Protein AF-A0A7S2JPQ9-F1 (afdb_monomer_lite)

Foldseek 3Di:
DDDDPDPPVVVVVVVVVVVVVVVVVVVVVVVVVVCVVVVNPPDDPPDPVRVVVVVVVVVVVVVVVVVVVVVVVLVVLEDEDECAEDPAQEAEDEDECVNNVLNQEYEYECYESYEYEDAAYPDPSSFRAEYEYYLYESYEYEYHYEHNVLEYEYENYECYEYEDEDYANQEYEHELYEQYEYEYHDQRHAQDDDPDPQRGRKYKYWNYAQYKYWHWHADPVVRDIDIAIDGDGRVVQPQDDDPPDDRPTFMKMWGWDPPDPDTHIDIFTWDDQPPDIDTPVRLVVCVVVVVCPSVVSSVVVLVVLLVQLVVLQVVLVVCVVVVVLVSSLVSLVSSLSSQSSHDPVRGNPCNLVSLLSNLVSCLVVVNLVSSLSSLVVSCVSPVLPLSSLVSNLSSCVSVVVLVVSQVSLVVSCVNVVPDPVSVVSNVVSVVSVVVVVVCVVVVD

Secondary structure (DSSP, 8-state):
---SSSTTHHHHHHHHHHHHHHHHHHHHHHHHHHHHHTT-TT---SSHHHHHHHHHHHHHHHHHHHHHHHHHHHHTTEEEEES-B-SSTTEEEEE-HHHHTT--EEEEES-EEEEEEEEPPSSGGG-B-EEEEES-EEEEEEEES-BTT-EEEEES-EEEEEEE-SS---EEEEES-EEEEEEE-STTSS----S-GGGS-EEEEES-EEEEEEEEEEETTTTEEEEEEEEE-TTTTTPPPPTTS------EEEEEE-SSSS-EEEEEEEEEETTEEEEHHHHHHHHHTT-HHHHHHHHHHHHHHHHHHHHHHHHHHHHHHTT-HHHHHHHHHHHHHHHHTS-TTS--TTHHHHHHHHHHHHHHHT-HHHHHHHHHHHHHH-TT-HHHHHHHHHHHHHTT-HHHHHHHHHHHHHH-TT-HHHHHHHHHHHHHHHHHHHHHHS--

Sequence (444 aa):
MSTGFSNKYDKWNSVANELVSQTEEEDKADEEQAADFLGLKGKVPRSQAEADEKAKLEASRKLKEALDRQKEMEEKKKLVIEDVVGSNEGETMLLNDAKLQGRRVIVLRKCSKLEVHLTAPSKQSDSIIKVFLEECENLNLKVEAPIVTSMVEITHCKKVEIKVCKYRLSTLQIDMSKDLLVEYTDLNCFGLPSSDVHNGDRIYHAGVSDMVLKVPVFCARTKKASVLERKIDYIADGAIRVAEQSAQEYQFVTYVDRSSETIALVTERLHRVGTREFTDSELEKKRLEGNERDVELYMQDDERKIKECETHKAEGNEEFKNGNYTQAVLMYSMAIEKSSCLDKSRPFQSRHICFANRSACFLKIGHHEKALADAESCIQLDQTYIKGFFRKGLALHAMEKYQEALPVLVQSLKFEPKNKQIKQAIKFCEIKLEMEMRKRMNGN

pLDDT: mean 83.58, std 14.21, range [36.75, 98.38]

Radius of gyration: 32.98 Å; chains: 1; bounding box: 87×73×79 Å

InterPro domains:
  IPR011990 Tetratricopeptide-like helical domain superfamily [G3DSA:1.25.40.10] (306-432)
  IPR011990 Tetratricopeptide-like helical domain superfamily [SSF48452] (309-429)
  IPR016098 Cyclase-associated protein CAP/septum formation inhibitor MinC, C-terminal [G3DSA:2.160.20.70] (69-274)
  IPR019734 Tetratricopeptide repeat [PS50005] (386-419)
  IPR019734 Tetratricopeptide repeat [SM00028] (309-342)
  IPR019734 Tetratricopeptide repeat [SM00028] (352-385)
  IPR019734 Tetratricopeptide repeat [SM00028] (386-419)
  IPR047150 SGT [PTHR45831] (77-439)

Organism: NCBI:txid163516

Structure (mmCIF, N/CA/C/O backbone):
data_AF-A0A7S2JPQ9-F1
#
_entry.id   AF-A0A7S2JPQ9-F1
#
loop_
_atom_site.group_PDB
_atom_site.id
_atom_site.type_symbol
_atom_site.label_atom_id
_atom_site.label_alt_id
_atom_site.label_comp_id
_atom_site.label_asym_id
_atom_site.label_entity_id
_atom_site.label_seq_id
_atom_site.pdbx_PDB_ins_code
_atom_site.Cartn_x
_atom_site.Cartn_y
_atom_site.Cartn_z
_atom_site.occupancy
_atom_site.B_iso_or_equiv
_atom_site.auth_seq_id
_atom_site.auth_comp_id
_atom_site.auth_asym_id
_atom_site.auth_atom_id
_atom_site.pdbx_PDB_model_num
ATOM 1 N N . MET A 1 1 ? -56.450 18.020 -38.122 1.00 36.75 1 MET A N 1
ATOM 2 C CA . MET A 1 1 ? -55.412 17.426 -37.253 1.00 36.75 1 MET A CA 1
ATOM 3 C C . MET A 1 1 ? -56.046 16.313 -36.439 1.00 36.75 1 MET A C 1
ATOM 5 O O . MET A 1 1 ? -57.102 16.581 -35.893 1.00 36.75 1 MET A O 1
ATOM 9 N N . SER A 1 2 ? -55.379 15.147 -36.390 1.00 40.12 2 SER A N 1
ATOM 10 C CA . SER A 1 2 ? -55.421 14.091 -35.351 1.00 40.12 2 SER A CA 1
ATOM 11 C C . SER A 1 2 ? -56.805 13.529 -34.960 1.00 40.12 2 SER A C 1
ATOM 13 O O . SER A 1 2 ? -57.634 14.267 -34.461 1.00 40.12 2 SER A O 1
ATOM 15 N N . THR A 1 3 ? -57.173 12.257 -35.119 1.00 39.97 3 THR A N 1
ATOM 16 C CA . THR A 1 3 ? -56.447 11.000 -34.886 1.00 39.97 3 THR A CA 1
ATOM 17 C C . THR A 1 3 ? -57.164 9.865 -35.644 1.00 39.97 3 THR A C 1
ATOM 19 O O . THR A 1 3 ? -58.292 9.506 -35.330 1.00 39.97 3 THR A O 1
ATOM 22 N N . GLY A 1 4 ? -56.528 9.282 -36.664 1.00 47.53 4 GLY A N 1
ATOM 23 C CA . GLY A 1 4 ? -57.116 8.209 -37.489 1.00 47.53 4 GLY A CA 1
ATOM 24 C C . GLY A 1 4 ? -56.324 6.900 -37.497 1.00 47.53 4 GLY A C 1
ATOM 25 O O . GLY A 1 4 ? -56.525 6.085 -38.389 1.00 47.53 4 GLY A O 1
ATOM 26 N N . PHE A 1 5 ? -55.398 6.703 -36.553 1.00 43.12 5 PHE A N 1
ATOM 27 C CA . PHE A 1 5 ? -54.407 5.617 -36.629 1.00 43.12 5 PHE A CA 1
ATOM 28 C C . PHE A 1 5 ? -54.309 4.708 -35.391 1.00 43.12 5 PHE A C 1
ATOM 30 O O . PHE A 1 5 ? -53.423 3.864 -35.345 1.00 43.12 5 PHE A O 1
ATOM 37 N N . SER A 1 6 ? -55.222 4.810 -34.415 1.00 51.44 6 SER A N 1
ATOM 38 C CA . SER A 1 6 ? -55.116 4.025 -33.167 1.00 51.44 6 SER A CA 1
ATOM 39 C C . SER A 1 6 ? -55.919 2.718 -33.134 1.00 51.44 6 SER A C 1
ATOM 41 O O . SER A 1 6 ? -55.673 1.898 -32.269 1.00 51.44 6 SER A O 1
ATOM 43 N N . ASN A 1 7 ? -56.857 2.463 -34.054 1.00 54.41 7 ASN A N 1
ATOM 44 C CA . ASN A 1 7 ? -57.858 1.396 -33.847 1.00 54.41 7 ASN A CA 1
ATOM 45 C C . ASN A 1 7 ? -57.592 0.072 -34.603 1.00 54.41 7 ASN A C 1
ATOM 47 O O . ASN A 1 7 ? -58.478 -0.771 -34.725 1.00 54.41 7 ASN A O 1
ATOM 51 N N . LYS A 1 8 ? -56.390 -0.114 -35.171 1.00 47.72 8 LYS A N 1
ATOM 52 C CA . LYS A 1 8 ? -55.986 -1.385 -35.813 1.00 47.72 8 LYS A CA 1
ATOM 53 C C . LYS A 1 8 ? -54.937 -2.163 -35.016 1.00 47.72 8 LYS A C 1
ATOM 55 O O . LYS A 1 8 ? -54.969 -3.383 -35.076 1.00 47.72 8 LYS A O 1
ATOM 60 N N . TYR A 1 9 ? -54.071 -1.504 -34.247 1.00 44.81 9 TYR A N 1
ATOM 61 C CA . TYR A 1 9 ? -53.034 -2.180 -33.454 1.00 44.81 9 TYR A CA 1
ATOM 62 C C . TYR A 1 9 ? -53.589 -2.866 -32.197 1.00 44.81 9 TYR A C 1
ATOM 64 O O . TYR A 1 9 ? -53.194 -3.990 -31.900 1.00 44.81 9 TYR A O 1
ATOM 72 N N . ASP A 1 10 ? -54.581 -2.269 -31.532 1.00 53.56 10 ASP A N 1
ATOM 73 C CA . ASP A 1 10 ? -55.188 -2.848 -30.321 1.00 53.56 10 ASP A CA 1
ATOM 74 C C . ASP A 1 10 ? -55.910 -4.174 -30.598 1.00 53.56 10 ASP A C 1
ATOM 76 O O . ASP A 1 10 ? -55.875 -5.103 -29.792 1.00 53.56 10 ASP A O 1
ATOM 80 N N . LYS A 1 11 ? -56.501 -4.309 -31.791 1.00 52.53 11 LYS A N 1
ATOM 81 C CA . LYS A 1 11 ? -57.186 -5.536 -32.213 1.00 52.53 11 LYS A CA 1
ATOM 82 C C . LYS A 1 11 ? -56.206 -6.677 -32.506 1.00 52.53 11 LYS A C 1
ATOM 84 O O . LYS A 1 11 ? -56.506 -7.823 -32.196 1.00 52.53 11 LYS A O 1
ATOM 89 N N . TRP A 1 12 ? -55.037 -6.363 -33.068 1.00 47.72 12 TRP A N 1
ATOM 90 C CA . TRP A 1 12 ? -53.977 -7.345 -33.319 1.00 47.72 12 TRP A CA 1
ATOM 91 C C . TRP A 1 12 ? -53.277 -7.780 -32.031 1.00 47.72 12 TRP A C 1
ATOM 93 O O . TRP A 1 12 ? -53.010 -8.965 -31.884 1.00 47.72 12 TRP A O 1
ATOM 103 N N . ASN A 1 13 ? -53.057 -6.872 -31.075 1.00 50.94 13 ASN A N 1
ATOM 104 C CA . ASN A 1 13 ? -52.506 -7.233 -29.764 1.00 50.94 13 ASN A CA 1
ATOM 105 C C . ASN A 1 13 ? -53.464 -8.112 -28.951 1.00 50.94 13 ASN A C 1
ATOM 107 O O . ASN A 1 13 ? -53.014 -9.046 -28.299 1.00 50.94 13 ASN A O 1
ATOM 111 N N . SER A 1 14 ? -54.776 -7.860 -29.017 1.00 62.53 14 SER A N 1
ATOM 112 C CA . SER A 1 14 ? -55.767 -8.724 -28.363 1.00 62.53 14 SER A CA 1
ATOM 113 C C . SER A 1 14 ? -55.745 -10.138 -28.941 1.00 62.53 14 SER A C 1
ATOM 115 O O . SER A 1 14 ? -55.663 -11.094 -28.184 1.00 62.53 14 SER A O 1
ATOM 117 N N . VAL A 1 15 ? -55.758 -10.267 -30.271 1.00 62.81 15 VAL A N 1
ATOM 118 C CA . VAL A 1 15 ? -55.732 -11.575 -30.947 1.00 62.81 15 VAL A CA 1
ATOM 119 C C . VAL A 1 15 ? -54.394 -12.286 -30.734 1.00 62.81 15 VAL A C 1
ATOM 121 O O . VAL A 1 15 ? -54.376 -13.492 -30.528 1.00 62.81 15 VAL A O 1
ATOM 124 N N . ALA A 1 16 ? -53.275 -11.556 -30.736 1.00 53.47 16 ALA A N 1
ATOM 125 C CA . ALA A 1 16 ? -51.960 -12.122 -30.451 1.00 53.47 16 ALA A CA 1
ATOM 126 C C . ALA A 1 16 ? -51.859 -12.629 -29.005 1.00 53.47 16 ALA A C 1
ATOM 128 O O . ALA A 1 16 ? -51.368 -13.730 -28.792 1.00 53.47 16 ALA A O 1
ATOM 129 N N . ASN A 1 17 ? -52.368 -11.878 -28.024 1.00 58.38 17 ASN A N 1
ATOM 130 C CA . ASN A 1 17 ? -52.385 -12.315 -26.626 1.00 58.38 17 ASN A CA 1
ATOM 131 C C . ASN A 1 17 ? -53.323 -13.508 -26.405 1.00 58.38 17 ASN A C 1
ATOM 133 O O . ASN A 1 17 ? -53.005 -14.391 -25.619 1.00 58.38 17 ASN A O 1
ATOM 137 N N . GLU A 1 18 ? -54.456 -13.553 -27.105 1.00 69.62 18 GLU A N 1
ATOM 138 C CA . GLU A 1 18 ? -55.409 -14.663 -27.026 1.00 69.62 18 GLU A CA 1
ATOM 139 C C . GLU A 1 18 ? -54.836 -15.938 -27.667 1.00 69.62 18 GLU A C 1
ATOM 141 O O . GLU A 1 18 ? -54.944 -17.012 -27.086 1.00 69.62 18 GLU A O 1
ATOM 146 N N . LEU A 1 19 ? -54.121 -15.813 -28.793 1.00 63.31 19 LEU A N 1
ATOM 147 C CA . LEU A 1 19 ? -53.383 -16.917 -29.419 1.00 63.31 19 LEU A CA 1
ATOM 148 C C . LEU A 1 19 ? -52.210 -17.401 -28.559 1.00 63.31 19 LEU A C 1
ATOM 150 O O . LEU A 1 19 ? -52.000 -18.605 -28.452 1.00 63.31 19 LEU A O 1
ATOM 154 N N . VAL A 1 20 ? -51.461 -16.493 -27.924 1.00 59.44 20 VAL A N 1
ATOM 155 C CA . VAL A 1 20 ? -50.390 -16.862 -26.981 1.00 59.44 20 VAL A CA 1
ATOM 156 C C . VAL A 1 20 ? -50.976 -17.578 -25.767 1.00 59.44 20 VAL A C 1
ATOM 158 O O . VAL A 1 20 ? -50.475 -18.631 -25.401 1.00 59.44 20 VAL A O 1
ATOM 161 N N . SER A 1 21 ? -52.078 -17.078 -25.203 1.00 64.00 21 SER A N 1
ATOM 162 C CA . SER A 1 21 ? -52.760 -17.727 -24.077 1.00 64.00 21 SER A CA 1
ATOM 163 C C . SER A 1 21 ? -53.287 -19.116 -24.443 1.00 64.00 21 SER A C 1
ATOM 165 O O . SER A 1 21 ? -53.166 -20.032 -23.641 1.00 64.00 21 SER A O 1
ATOM 167 N N . GLN A 1 22 ? -53.841 -19.289 -25.648 1.00 69.75 22 GLN A N 1
ATOM 168 C CA . GLN A 1 22 ? -54.290 -20.597 -26.138 1.00 69.75 22 GLN A CA 1
ATOM 169 C C . GLN A 1 22 ? -53.116 -21.554 -26.350 1.00 69.75 22 GLN A C 1
ATOM 171 O O . GLN A 1 22 ? -53.199 -22.706 -25.944 1.00 69.75 22 GLN A O 1
ATOM 176 N N . THR A 1 23 ? -52.004 -21.067 -26.905 1.00 61.31 23 THR A N 1
ATOM 177 C CA . THR A 1 23 ? -50.795 -21.883 -27.105 1.00 61.31 23 THR A CA 1
ATOM 178 C C . THR A 1 23 ? -50.183 -22.294 -25.762 1.00 61.31 23 THR A C 1
ATOM 180 O O . THR A 1 23 ? -49.808 -23.442 -25.589 1.00 61.31 23 THR A O 1
ATOM 183 N N . GLU A 1 24 ? -50.148 -21.399 -24.770 1.00 59.84 24 GLU A N 1
ATOM 184 C CA . GLU A 1 24 ? -49.661 -21.713 -23.418 1.00 59.84 24 GLU A CA 1
ATOM 185 C C . GLU A 1 24 ? -50.579 -22.688 -22.658 1.00 59.84 24 GLU A C 1
ATOM 187 O O . GLU A 1 24 ? -50.102 -23.461 -21.824 1.00 59.84 24 GLU A O 1
ATOM 192 N N . GLU A 1 25 ? -51.892 -22.651 -22.907 1.00 69.69 25 GLU A N 1
ATOM 193 C CA . GLU A 1 25 ? -52.851 -23.614 -22.353 1.00 69.69 25 GLU A CA 1
ATOM 194 C C . GLU A 1 25 ? -52.738 -24.989 -23.026 1.00 69.69 25 GLU A C 1
ATOM 196 O O . GLU A 1 25 ? -52.777 -26.002 -22.326 1.00 69.69 25 GLU A O 1
ATOM 201 N N . GLU A 1 26 ? -52.548 -25.030 -24.347 1.00 65.75 26 GLU A N 1
ATOM 202 C CA . GLU A 1 26 ? -52.303 -26.259 -25.111 1.00 65.75 26 GLU A CA 1
ATOM 203 C C . GLU A 1 26 ? -50.954 -26.890 -24.735 1.00 65.75 26 GLU A C 1
ATOM 205 O O . GLU A 1 26 ? -50.920 -28.070 -24.392 1.00 65.75 26 GLU A O 1
ATOM 210 N N . ASP A 1 27 ? -49.877 -26.104 -24.654 1.00 58.91 27 ASP A N 1
ATOM 211 C CA . ASP A 1 27 ? -48.556 -26.571 -24.214 1.00 58.91 27 ASP A CA 1
ATOM 212 C C . ASP A 1 27 ? -48.606 -27.107 -22.772 1.00 58.91 27 ASP A C 1
ATOM 214 O O . ASP A 1 27 ? -48.023 -28.148 -22.472 1.00 58.91 27 ASP A O 1
ATOM 218 N N . LYS A 1 28 ? -49.354 -26.456 -21.867 1.00 62.62 28 LYS A N 1
ATOM 219 C CA . LYS A 1 28 ? -49.574 -26.975 -20.504 1.00 62.62 28 LYS A CA 1
ATOM 220 C C . LYS A 1 28 ? -50.370 -28.273 -20.485 1.00 62.62 28 LYS A C 1
ATOM 222 O O . LYS A 1 28 ? -50.079 -29.141 -19.663 1.00 62.62 28 LYS A O 1
ATOM 227 N N . ALA A 1 29 ? -51.387 -28.398 -21.332 1.00 69.38 29 ALA A N 1
ATOM 228 C CA . ALA A 1 29 ? -52.192 -29.609 -21.421 1.00 69.38 29 ALA A CA 1
ATOM 229 C C . ALA A 1 29 ? -51.374 -30.779 -21.991 1.00 69.38 29 ALA A C 1
ATOM 231 O O . ALA A 1 29 ? -51.469 -31.896 -21.477 1.00 69.38 29 ALA A O 1
ATOM 232 N N . ASP A 1 30 ? -50.524 -30.511 -22.982 1.00 63.06 30 ASP A N 1
ATOM 233 C CA . ASP A 1 30 ? -49.598 -31.478 -23.570 1.00 63.06 30 ASP A CA 1
ATOM 234 C C . ASP A 1 30 ? -48.484 -31.862 -22.585 1.00 63.06 30 ASP A C 1
ATOM 236 O O . ASP A 1 30 ? -48.146 -33.042 -22.464 1.00 63.06 30 ASP A O 1
ATOM 240 N N . GLU A 1 31 ? -47.966 -30.912 -21.798 1.00 54.78 31 GLU A N 1
ATOM 241 C CA . GLU A 1 31 ? -47.040 -31.187 -20.694 1.00 54.78 31 GLU A CA 1
ATOM 242 C C . GLU A 1 31 ? -47.694 -32.027 -19.586 1.00 54.78 31 GLU A C 1
ATOM 244 O O . GLU A 1 31 ? -47.069 -32.966 -19.083 1.00 54.78 31 GLU A O 1
ATOM 249 N N . GLU A 1 32 ? -48.950 -31.753 -19.215 1.00 59.66 32 GLU A N 1
ATOM 250 C CA . GLU A 1 32 ? -49.691 -32.560 -18.239 1.00 59.66 32 GLU A CA 1
ATOM 251 C C . GLU A 1 32 ? -50.003 -33.965 -18.767 1.00 59.66 32 GLU A C 1
ATOM 253 O O . GLU A 1 32 ? -49.846 -34.940 -18.023 1.00 59.66 32 GLU A O 1
ATOM 258 N N . GLN A 1 33 ? -50.380 -34.105 -20.041 1.00 60.22 33 GLN A N 1
ATOM 259 C CA . GLN A 1 33 ? -50.577 -35.410 -20.676 1.00 60.22 33 GLN A CA 1
ATOM 260 C C . GLN A 1 33 ? -49.268 -36.190 -20.798 1.00 60.22 33 GLN A C 1
ATOM 262 O O . GLN A 1 33 ? -49.250 -37.391 -20.519 1.00 60.22 33 GLN A O 1
ATOM 267 N N . ALA A 1 34 ? -48.162 -35.534 -21.153 1.00 52.97 34 ALA A N 1
ATOM 268 C CA . ALA A 1 34 ? -46.841 -36.151 -21.188 1.00 52.97 34 ALA A CA 1
ATOM 269 C C . ALA A 1 34 ? -46.380 -36.565 -19.780 1.00 52.97 34 ALA A C 1
ATOM 271 O O . ALA A 1 34 ? -45.822 -37.651 -19.599 1.00 52.97 34 ALA A O 1
ATOM 272 N N . ALA A 1 35 ? -46.660 -35.749 -18.761 1.00 51.53 35 ALA A N 1
ATOM 273 C CA . ALA A 1 35 ? -46.372 -36.066 -17.367 1.00 51.53 35 ALA A CA 1
ATOM 274 C C . ALA A 1 35 ? -47.217 -37.241 -16.842 1.00 51.53 35 ALA A C 1
ATOM 276 O O . ALA A 1 35 ? -46.687 -38.066 -16.091 1.00 51.53 35 ALA A O 1
ATOM 277 N N . ASP A 1 36 ? -48.484 -37.368 -17.251 1.00 55.91 36 ASP A N 1
ATOM 278 C CA . ASP A 1 36 ? -49.335 -38.518 -16.916 1.00 55.91 36 ASP A CA 1
ATOM 279 C C . ASP A 1 36 ? -48.921 -39.784 -17.688 1.00 55.91 36 ASP A C 1
ATOM 281 O O . ASP A 1 36 ? -48.806 -40.852 -17.082 1.00 55.91 36 ASP A O 1
ATOM 285 N N . PHE A 1 37 ? -48.575 -39.677 -18.977 1.00 52.44 37 PHE A N 1
ATOM 286 C CA . PHE A 1 37 ? -48.057 -40.791 -19.788 1.00 52.44 37 PHE A CA 1
ATOM 287 C C . PHE A 1 37 ? -46.728 -41.346 -19.244 1.00 52.44 37 PHE A C 1
ATOM 289 O O . PHE A 1 37 ? -46.488 -42.553 -19.268 1.00 52.44 37 PHE A O 1
ATOM 296 N N . LEU A 1 38 ? -45.879 -40.476 -18.687 1.00 53.06 38 LEU A N 1
ATOM 297 C CA . LEU A 1 38 ? -44.607 -40.838 -18.047 1.00 53.06 38 LEU A CA 1
ATOM 298 C C . LEU A 1 38 ? -44.748 -41.170 -16.545 1.00 53.06 38 LEU A C 1
ATOM 300 O O . LEU A 1 38 ? -43.755 -41.496 -15.882 1.00 53.06 38 LEU A O 1
ATOM 304 N N . GLY A 1 39 ? -45.962 -41.096 -15.986 1.00 49.94 39 GLY A N 1
ATOM 305 C CA . GLY A 1 39 ? -46.269 -41.425 -14.592 1.00 49.94 39 GLY A CA 1
ATOM 306 C C . GLY A 1 39 ? -45.550 -40.538 -13.567 1.00 49.94 39 GLY A C 1
ATOM 307 O O . GLY A 1 39 ? -44.973 -41.054 -12.602 1.00 49.94 39 GLY A O 1
ATOM 308 N N . LEU A 1 40 ? -45.515 -39.220 -13.790 1.00 53.16 40 LEU A N 1
ATOM 309 C CA . LEU A 1 40 ? -44.734 -38.239 -13.022 1.00 53.16 40 LEU A CA 1
ATOM 310 C C . LEU A 1 40 ? -45.535 -37.405 -12.013 1.00 53.16 40 LEU A C 1
ATOM 312 O O . LEU A 1 40 ? -44.922 -36.678 -11.228 1.00 53.16 40 LEU A O 1
ATOM 316 N N . LYS A 1 41 ? -46.864 -37.548 -11.936 1.00 42.81 41 LYS A N 1
ATOM 317 C CA . LYS A 1 41 ? -47.646 -36.918 -10.860 1.00 42.81 41 LYS A CA 1
ATOM 318 C C . LYS A 1 41 ? -47.286 -37.513 -9.488 1.00 42.81 41 LYS A C 1
ATOM 320 O O . LYS A 1 41 ? -47.475 -38.700 -9.239 1.00 42.81 41 LYS A O 1
ATOM 325 N N . GLY A 1 42 ? -46.785 -36.664 -8.583 1.00 53.59 42 GLY A N 1
ATOM 326 C CA . GLY A 1 42 ? -46.660 -36.955 -7.145 1.00 53.59 42 GLY A CA 1
ATOM 327 C C . GLY A 1 42 ? -45.376 -37.647 -6.661 1.00 53.59 42 GLY A C 1
ATOM 328 O O . GLY A 1 42 ? -45.386 -38.217 -5.571 1.00 53.59 42 GLY A O 1
ATOM 329 N N . LYS A 1 43 ? -44.265 -37.623 -7.410 1.00 40.22 43 LYS A N 1
ATOM 330 C CA . LYS A 1 43 ? -43.036 -38.335 -7.005 1.00 40.22 43 LYS A CA 1
ATOM 331 C C . LYS A 1 43 ? -42.078 -37.490 -6.147 1.00 40.22 43 LYS A C 1
ATOM 333 O O . LYS A 1 43 ? -41.545 -36.472 -6.578 1.00 40.22 43 LYS A O 1
ATOM 338 N N . VAL A 1 44 ? -41.861 -37.989 -4.926 1.00 50.16 44 VAL A N 1
ATOM 339 C CA . VAL A 1 44 ? -40.697 -37.808 -4.029 1.00 50.16 44 VAL A CA 1
ATOM 340 C C . VAL A 1 44 ? -39.383 -37.792 -4.851 1.00 50.16 44 VAL A C 1
ATOM 342 O O . VAL A 1 44 ? -39.344 -38.491 -5.865 1.00 50.16 44 VAL A O 1
ATOM 345 N N . PRO A 1 45 ? -38.341 -37.008 -4.474 1.00 46.97 45 PRO A N 1
ATOM 346 C CA . PRO A 1 45 ? -37.114 -36.787 -5.265 1.00 46.97 45 PRO A CA 1
ATOM 347 C C . PRO A 1 45 ? -36.593 -38.044 -5.982 1.00 46.97 45 PRO A C 1
ATOM 349 O O . PRO A 1 45 ? -36.480 -39.101 -5.360 1.00 46.97 45 PRO A O 1
ATOM 352 N N . ARG A 1 46 ? -36.281 -37.935 -7.290 1.00 56.81 46 ARG A N 1
ATOM 353 C CA . ARG A 1 46 ? -35.997 -39.083 -8.186 1.00 56.81 46 ARG A CA 1
ATOM 354 C C . ARG A 1 46 ? -34.717 -39.841 -7.820 1.00 56.81 46 ARG A C 1
ATOM 356 O O . ARG A 1 46 ? -34.488 -40.927 -8.346 1.00 56.81 46 ARG A O 1
ATOM 363 N N . SER A 1 47 ? -33.894 -39.317 -6.914 1.00 64.44 47 SER A N 1
ATOM 364 C CA . SER A 1 47 ? -32.773 -40.024 -6.291 1.00 64.44 47 SER A CA 1
ATOM 365 C C . SER A 1 47 ? -32.324 -39.311 -5.010 1.00 64.44 47 SER A C 1
ATOM 367 O O . SER A 1 47 ? -32.656 -38.143 -4.796 1.00 64.44 47 SER A O 1
ATOM 369 N N . GLN A 1 48 ? -31.515 -39.984 -4.183 1.00 62.28 48 GLN A N 1
ATOM 370 C CA . GLN A 1 48 ? -30.862 -39.370 -3.018 1.00 62.28 48 GLN A CA 1
ATOM 371 C C . GLN A 1 48 ? -30.096 -38.087 -3.404 1.00 62.28 48 GLN A C 1
ATOM 373 O O . GLN A 1 48 ? -30.122 -37.113 -2.662 1.00 62.28 48 GLN A O 1
ATOM 378 N N . ALA A 1 49 ? -29.506 -38.043 -4.605 1.00 59.38 49 ALA A N 1
ATOM 379 C CA . ALA A 1 49 ? -28.736 -36.899 -5.087 1.00 59.38 49 ALA A CA 1
ATOM 380 C C . ALA A 1 49 ? -29.589 -35.636 -5.317 1.00 59.38 49 ALA A C 1
ATOM 382 O O . ALA A 1 49 ? -29.160 -34.548 -4.944 1.00 59.38 49 ALA A O 1
ATOM 383 N N . GLU A 1 50 ? -30.806 -35.764 -5.858 1.00 55.16 50 GLU A N 1
ATOM 384 C CA . GLU A 1 50 ? -31.715 -34.616 -6.042 1.00 55.16 50 GLU A CA 1
ATOM 385 C C . GLU A 1 50 ? -32.285 -34.113 -4.705 1.00 55.16 50 GLU A C 1
ATOM 387 O O . GLU A 1 50 ? -32.464 -32.908 -4.510 1.00 55.16 50 GLU A O 1
ATOM 392 N N . ALA A 1 51 ? -32.557 -35.024 -3.761 1.00 64.94 51 ALA A N 1
ATOM 393 C CA . ALA A 1 51 ? -32.967 -34.657 -2.405 1.00 64.94 51 ALA A CA 1
ATOM 394 C C . ALA A 1 51 ? -31.852 -33.884 -1.682 1.00 64.94 51 ALA A C 1
ATOM 396 O O . ALA A 1 51 ? -32.109 -32.840 -1.078 1.00 64.94 51 ALA A O 1
ATOM 397 N N . ASP A 1 52 ? -30.613 -34.367 -1.803 1.00 69.56 52 ASP A N 1
ATOM 398 C CA . ASP A 1 52 ? -29.426 -33.741 -1.226 1.00 69.56 52 ASP A CA 1
ATOM 399 C C . ASP A 1 52 ? -29.135 -32.376 -1.874 1.00 69.56 52 ASP A C 1
ATOM 401 O O . ASP A 1 52 ? -28.768 -31.429 -1.180 1.00 69.56 52 ASP A O 1
ATOM 405 N N . GLU A 1 53 ? -29.321 -32.231 -3.189 1.00 69.31 53 GLU A N 1
ATOM 406 C CA . GLU A 1 53 ? -29.140 -30.962 -3.906 1.00 69.31 53 GLU A CA 1
ATOM 407 C C . GLU A 1 53 ? -30.185 -29.916 -3.497 1.00 69.31 53 GLU A C 1
ATOM 409 O O . GLU A 1 53 ? -29.835 -28.776 -3.173 1.00 69.31 53 GLU A O 1
ATOM 414 N N . LYS A 1 54 ? -31.460 -30.311 -3.403 1.00 71.62 54 LYS A N 1
ATOM 415 C CA . LYS A 1 54 ? -32.531 -29.433 -2.915 1.00 71.62 54 LYS A CA 1
ATOM 416 C C . LYS A 1 54 ? -32.300 -29.016 -1.459 1.00 71.62 54 LYS A C 1
ATOM 418 O O . LYS A 1 54 ? -32.476 -27.843 -1.125 1.00 71.62 54 LYS A O 1
ATOM 423 N N . ALA A 1 55 ? -31.843 -29.938 -0.610 1.00 74.19 55 ALA A N 1
ATOM 424 C CA . ALA A 1 55 ? -31.477 -29.644 0.774 1.00 74.19 55 ALA A CA 1
ATOM 425 C C . ALA A 1 55 ? -30.274 -28.686 0.868 1.00 74.19 55 ALA A C 1
ATOM 427 O O . ALA A 1 55 ? -30.296 -27.754 1.674 1.00 74.19 55 ALA A O 1
ATOM 428 N N . LYS A 1 56 ? -29.251 -28.853 0.016 1.00 74.75 56 LYS A N 1
ATOM 429 C CA . LYS A 1 56 ? -28.102 -27.933 -0.081 1.00 74.75 56 LYS A CA 1
ATOM 430 C C . LYS A 1 56 ? -28.524 -26.533 -0.520 1.00 74.75 56 LYS A C 1
ATOM 432 O O . LYS A 1 56 ? -28.067 -25.556 0.072 1.00 74.75 56 LYS A O 1
ATOM 437 N N . LEU A 1 57 ? -29.405 -26.421 -1.514 1.00 77.81 57 LEU A N 1
ATOM 438 C CA . LEU A 1 57 ? -29.917 -25.132 -1.982 1.00 77.81 57 LEU A CA 1
ATOM 439 C C . LEU A 1 57 ? -30.733 -24.425 -0.890 1.00 77.81 57 LEU A C 1
ATOM 441 O O . LEU A 1 57 ? -30.558 -23.229 -0.655 1.00 77.81 57 LEU A O 1
ATOM 445 N N . GLU A 1 58 ? -31.581 -25.161 -0.167 1.00 81.56 58 GLU A N 1
ATOM 446 C CA . GLU A 1 58 ? -32.362 -24.602 0.938 1.00 81.56 58 GLU A CA 1
ATOM 447 C C . GLU A 1 58 ? -31.473 -24.181 2.123 1.00 81.56 58 GLU A C 1
ATOM 449 O O . GLU A 1 58 ? -31.693 -23.119 2.712 1.00 81.56 58 GLU A O 1
ATOM 454 N N . ALA A 1 59 ? -30.434 -24.962 2.440 1.00 81.12 59 ALA A N 1
ATOM 455 C CA . ALA A 1 59 ? -29.424 -24.604 3.434 1.00 81.12 59 ALA A CA 1
ATOM 456 C C . ALA A 1 59 ? -28.629 -23.355 3.019 1.00 81.12 59 ALA A C 1
ATOM 458 O O . ALA A 1 59 ? -28.427 -22.460 3.838 1.00 81.12 59 ALA A O 1
ATOM 459 N N . SER A 1 60 ? -28.243 -23.249 1.743 1.00 72.25 60 SER A N 1
ATOM 460 C CA . SER A 1 60 ? -27.574 -22.069 1.182 1.00 72.25 60 SER A CA 1
ATOM 461 C C . SER A 1 60 ? -28.453 -20.818 1.276 1.00 72.25 60 SER A C 1
ATOM 463 O O . SER A 1 60 ? -27.986 -19.763 1.707 1.00 72.25 60 SER A O 1
ATOM 465 N N . ARG A 1 61 ? -29.754 -20.937 0.975 1.00 85.38 61 ARG A N 1
ATOM 466 C CA . ARG A 1 61 ? -30.714 -19.835 1.129 1.00 85.38 61 ARG A CA 1
ATOM 467 C C . ARG A 1 61 ? -30.848 -19.394 2.588 1.00 85.38 61 ARG A C 1
ATOM 469 O O . ARG A 1 61 ? -30.749 -18.203 2.863 1.00 85.38 61 ARG A O 1
ATOM 476 N N . LYS A 1 62 ? -31.014 -20.337 3.524 1.00 89.75 62 LYS A N 1
ATOM 477 C CA . LYS A 1 62 ? -31.090 -20.031 4.966 1.00 89.75 62 LYS A CA 1
ATOM 478 C C . LYS A 1 62 ? -29.804 -19.376 5.479 1.00 89.75 62 LYS A C 1
ATOM 480 O O . LYS A 1 62 ? -29.877 -18.447 6.277 1.00 89.75 62 LYS A O 1
ATOM 485 N N . LEU A 1 63 ? -28.640 -19.820 5.000 1.00 85.44 63 LEU A N 1
ATOM 486 C CA . LEU A 1 63 ? -27.351 -19.204 5.321 1.00 85.44 63 LEU A CA 1
ATOM 487 C C . LEU A 1 63 ? -27.273 -17.761 4.804 1.00 85.44 63 LEU A C 1
ATOM 489 O O . LEU A 1 63 ? -26.847 -16.876 5.541 1.00 85.44 63 LEU A O 1
ATOM 493 N N . LYS A 1 64 ? -27.720 -17.514 3.567 1.00 85.81 64 LYS A N 1
ATOM 494 C CA . LYS A 1 64 ? -27.780 -16.166 2.991 1.00 85.81 64 LYS A CA 1
ATOM 495 C C . LYS A 1 64 ? -28.710 -15.251 3.791 1.00 85.81 64 LYS A C 1
ATOM 497 O O . LYS A 1 64 ? -28.294 -14.168 4.177 1.00 85.81 64 LYS A O 1
ATOM 502 N N . GLU A 1 65 ? -29.920 -15.706 4.114 1.00 89.38 65 GLU A N 1
ATOM 503 C CA . GLU A 1 65 ? -30.869 -14.941 4.937 1.00 89.38 65 GLU A CA 1
ATOM 504 C C . GLU A 1 65 ? -30.305 -14.622 6.332 1.00 89.38 65 GLU A C 1
ATOM 506 O O . GLU A 1 65 ? -30.498 -13.520 6.847 1.00 89.38 65 GLU A O 1
ATOM 511 N N . ALA A 1 66 ? -29.589 -15.565 6.954 1.00 85.12 66 ALA A N 1
ATOM 512 C CA . ALA A 1 66 ? -28.922 -15.337 8.234 1.00 85.12 66 ALA A CA 1
ATOM 513 C C . ALA A 1 66 ? -27.799 -14.291 8.120 1.00 85.12 66 ALA A C 1
ATOM 515 O O . ALA A 1 66 ? -27.697 -13.412 8.978 1.00 85.12 66 ALA A O 1
ATOM 516 N N . LEU A 1 67 ? -27.000 -14.349 7.049 1.00 81.19 67 LEU A N 1
ATOM 517 C CA . LEU A 1 67 ? -25.948 -13.374 6.766 1.00 81.19 67 LEU A CA 1
ATOM 518 C C . LEU A 1 67 ? -26.524 -11.975 6.504 1.00 81.19 67 LEU A C 1
ATOM 520 O O . LEU A 1 67 ? -25.996 -10.989 7.013 1.00 81.19 67 LEU A O 1
ATOM 524 N N . ASP A 1 68 ? -27.621 -11.882 5.754 1.00 82.81 68 ASP A N 1
ATOM 525 C CA . ASP A 1 68 ? -28.285 -10.611 5.454 1.00 82.81 68 ASP A CA 1
ATOM 526 C C . ASP A 1 68 ? -28.864 -9.980 6.733 1.00 82.81 68 ASP A C 1
ATOM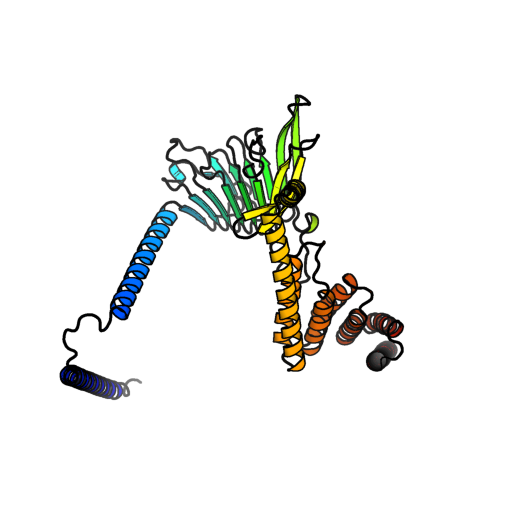 528 O O . ASP A 1 68 ? -28.618 -8.805 7.009 1.00 82.81 68 ASP A O 1
ATOM 532 N N . ARG A 1 69 ? -29.509 -10.777 7.601 1.00 84.62 69 ARG A N 1
ATOM 533 C CA . ARG A 1 69 ? -29.943 -10.314 8.935 1.00 84.62 69 ARG A CA 1
ATOM 534 C C . ARG A 1 69 ? -28.773 -9.837 9.791 1.00 84.62 69 ARG A C 1
ATOM 536 O O . ARG A 1 69 ? -28.909 -8.853 10.517 1.00 84.62 69 ARG A O 1
ATOM 543 N N . GLN A 1 70 ? -27.631 -10.523 9.735 1.00 77.75 70 GLN A N 1
ATOM 544 C CA . GLN A 1 70 ? -26.434 -10.104 10.461 1.00 77.75 70 GLN A CA 1
ATOM 545 C C . GLN A 1 70 ? -25.928 -8.744 9.964 1.00 77.75 70 GLN A C 1
ATOM 547 O O . GLN A 1 70 ? -25.692 -7.858 10.786 1.00 77.75 70 GLN A O 1
ATOM 552 N N . LYS A 1 71 ? -25.841 -8.545 8.643 1.00 77.06 71 LYS A N 1
ATOM 553 C CA . LYS A 1 71 ? -25.441 -7.264 8.040 1.00 77.06 71 LYS A CA 1
ATOM 554 C C . LYS A 1 71 ? -26.375 -6.125 8.434 1.00 77.06 71 LYS A C 1
ATOM 556 O O . LYS A 1 71 ? -25.905 -5.063 8.826 1.00 77.06 71 LYS A O 1
ATOM 561 N N . GLU A 1 72 ? -27.689 -6.342 8.404 1.00 81.62 72 GLU A N 1
ATOM 562 C CA . GLU A 1 72 ? -28.658 -5.328 8.839 1.00 81.62 72 GLU A CA 1
ATOM 563 C C . GLU A 1 72 ? -28.491 -4.953 10.318 1.00 81.62 72 GLU A C 1
ATOM 565 O O . GLU A 1 72 ? -28.595 -3.782 10.689 1.00 81.62 72 GLU A O 1
ATOM 570 N N . MET A 1 73 ? -28.227 -5.937 11.185 1.00 78.19 73 MET A N 1
ATOM 571 C CA . MET A 1 73 ? -27.949 -5.683 12.601 1.00 78.19 73 MET A CA 1
ATOM 572 C C . MET A 1 73 ? -26.635 -4.922 12.813 1.00 78.19 73 MET A C 1
ATOM 574 O O . MET A 1 73 ? -26.546 -4.125 13.748 1.00 78.19 73 MET A O 1
ATOM 578 N N . GLU A 1 74 ? -25.620 -5.165 11.985 1.00 76.62 74 GLU A N 1
ATOM 579 C CA . GLU A 1 74 ? -24.355 -4.427 12.008 1.00 76.62 74 GLU A CA 1
ATOM 580 C C . GLU A 1 74 ? -24.533 -2.986 11.520 1.00 76.62 74 GLU A C 1
ATOM 582 O O . GLU A 1 74 ? -24.066 -2.069 12.193 1.00 76.62 74 GLU A O 1
ATOM 587 N N . GLU A 1 75 ? -25.279 -2.763 10.436 1.00 82.25 75 GLU A N 1
ATOM 588 C CA . GLU A 1 75 ? -25.578 -1.420 9.921 1.00 82.25 75 GLU A CA 1
ATOM 589 C C . GLU A 1 75 ? -26.363 -0.567 10.919 1.00 82.25 75 GLU A C 1
ATOM 591 O O . GLU A 1 75 ? -26.027 0.592 11.153 1.00 82.25 75 GLU A O 1
ATOM 596 N N . LYS A 1 76 ? -27.339 -1.149 11.626 1.00 83.62 76 LYS A N 1
ATOM 597 C CA . LYS A 1 76 ? -28.080 -0.432 12.682 1.00 83.62 76 LYS A CA 1
ATOM 598 C C . LYS A 1 76 ? -27.197 0.052 13.837 1.00 83.62 76 LYS A C 1
ATOM 600 O O . LYS A 1 76 ? -27.603 0.950 14.571 1.00 83.62 76 LYS A O 1
ATOM 605 N N . LYS A 1 77 ? -26.003 -0.524 14.023 1.00 83.38 77 LYS A N 1
ATOM 606 C CA . LYS A 1 77 ? -25.034 -0.099 15.049 1.00 83.38 77 LYS A CA 1
ATOM 607 C C . LYS A 1 77 ? -24.101 1.010 14.561 1.00 83.38 77 LYS A C 1
ATOM 609 O O . LYS A 1 77 ? -23.358 1.544 15.393 1.00 83.38 77 LYS A O 1
ATOM 614 N N . LYS A 1 78 ? -24.117 1.345 13.265 1.00 91.69 78 LYS A N 1
ATOM 615 C CA . LYS A 1 78 ? -23.264 2.372 12.665 1.00 91.69 78 LYS A CA 1
ATOM 616 C C . LYS A 1 78 ? -23.918 3.748 12.736 1.00 91.69 78 LYS A C 1
ATOM 618 O O . LYS A 1 78 ? -25.078 3.936 12.383 1.00 91.69 78 LYS A O 1
ATOM 623 N N . LEU A 1 79 ? -23.150 4.728 13.185 1.00 94.69 79 LEU A N 1
ATOM 624 C CA . LEU A 1 79 ? -23.389 6.139 12.944 1.00 94.69 79 LEU A CA 1
ATOM 625 C C . LEU A 1 79 ? -22.502 6.541 11.769 1.00 94.69 79 LEU A C 1
ATOM 627 O O . LEU A 1 79 ? -21.289 6.655 11.929 1.00 94.69 79 LEU A O 1
ATOM 631 N N . VAL A 1 80 ? -23.118 6.742 10.607 1.00 94.75 80 VAL A N 1
ATOM 632 C CA . VAL A 1 80 ? -22.444 7.271 9.420 1.00 94.75 80 VAL A CA 1
ATOM 633 C C . VAL A 1 80 ? -22.669 8.778 9.376 1.00 94.75 80 VAL A C 1
ATOM 635 O O . VAL A 1 80 ? -23.810 9.242 9.403 1.00 94.75 80 VAL A O 1
ATOM 638 N N . ILE A 1 81 ? -21.577 9.535 9.362 1.00 95.50 81 ILE A N 1
ATOM 639 C CA . ILE A 1 81 ? -21.557 10.979 9.145 1.00 95.50 81 ILE A CA 1
ATOM 640 C C . ILE A 1 81 ? -20.862 11.174 7.804 1.00 95.50 81 ILE A C 1
ATOM 642 O O . ILE A 1 81 ? -19.679 10.868 7.671 1.00 95.50 81 ILE A O 1
ATOM 646 N N . GLU A 1 82 ? -21.618 11.620 6.809 1.00 95.62 82 GLU A N 1
ATOM 647 C CA . GLU A 1 82 ? -21.184 11.670 5.415 1.00 95.62 82 GLU A CA 1
ATOM 648 C C . GLU A 1 82 ? -21.360 13.081 4.851 1.00 95.62 82 GLU A C 1
ATOM 650 O O . GLU A 1 82 ? -22.307 13.779 5.219 1.00 95.62 82 GLU A O 1
ATOM 655 N N . ASP A 1 83 ? -20.424 13.497 3.995 1.00 94.44 83 ASP A N 1
ATOM 656 C CA . ASP A 1 83 ? -20.450 14.764 3.249 1.00 94.44 83 ASP A CA 1
ATOM 657 C C . ASP A 1 83 ? -20.592 16.028 4.126 1.00 94.44 83 ASP A C 1
ATOM 659 O O . ASP A 1 83 ? -21.130 17.055 3.706 1.00 94.44 83 ASP A O 1
ATOM 663 N N . VAL A 1 84 ? -20.088 15.982 5.366 1.00 93.19 84 VAL A N 1
ATOM 664 C CA . VAL A 1 84 ? -20.089 17.143 6.266 1.00 93.19 84 VAL A CA 1
ATOM 665 C C . VAL A 1 84 ? -18.842 17.989 6.039 1.00 93.19 84 VAL A C 1
ATOM 667 O O . VAL A 1 84 ? -17.715 17.542 6.253 1.00 93.19 84 VAL A O 1
ATOM 670 N N . VAL A 1 85 ? -19.052 19.250 5.669 1.00 91.62 85 VAL A N 1
ATOM 671 C CA . VAL A 1 85 ? -17.988 20.245 5.517 1.00 91.62 85 VAL A CA 1
ATOM 672 C C . VAL A 1 85 ? -18.141 21.294 6.607 1.00 91.62 85 VAL A C 1
ATOM 674 O O . VAL A 1 85 ? -19.166 21.972 6.670 1.00 91.62 85 VAL A O 1
ATOM 677 N N . GLY A 1 86 ? -17.119 21.430 7.448 1.00 86.69 86 GLY A N 1
ATOM 678 C CA . GLY A 1 86 ? -17.065 22.468 8.465 1.00 86.69 86 GLY A CA 1
ATOM 679 C C . GLY A 1 86 ? -17.061 23.864 7.850 1.00 86.69 86 GLY A C 1
ATOM 680 O O . GLY A 1 86 ? -16.371 24.144 6.864 1.00 86.69 86 GLY A O 1
ATOM 681 N N . SER A 1 87 ? -17.850 24.745 8.449 1.00 76.88 87 SER A N 1
ATOM 682 C CA . SER A 1 87 ? -18.040 26.130 8.019 1.00 76.88 87 SER A CA 1
ATOM 683 C C . SER A 1 87 ? -16.757 26.973 8.110 1.00 76.88 87 SER A C 1
ATOM 685 O O . SER A 1 87 ? -16.556 27.849 7.271 1.00 76.88 87 SER A O 1
ATOM 687 N N . ASN A 1 88 ? -15.860 26.658 9.055 1.00 67.31 88 ASN A N 1
ATOM 688 C CA . ASN A 1 88 ? -14.542 27.275 9.270 1.00 67.31 88 ASN A CA 1
ATOM 689 C C . ASN A 1 88 ? -13.484 26.200 9.611 1.00 67.31 88 ASN A C 1
ATOM 691 O O . ASN A 1 88 ? -13.845 25.093 10.006 1.00 67.31 88 ASN A O 1
ATOM 695 N N . GLU A 1 89 ? -12.181 26.518 9.519 1.00 61.28 89 GLU A N 1
ATOM 696 C CA . GLU A 1 89 ? -11.132 25.686 10.143 1.00 61.28 89 GLU A CA 1
ATOM 697 C C . GLU A 1 89 ? -11.377 25.646 11.663 1.00 61.28 89 GLU A C 1
ATOM 699 O O . GLU A 1 89 ? -11.148 26.639 12.352 1.00 61.28 89 GLU A O 1
ATOM 704 N N . GLY A 1 90 ? -11.902 24.525 12.173 1.00 61.59 90 GLY A N 1
ATOM 705 C CA . GLY A 1 90 ? -12.151 24.324 13.607 1.00 61.59 90 GLY A CA 1
ATOM 706 C C . GLY A 1 90 ? -13.619 24.211 14.032 1.00 61.59 90 GLY A C 1
ATOM 707 O O . GLY A 1 90 ? -13.916 24.415 15.206 1.00 61.59 90 GLY A O 1
ATOM 708 N N . GLU A 1 91 ? -14.560 23.893 13.132 1.00 85.81 91 GLU A N 1
ATOM 709 C CA . GLU A 1 91 ? -15.907 23.508 13.578 1.00 85.81 91 GLU A CA 1
ATOM 710 C C . GLU A 1 91 ? -15.839 22.208 14.397 1.00 85.81 91 GLU A C 1
ATOM 712 O O . GLU A 1 91 ? -15.498 21.141 13.876 1.00 85.81 91 GLU A O 1
ATOM 717 N N . THR A 1 92 ? -16.150 22.306 15.693 1.00 91.94 92 THR A N 1
ATOM 718 C CA . THR A 1 92 ? -16.058 21.175 16.618 1.00 91.94 92 THR A CA 1
ATOM 719 C C . THR A 1 92 ? -17.341 20.343 16.630 1.00 91.94 92 THR A C 1
ATOM 721 O O . THR A 1 92 ? -18.413 20.820 17.004 1.00 91.94 92 THR A O 1
ATOM 724 N N . MET A 1 93 ? -17.224 19.057 16.308 1.00 93.44 93 MET A N 1
ATOM 725 C CA . MET A 1 93 ? -18.283 18.065 16.443 1.00 93.44 93 MET A CA 1
ATOM 726 C C . MET A 1 93 ? -18.022 17.157 17.647 1.00 93.44 93 MET A C 1
ATOM 728 O O . MET A 1 93 ? -17.102 16.339 17.654 1.00 93.44 93 MET A O 1
ATOM 732 N N . LEU A 1 94 ? -18.887 17.253 18.655 1.00 94.12 94 LEU A N 1
ATOM 733 C CA . LEU A 1 94 ? -18.843 16.382 19.828 1.00 94.12 94 LEU A CA 1
ATOM 734 C C . LEU A 1 94 ? -19.644 15.098 19.572 1.00 94.12 94 LEU A C 1
ATOM 736 O O . LEU A 1 94 ? -20.864 15.141 19.386 1.00 94.12 94 LEU A O 1
ATOM 740 N N . LEU A 1 95 ? -18.971 13.946 19.603 1.00 93.88 95 LEU A N 1
ATOM 741 C CA . LEU A 1 95 ? -19.604 12.628 19.552 1.00 93.88 95 LEU A CA 1
ATOM 742 C C . LEU A 1 95 ? -19.741 12.079 20.979 1.00 93.88 95 LEU A C 1
ATOM 744 O O . LEU A 1 95 ? -18.846 11.423 21.516 1.00 93.88 95 LEU A O 1
ATOM 748 N N . ASN A 1 96 ? -20.874 12.409 21.600 1.00 91.12 96 ASN A N 1
ATOM 749 C CA . ASN A 1 96 ? -21.294 11.976 22.935 1.00 91.12 96 ASN A CA 1
ATOM 750 C C . ASN A 1 96 ? -22.530 11.061 22.860 1.00 91.12 96 ASN A C 1
ATOM 752 O O . ASN A 1 96 ? -23.092 10.855 21.782 1.00 91.12 96 ASN A O 1
ATOM 756 N N . ASP A 1 97 ? -22.997 10.553 24.003 1.00 88.88 97 ASP A N 1
ATOM 757 C CA . ASP A 1 97 ? -24.148 9.637 24.083 1.00 88.88 97 ASP A CA 1
ATOM 758 C C . ASP A 1 97 ? -25.393 10.152 23.339 1.00 88.88 97 ASP A C 1
ATOM 760 O O . ASP A 1 97 ? -26.073 9.385 22.652 1.00 88.88 97 ASP A O 1
ATOM 764 N N . ALA A 1 98 ? -25.669 11.459 23.422 1.00 88.62 98 ALA A N 1
ATOM 765 C CA . ALA A 1 98 ? -26.823 12.076 22.773 1.00 88.62 98 ALA A CA 1
ATOM 766 C C . ALA A 1 98 ? -26.723 12.038 21.240 1.00 88.62 98 ALA A C 1
ATOM 768 O O . ALA A 1 98 ? -27.728 11.819 20.563 1.00 88.62 98 ALA A O 1
ATOM 769 N N . LYS A 1 99 ? -25.518 12.220 20.687 1.00 89.81 99 LYS A N 1
ATOM 770 C CA . LYS A 1 99 ? -25.270 12.143 19.241 1.00 89.81 99 LYS A CA 1
ATOM 771 C C . LYS A 1 99 ? -25.215 10.692 18.754 1.00 89.81 99 LYS A C 1
ATOM 773 O O . LYS A 1 99 ? -25.761 10.375 17.696 1.00 89.81 99 LYS A O 1
ATOM 778 N N . LEU A 1 100 ? -24.595 9.809 19.538 1.00 89.50 100 LEU A N 1
ATOM 779 C CA . LEU A 1 100 ? -24.425 8.394 19.208 1.00 89.50 100 LEU A CA 1
ATOM 780 C C . LEU A 1 100 ? -25.760 7.634 19.227 1.00 89.50 100 LEU A C 1
ATOM 782 O O . LEU A 1 100 ? -26.005 6.817 18.340 1.00 89.50 100 LEU A O 1
ATOM 786 N N . GLN A 1 101 ? -26.665 7.931 20.167 1.00 88.31 101 GLN A N 1
ATOM 787 C CA . GLN A 1 101 ? -27.986 7.283 20.276 1.00 88.31 101 GLN A CA 1
ATOM 788 C C . GLN A 1 101 ? -27.895 5.743 20.300 1.00 88.31 101 GLN A C 1
ATOM 790 O O . GLN A 1 101 ? -28.674 5.046 19.653 1.00 88.31 101 GLN A O 1
ATOM 795 N N . GLY A 1 102 ? -26.891 5.200 20.995 1.00 85.94 102 GLY A N 1
ATOM 796 C CA . GLY A 1 102 ? -26.638 3.755 21.069 1.00 85.94 102 GLY A CA 1
ATOM 797 C C . GLY A 1 102 ? -25.941 3.147 19.843 1.00 85.94 102 GLY A C 1
ATOM 798 O O . GLY A 1 102 ? -25.632 1.955 19.855 1.00 85.94 102 GLY A O 1
ATOM 799 N N . ARG A 1 103 ? -25.637 3.938 18.804 1.00 91.25 103 ARG A N 1
ATOM 800 C CA . ARG A 1 103 ? -24.766 3.523 17.694 1.00 91.25 103 ARG A CA 1
ATOM 801 C C . ARG A 1 103 ? -23.318 3.622 18.141 1.00 91.25 103 ARG A C 1
ATOM 803 O O . ARG A 1 103 ? -22.858 4.674 18.571 1.00 91.25 103 ARG A O 1
ATOM 810 N N . ARG A 1 104 ? -22.609 2.503 18.070 1.00 90.75 104 ARG A N 1
ATOM 811 C CA . ARG A 1 104 ? -21.280 2.339 18.674 1.00 90.75 104 ARG A CA 1
ATOM 812 C C . ARG A 1 104 ? -20.178 2.204 17.633 1.00 90.75 104 ARG A C 1
ATOM 814 O O . ARG A 1 104 ? -19.011 2.247 17.993 1.00 90.75 104 ARG A O 1
ATOM 821 N N . VAL A 1 105 ? -20.520 2.023 16.362 1.00 93.38 105 VAL A N 1
ATOM 822 C CA . VAL A 1 105 ? -19.555 2.059 15.261 1.00 93.38 105 VAL A CA 1
ATOM 823 C C . VAL A 1 105 ? -19.671 3.420 14.595 1.00 93.38 105 VAL A C 1
ATOM 825 O O . VAL A 1 105 ? -20.771 3.817 14.234 1.00 93.38 105 VAL A O 1
ATOM 828 N N . ILE A 1 106 ? -18.571 4.148 14.461 1.00 95.81 106 ILE A N 1
ATOM 829 C CA . ILE A 1 106 ? -18.574 5.505 13.906 1.00 95.81 106 ILE A CA 1
ATOM 830 C C . ILE A 1 106 ? -17.874 5.463 12.555 1.00 95.81 106 ILE A C 1
ATOM 832 O O . ILE A 1 106 ? -16.763 4.951 12.467 1.00 95.81 106 ILE A O 1
ATOM 836 N N . VAL A 1 107 ? -18.509 6.003 11.523 1.00 96.88 107 VAL A N 1
ATOM 837 C CA . VAL A 1 107 ? -17.918 6.162 10.192 1.00 96.88 107 VAL A CA 1
ATOM 838 C C . VAL A 1 107 ? -18.003 7.635 9.829 1.00 96.88 107 VAL A C 1
ATOM 840 O O . VAL A 1 107 ? -19.104 8.170 9.702 1.00 96.88 107 VAL A O 1
ATOM 843 N N . LEU A 1 108 ? -16.855 8.294 9.696 1.00 97.62 108 LEU A N 1
ATOM 844 C CA . LEU A 1 108 ? -16.764 9.619 9.092 1.00 97.62 108 LEU A CA 1
ATOM 845 C C . LEU A 1 108 ? -16.339 9.427 7.645 1.00 97.62 108 LEU A C 1
ATOM 847 O O . LEU A 1 108 ? -15.253 8.909 7.394 1.00 97.62 108 LEU A O 1
ATOM 851 N N . ARG A 1 109 ? -17.191 9.827 6.706 1.00 97.69 109 ARG A N 1
ATOM 852 C CA . ARG A 1 109 ? -16.932 9.679 5.276 1.00 97.69 109 ARG A CA 1
ATOM 853 C C . ARG A 1 109 ? -17.006 11.025 4.577 1.00 97.69 109 ARG A C 1
ATOM 855 O O . ARG A 1 109 ? -17.944 11.780 4.822 1.00 97.69 109 ARG A O 1
ATOM 862 N N . LYS A 1 110 ? -16.027 11.344 3.726 1.00 97.12 110 LYS A N 1
ATOM 863 C CA . LYS A 1 110 ? -15.999 12.594 2.934 1.00 97.12 110 LYS A CA 1
ATOM 864 C C . LYS A 1 110 ? -16.187 13.860 3.778 1.00 97.12 110 LYS A C 1
ATOM 866 O O . LYS A 1 110 ? -16.682 14.887 3.321 1.00 97.12 110 LYS A O 1
ATOM 871 N N . CYS A 1 111 ? -15.808 13.774 5.049 1.00 96.31 111 CYS A N 1
ATOM 872 C CA . CYS A 1 111 ? -15.900 14.882 5.984 1.00 96.31 111 CYS A CA 1
ATOM 873 C C . CYS A 1 111 ? -14.654 15.760 5.870 1.00 96.31 111 CYS A C 1
ATOM 875 O O . CYS A 1 111 ? -13.541 15.238 5.755 1.00 96.31 111 CYS A O 1
ATOM 877 N N . SER A 1 112 ? -14.814 17.082 5.937 1.00 95.12 112 SER A N 1
ATOM 878 C CA . SER A 1 112 ? -13.672 17.996 5.854 1.00 95.12 112 SER A CA 1
ATOM 879 C C . SER A 1 112 ? -13.797 19.237 6.725 1.00 95.12 112 SER A C 1
ATOM 881 O O . SER A 1 112 ? -14.903 19.688 7.009 1.00 95.12 112 SER A O 1
ATOM 883 N N . LYS A 1 113 ? -12.651 19.801 7.133 1.00 94.31 113 LYS A N 1
ATOM 884 C CA . LYS A 1 113 ? -12.555 21.015 7.971 1.00 94.31 113 LYS A CA 1
ATOM 885 C C . LYS A 1 113 ? -13.261 20.885 9.327 1.00 94.31 113 LYS A C 1
ATOM 887 O O . LYS A 1 113 ? -13.886 21.829 9.801 1.00 94.31 113 LYS A O 1
ATOM 892 N N . LEU A 1 114 ? -13.171 19.712 9.949 1.00 93.94 114 LEU A N 1
ATOM 893 C CA . LEU A 1 114 ? -13.833 19.416 11.221 1.00 93.94 114 LEU A CA 1
ATOM 894 C C . LEU A 1 114 ? -12.829 19.080 12.314 1.00 93.94 114 LEU A C 1
ATOM 896 O O . LEU A 1 114 ? -11.816 18.424 12.073 1.00 93.94 114 LEU A O 1
ATOM 900 N N . GLU A 1 115 ? -13.184 19.445 13.537 1.00 95.31 115 GLU A N 1
ATOM 901 C CA . GLU A 1 115 ? -12.564 18.926 14.745 1.00 95.31 115 GLU A CA 1
ATOM 902 C C . GLU A 1 115 ? -13.551 17.983 15.442 1.00 95.31 115 GLU A C 1
ATOM 904 O O . GLU A 1 115 ? -14.571 18.404 15.975 1.00 95.31 115 GLU A O 1
ATOM 909 N N . VAL A 1 116 ? -13.291 16.681 15.424 1.00 96.00 116 VAL A N 1
ATOM 910 C CA . VAL A 1 116 ? -14.192 15.667 15.978 1.00 96.00 116 VAL A CA 1
ATOM 911 C C . VAL A 1 116 ? -13.658 15.174 17.309 1.00 96.00 116 VAL A C 1
ATOM 913 O O . VAL A 1 116 ? -12.544 14.659 17.387 1.00 96.00 116 VAL A O 1
ATOM 916 N N . HIS A 1 117 ? -14.453 15.296 18.370 1.00 95.94 117 HIS A N 1
ATOM 917 C CA . HIS A 1 117 ? -14.081 14.811 19.701 1.00 95.94 117 HIS A CA 1
ATOM 918 C C . HIS A 1 117 ? -14.913 13.588 20.065 1.00 95.94 117 HIS A C 1
ATOM 920 O O . HIS A 1 117 ? -16.137 13.668 20.211 1.00 95.94 117 HIS A O 1
ATOM 926 N N . LEU A 1 118 ? -14.240 12.453 20.247 1.00 94.69 118 LEU A N 1
ATOM 927 C CA . LEU A 1 118 ? -14.840 11.244 20.798 1.00 94.69 118 LEU A CA 1
ATOM 928 C C . LEU A 1 118 ? -14.798 11.328 22.315 1.00 94.69 118 LEU A C 1
ATOM 930 O O . LEU A 1 118 ? -13.721 11.284 22.908 1.00 94.69 118 LEU A O 1
ATOM 934 N N . THR A 1 119 ? -15.965 11.423 22.940 1.00 92.44 119 THR A N 1
ATOM 935 C CA . THR A 1 119 ? -16.073 11.536 24.399 1.00 92.44 119 THR A CA 1
ATOM 936 C C . THR A 1 119 ? -16.451 10.200 25.023 1.00 92.44 119 THR A C 1
ATOM 938 O O . THR A 1 119 ? -17.198 9.418 24.432 1.00 92.44 119 THR A O 1
ATOM 941 N N . ALA A 1 120 ? -15.897 9.902 26.200 1.00 87.56 120 ALA A N 1
ATOM 942 C CA . ALA A 1 120 ? -16.230 8.677 26.916 1.00 87.56 120 ALA A CA 1
ATOM 943 C C . ALA A 1 120 ? -17.742 8.624 27.217 1.00 87.56 120 ALA A C 1
ATOM 945 O O . ALA A 1 120 ? -18.298 9.624 27.679 1.00 87.56 120 ALA A O 1
ATOM 946 N N . PRO A 1 121 ? -18.409 7.481 26.980 1.00 87.00 121 PRO A N 1
ATOM 947 C CA . PRO A 1 121 ? -19.838 7.361 27.235 1.00 87.00 121 PRO A CA 1
ATOM 948 C C . PRO A 1 121 ? -20.139 7.363 28.733 1.00 87.00 121 PRO A C 1
ATOM 950 O O . PRO A 1 121 ? -19.318 6.938 29.551 1.00 87.00 121 PRO A O 1
ATOM 953 N N . SER A 1 122 ? -21.359 7.752 29.096 1.00 87.00 122 SER A N 1
ATOM 954 C CA . SER A 1 122 ? -21.812 7.757 30.494 1.00 87.00 122 SER A CA 1
ATOM 955 C C . SER A 1 122 ? -21.960 6.344 31.066 1.00 87.00 122 SER A C 1
ATOM 957 O O . SER A 1 122 ? -21.896 6.153 32.281 1.00 87.00 122 SER A O 1
ATOM 959 N N . LYS A 1 123 ? -22.174 5.337 30.206 1.00 84.69 123 LYS A N 1
ATOM 960 C CA . LYS A 1 123 ? -22.306 3.922 30.582 1.00 84.69 123 LYS A CA 1
ATOM 961 C C . LYS A 1 123 ? -21.281 3.069 29.849 1.00 84.69 123 LYS A C 1
ATOM 963 O O . LYS A 1 123 ? -21.107 3.178 28.639 1.00 84.69 123 LYS A O 1
ATOM 968 N N . GLN A 1 124 ? -20.681 2.118 30.564 1.00 77.44 124 GLN A N 1
ATOM 969 C CA . GLN A 1 124 ? -19.717 1.179 29.979 1.00 77.44 124 GLN A CA 1
ATOM 970 C C . GLN A 1 124 ? -20.326 0.313 28.857 1.00 77.44 124 GLN A C 1
ATOM 972 O O . GLN A 1 124 ? -19.627 -0.060 27.919 1.00 77.44 124 GLN A O 1
ATOM 977 N N . SER A 1 125 ? -21.633 0.018 28.909 1.00 79.81 125 SER A N 1
ATOM 978 C CA . SER A 1 125 ? -22.347 -0.719 27.851 1.00 79.81 125 SER A CA 1
ATOM 979 C C . SER A 1 125 ? -22.333 -0.010 26.495 1.00 79.81 125 SER A C 1
ATOM 981 O O . SER A 1 125 ? -22.502 -0.666 25.466 1.00 79.81 125 SER A O 1
ATOM 983 N N . ASP A 1 126 ? -22.096 1.301 26.495 1.00 83.94 126 ASP A N 1
ATOM 984 C CA . ASP A 1 126 ? -22.243 2.173 25.333 1.00 83.94 126 ASP A CA 1
ATOM 985 C C . ASP A 1 126 ? -20.875 2.564 24.741 1.00 83.94 126 ASP A C 1
ATOM 987 O O . ASP A 1 126 ? -20.795 3.400 23.847 1.00 83.94 126 ASP A O 1
ATOM 991 N N . SER A 1 127 ? -19.782 1.923 25.191 1.00 88.12 127 SER A N 1
ATOM 992 C CA . SER A 1 127 ? -18.426 2.137 24.655 1.00 88.12 127 SER A CA 1
ATOM 993 C C . SER A 1 127 ? -18.373 1.990 23.143 1.00 88.12 127 SER A C 1
ATOM 995 O O . SER A 1 127 ? -18.864 1.001 22.592 1.00 88.12 127 SER A O 1
ATOM 997 N N . ILE A 1 128 ? -17.724 2.948 22.487 1.00 91.88 128 ILE A N 1
ATOM 998 C CA . ILE A 1 128 ? -17.491 2.937 21.045 1.00 91.88 128 ILE A CA 1
ATOM 999 C C . ILE A 1 128 ? -16.810 1.618 20.684 1.00 91.88 128 ILE A C 1
ATOM 1001 O O . ILE A 1 128 ? -15.869 1.190 21.340 1.00 91.88 128 ILE A O 1
ATOM 1005 N N . ILE A 1 129 ? -17.326 0.927 19.677 1.00 90.94 129 ILE A N 1
ATOM 1006 C CA . ILE A 1 129 ? -16.791 -0.351 19.224 1.00 90.94 129 ILE A CA 1
ATOM 1007 C C . ILE A 1 129 ? -15.609 -0.109 18.302 1.00 90.94 129 ILE A C 1
ATOM 1009 O O . ILE A 1 129 ? -14.548 -0.653 18.575 1.00 90.94 129 ILE A O 1
ATOM 1013 N N . LYS A 1 130 ? -15.796 0.700 17.253 1.00 92.19 130 LYS A N 1
ATOM 1014 C CA . LYS A 1 130 ? -14.813 0.930 16.190 1.00 92.19 130 LYS A CA 1
ATOM 1015 C C . LYS A 1 130 ? -15.066 2.271 15.505 1.00 92.19 130 LYS A C 1
ATOM 1017 O O . LYS A 1 130 ? -16.208 2.738 15.482 1.00 92.19 130 LYS A O 1
ATOM 1022 N N . VAL A 1 131 ? -14.015 2.867 14.952 1.00 96.06 131 VAL A N 1
ATOM 1023 C CA . VAL A 1 131 ? -14.072 4.145 14.232 1.00 96.06 131 VAL A CA 1
ATOM 1024 C C . VAL A 1 131 ? -13.417 3.982 12.866 1.00 96.06 131 VAL A C 1
ATOM 1026 O O . VAL A 1 131 ? -12.362 3.358 12.764 1.00 96.06 131 VAL A O 1
ATOM 1029 N N . PHE A 1 132 ? -14.044 4.554 11.846 1.00 97.31 132 PHE A N 1
ATOM 1030 C CA . PHE A 1 132 ? -13.570 4.578 10.469 1.00 97.31 132 PHE A CA 1
ATOM 1031 C C . PHE A 1 132 ? -13.514 6.024 9.976 1.00 97.31 132 PHE A C 1
ATOM 1033 O O . PHE A 1 132 ? -14.464 6.784 10.188 1.00 97.31 132 PHE A O 1
ATOM 1040 N N . LEU A 1 133 ? -12.413 6.385 9.324 1.00 98.00 133 LEU A N 1
ATOM 1041 C CA . LEU A 1 133 ? -12.247 7.625 8.572 1.00 98.00 133 LEU A CA 1
ATOM 1042 C C . LEU A 1 133 ? -12.039 7.269 7.100 1.00 98.00 133 LEU A C 1
ATOM 1044 O O . LEU A 1 133 ? -11.044 6.637 6.757 1.00 98.00 133 LEU A O 1
ATOM 1048 N N . GLU A 1 134 ? -12.959 7.681 6.239 1.00 97.75 134 GLU A N 1
ATOM 1049 C CA . GLU A 1 134 ? -12.962 7.343 4.815 1.00 97.75 134 GLU A CA 1
ATOM 1050 C C . GLU A 1 134 ? -13.003 8.630 3.985 1.00 97.75 134 GLU A C 1
ATOM 1052 O O . GLU A 1 134 ? -13.938 9.421 4.102 1.00 97.75 134 GLU A O 1
ATOM 1057 N N . GLU A 1 135 ? -12.006 8.860 3.129 1.00 97.50 135 GLU A N 1
ATOM 1058 C CA . GLU A 1 135 ? -11.983 10.019 2.216 1.00 97.50 135 GLU A CA 1
ATOM 1059 C C . GLU A 1 135 ? -12.095 11.389 2.932 1.00 97.50 135 GLU A C 1
ATOM 1061 O O . GLU A 1 135 ? -12.630 12.353 2.385 1.00 97.50 135 GLU A O 1
ATOM 1066 N N . CYS A 1 136 ? -11.623 11.498 4.179 1.00 97.56 136 CYS A N 1
ATOM 1067 C CA . CYS A 1 136 ? -11.651 12.751 4.939 1.00 97.56 136 CYS A CA 1
ATOM 1068 C C . CYS A 1 136 ? -10.463 13.668 4.602 1.00 97.56 136 CYS A C 1
ATOM 1070 O O . CYS A 1 136 ? -9.343 13.195 4.397 1.00 97.56 136 CYS A O 1
ATOM 1072 N N . GLU A 1 137 ? -10.675 14.991 4.624 1.00 96.44 137 GLU A N 1
ATOM 1073 C CA . GLU A 1 137 ? -9.610 15.980 4.382 1.00 96.44 137 GLU A CA 1
ATOM 1074 C C . GLU A 1 137 ? -9.598 17.120 5.413 1.00 96.44 137 GLU A C 1
ATOM 1076 O O . GLU A 1 137 ? -10.638 17.707 5.700 1.00 96.44 137 GLU A O 1
ATOM 1081 N N . ASN A 1 138 ? -8.421 17.508 5.921 1.00 95.81 138 ASN A N 1
ATOM 1082 C CA . ASN A 1 138 ? -8.277 18.572 6.934 1.00 95.81 138 ASN A CA 1
ATOM 1083 C C . ASN A 1 138 ? -9.160 18.295 8.166 1.00 95.81 138 ASN A C 1
ATOM 1085 O O . ASN A 1 138 ? -10.065 19.074 8.480 1.00 95.81 138 ASN A O 1
ATOM 1089 N N . LEU A 1 139 ? -8.954 17.146 8.809 1.00 96.25 139 LEU A N 1
ATOM 1090 C CA . LEU A 1 139 ? -9.780 16.684 9.926 1.00 96.25 139 LEU A CA 1
ATOM 1091 C C . LEU A 1 139 ? -8.919 16.394 11.153 1.00 96.25 139 LEU A C 1
ATOM 1093 O O . LEU A 1 139 ? -7.932 15.669 11.060 1.00 96.25 139 LEU A O 1
ATOM 1097 N N . ASN A 1 140 ? -9.345 16.898 12.309 1.00 96.62 140 ASN A N 1
ATOM 1098 C CA . ASN A 1 140 ? -8.694 16.647 13.591 1.00 96.62 140 ASN A CA 1
ATOM 1099 C C . ASN A 1 140 ? -9.576 15.720 14.429 1.00 96.62 140 ASN A C 1
ATOM 1101 O O . ASN A 1 140 ? -10.669 16.107 14.832 1.00 96.62 140 ASN A O 1
ATOM 1105 N N . LEU A 1 141 ? -9.125 14.499 14.698 1.00 96.88 141 LEU A N 1
ATOM 1106 C CA . LEU A 1 141 ? -9.824 13.525 15.529 1.00 96.88 141 LEU A CA 1
ATOM 1107 C C . LEU A 1 141 ? -9.168 13.440 16.909 1.00 96.88 141 LEU A C 1
ATOM 1109 O O . LEU A 1 141 ? -8.058 12.930 17.067 1.00 96.88 141 LEU A O 1
ATOM 1113 N N . LYS A 1 142 ? -9.894 13.865 1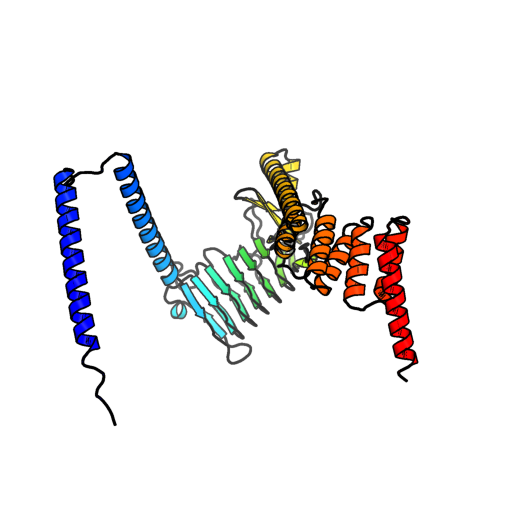7.938 1.00 96.56 142 LYS A N 1
ATOM 1114 C CA . LYS A 1 142 ? -9.481 13.728 19.333 1.00 96.56 142 LYS A CA 1
ATOM 1115 C C . LYS A 1 142 ? -10.148 12.504 19.958 1.00 96.56 142 LYS A C 1
ATOM 1117 O O . LYS A 1 142 ? -11.372 12.456 20.098 1.00 96.56 142 LYS A O 1
ATOM 1122 N N . VAL A 1 143 ? -9.352 11.508 20.339 1.00 95.44 143 VAL A N 1
ATOM 1123 C CA . VAL A 1 143 ? -9.828 10.243 20.916 1.00 95.44 143 VAL A CA 1
ATOM 1124 C C . VAL A 1 143 ? -9.725 10.301 22.442 1.00 95.44 143 VAL A C 1
ATOM 1126 O O . VAL A 1 143 ? -8.682 10.015 23.035 1.00 95.44 143 VAL A O 1
ATOM 1129 N N . GLU A 1 144 ? -10.832 10.666 23.092 1.00 93.31 144 GLU A N 1
ATOM 1130 C CA . GLU A 1 144 ? -10.976 10.756 24.556 1.00 93.31 144 GLU A CA 1
ATOM 1131 C C . GLU A 1 144 ? -12.017 9.762 25.094 1.00 93.31 144 GLU A C 1
ATOM 1133 O O . GLU A 1 144 ? -12.617 9.965 26.151 1.00 93.31 144 GLU A O 1
ATOM 1138 N N . ALA A 1 145 ? -12.211 8.659 24.372 1.00 91.56 145 ALA A N 1
ATOM 1139 C CA . ALA A 1 145 ? -13.145 7.593 24.701 1.00 91.56 145 ALA A CA 1
ATOM 1140 C C . ALA A 1 145 ? -12.474 6.215 24.569 1.00 91.56 145 ALA A C 1
ATOM 1142 O O . ALA A 1 145 ? -11.615 6.039 23.701 1.00 91.56 145 ALA A O 1
ATOM 1143 N N . PRO A 1 146 ? -12.874 5.216 25.376 1.00 90.75 146 PRO A N 1
ATOM 1144 C CA . PRO A 1 146 ? -12.448 3.841 25.161 1.00 90.75 146 PRO A CA 1
ATOM 1145 C C . PRO A 1 146 ? -13.089 3.279 23.885 1.00 90.75 146 PRO A C 1
ATOM 1147 O O . PRO A 1 146 ? -14.308 3.356 23.707 1.00 90.75 146 PRO A O 1
ATOM 1150 N N . ILE A 1 147 ? -12.265 2.669 23.032 1.00 91.69 147 ILE A N 1
ATOM 1151 C CA . ILE A 1 147 ? -12.705 1.929 21.846 1.00 91.69 147 ILE A CA 1
ATOM 1152 C C . ILE A 1 147 ? -12.558 0.436 22.143 1.00 91.69 147 ILE A C 1
ATOM 1154 O O . ILE A 1 147 ? -11.463 -0.021 22.459 1.00 91.69 147 ILE A O 1
ATOM 1158 N N . VAL A 1 148 ? -13.648 -0.328 22.058 1.00 89.88 148 VAL A N 1
ATOM 1159 C CA . VAL A 1 148 ? -13.692 -1.745 22.463 1.00 89.88 148 VAL A CA 1
ATOM 1160 C C . VAL A 1 148 ? -12.743 -2.598 21.632 1.00 89.88 148 VAL A C 1
ATOM 1162 O O . VAL A 1 148 ? -12.028 -3.417 22.198 1.00 89.88 148 VAL A O 1
ATOM 1165 N N . THR A 1 149 ? -12.703 -2.406 20.311 1.00 87.69 149 THR A N 1
ATOM 1166 C CA . THR A 1 149 ? -11.736 -3.120 19.463 1.00 87.69 149 THR A CA 1
ATOM 1167 C C . THR A 1 149 ? -10.337 -2.524 19.553 1.00 87.69 149 THR A C 1
ATOM 1169 O O . THR A 1 149 ? -9.421 -3.068 18.949 1.00 87.69 149 THR A O 1
ATOM 1172 N N . SER A 1 150 ? -10.180 -1.391 20.253 1.00 89.50 150 SER A N 1
ATOM 1173 C CA . SER A 1 150 ? -8.946 -0.608 20.328 1.00 89.50 150 SER A CA 1
ATOM 1174 C C . SER A 1 150 ? -8.343 -0.350 18.936 1.00 89.50 150 SER A C 1
ATOM 1176 O O . SER A 1 150 ? -7.129 -0.299 18.768 1.00 89.50 150 SER A O 1
ATOM 1178 N N . MET A 1 151 ? -9.224 -0.193 17.937 1.00 90.50 151 MET A N 1
ATOM 1179 C CA . MET A 1 151 ? -8.884 -0.093 16.521 1.00 90.50 151 MET A CA 1
ATOM 1180 C C . MET A 1 151 ? -9.560 1.118 15.882 1.00 90.50 151 MET A C 1
ATOM 1182 O O . MET A 1 151 ? -10.776 1.288 16.022 1.00 90.50 151 MET A O 1
ATOM 1186 N N . VAL A 1 152 ? -8.785 1.909 15.144 1.00 95.62 152 VAL A N 1
ATOM 1187 C CA . VAL A 1 152 ? -9.304 2.899 14.189 1.00 95.62 152 VAL A CA 1
ATOM 1188 C C . VAL A 1 152 ? -8.750 2.582 12.808 1.00 95.62 152 VAL A C 1
ATOM 1190 O O . VAL A 1 152 ? -7.567 2.268 12.671 1.00 95.62 152 VAL A O 1
ATOM 1193 N N . GLU A 1 153 ? -9.615 2.657 11.803 1.00 97.44 153 GLU A N 1
ATOM 1194 C CA . GLU A 1 153 ? -9.238 2.507 10.399 1.00 97.44 153 GLU A CA 1
ATOM 1195 C C . GLU A 1 153 ? -9.333 3.850 9.683 1.00 97.44 153 GLU A C 1
ATOM 1197 O O . GLU A 1 153 ? -10.266 4.625 9.902 1.00 97.44 153 GLU A O 1
ATOM 1202 N N . ILE A 1 154 ? -8.345 4.133 8.844 1.00 97.62 154 ILE A N 1
ATOM 1203 C CA . ILE A 1 154 ? -8.228 5.365 8.077 1.00 97.62 154 ILE A CA 1
ATOM 1204 C C . ILE A 1 154 ? -7.908 4.971 6.647 1.00 97.62 154 ILE A C 1
ATOM 1206 O O . ILE A 1 154 ? -6.931 4.266 6.405 1.00 97.62 154 ILE A O 1
ATOM 1210 N N . THR A 1 155 ? -8.699 5.439 5.693 1.00 96.81 155 THR A N 1
ATOM 1211 C CA . THR A 1 155 ? -8.507 5.077 4.293 1.00 96.81 155 THR A CA 1
ATOM 1212 C C . THR A 1 155 ? -8.763 6.276 3.392 1.00 96.81 155 THR A C 1
ATOM 1214 O O . THR A 1 155 ? -9.777 6.959 3.533 1.00 96.81 155 THR A O 1
ATOM 1217 N N . HIS A 1 156 ? -7.859 6.529 2.442 1.00 96.31 156 HIS A N 1
ATOM 1218 C CA . HIS A 1 156 ? -7.972 7.630 1.473 1.00 96.31 156 HIS A CA 1
ATOM 1219 C C . HIS A 1 156 ? -8.085 9.028 2.104 1.00 96.31 156 HIS A C 1
ATOM 1221 O O . HIS A 1 156 ? -8.655 9.944 1.514 1.00 96.31 156 HIS A O 1
ATOM 1227 N N . CYS A 1 157 ? -7.533 9.214 3.300 1.00 97.62 157 CYS A N 1
ATOM 1228 C CA . CYS A 1 157 ? -7.596 10.479 4.018 1.00 97.62 157 CYS A CA 1
ATOM 1229 C C . CYS A 1 157 ? -6.377 11.362 3.733 1.00 97.62 157 CYS A C 1
ATOM 1231 O O . CYS A 1 157 ? -5.283 10.885 3.416 1.00 97.62 157 CYS A O 1
ATOM 1233 N N . LYS A 1 158 ? -6.545 12.676 3.883 1.00 97.56 158 LYS A N 1
ATOM 1234 C CA . LYS A 1 158 ? -5.479 13.655 3.658 1.00 97.56 158 LYS A CA 1
ATOM 1235 C C . LYS A 1 158 ? -5.474 14.737 4.730 1.00 97.56 158 LYS A C 1
ATOM 1237 O O . LYS A 1 158 ? -6.528 15.279 5.042 1.00 97.56 158 LYS A O 1
ATOM 1242 N N . LYS A 1 159 ? -4.301 15.123 5.243 1.00 97.25 159 LYS A N 1
ATOM 1243 C CA . LYS A 1 159 ? -4.195 16.185 6.267 1.00 97.25 159 LYS A CA 1
ATOM 1244 C C . LYS A 1 159 ? -5.074 15.877 7.481 1.00 97.25 159 LYS A C 1
ATOM 1246 O O . LYS A 1 159 ? -5.940 16.667 7.852 1.00 97.25 159 LYS A O 1
ATOM 1251 N N . VAL A 1 160 ? -4.903 14.681 8.038 1.00 97.62 160 VAL A N 1
ATOM 1252 C CA . VAL A 1 160 ? -5.661 14.226 9.209 1.00 97.62 160 VAL A CA 1
ATOM 1253 C C . VAL A 1 160 ? -4.746 14.171 10.421 1.00 97.62 160 VAL A C 1
ATOM 1255 O O . VAL A 1 160 ? -3.704 13.516 10.390 1.00 97.62 160 VAL A O 1
ATOM 1258 N N . GLU A 1 161 ? -5.153 14.835 11.498 1.00 97.81 161 GLU A N 1
ATOM 1259 C CA . GLU A 1 161 ? -4.495 14.753 12.799 1.00 97.81 161 GLU A CA 1
ATOM 1260 C C . GLU A 1 161 ? -5.322 13.874 13.737 1.00 97.81 161 GLU A C 1
ATOM 1262 O O . GLU A 1 161 ? -6.526 14.066 13.886 1.00 97.81 161 GLU A O 1
ATOM 1267 N N . ILE A 1 162 ? -4.683 12.907 14.388 1.00 97.69 162 ILE A N 1
ATOM 1268 C CA . ILE A 1 162 ? -5.293 12.066 15.411 1.00 97.69 162 ILE A CA 1
ATOM 1269 C C . ILE A 1 162 ? -4.530 12.246 16.705 1.00 97.69 162 ILE A C 1
ATOM 1271 O O . ILE A 1 162 ? -3.339 11.951 16.781 1.00 97.69 162 ILE A O 1
ATOM 1275 N N . LYS A 1 163 ? -5.253 12.654 17.744 1.00 97.62 163 LYS A N 1
ATOM 1276 C CA . LYS A 1 163 ? -4.712 12.825 19.085 1.00 97.62 163 LYS A CA 1
ATOM 1277 C C . LYS A 1 163 ? -5.362 11.845 20.051 1.00 97.62 163 LYS A C 1
ATOM 1279 O O . LYS A 1 163 ? -6.554 11.949 20.341 1.00 97.62 163 LYS A O 1
ATOM 1284 N N . VAL A 1 164 ? -4.581 10.892 20.550 1.00 96.44 164 VAL A N 1
ATOM 1285 C CA . VAL A 1 164 ? -5.029 9.856 21.490 1.00 96.44 164 VAL A CA 1
ATOM 1286 C C . VAL A 1 164 ? -4.575 10.232 22.892 1.00 96.44 164 VAL A C 1
ATOM 1288 O O . VAL A 1 164 ? -3.381 10.203 23.195 1.00 96.44 164 VAL A O 1
ATOM 1291 N N . CYS A 1 165 ? -5.527 10.601 23.751 1.00 87.75 165 CYS A N 1
ATOM 1292 C CA . CYS A 1 165 ? -5.171 11.269 24.999 1.00 87.75 165 CYS A CA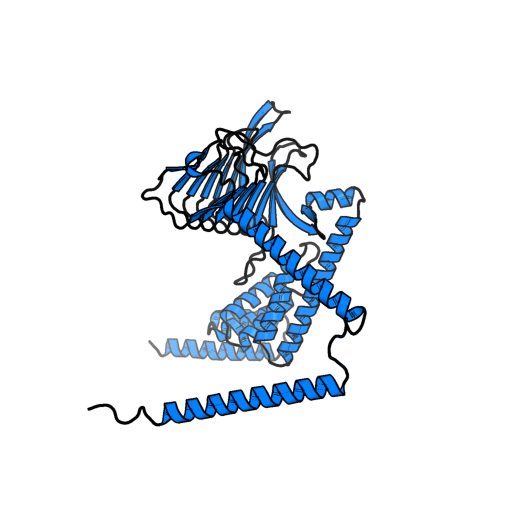 1
ATOM 1293 C C . CYS A 1 165 ? -5.017 10.340 26.206 1.00 87.75 165 CYS A C 1
ATOM 1295 O O . CYS A 1 165 ? -4.035 10.425 26.931 1.00 87.75 165 CYS A O 1
ATOM 1297 N N . LYS A 1 166 ? -6.038 9.519 26.478 1.00 85.12 166 LYS A N 1
ATOM 1298 C CA . LYS A 1 166 ? -6.232 8.884 27.798 1.00 85.12 166 LYS A CA 1
ATOM 1299 C C . LYS A 1 166 ? -6.429 7.374 27.742 1.00 85.12 166 LYS A C 1
ATOM 1301 O O . LYS A 1 166 ? -6.128 6.670 28.701 1.00 85.12 166 LYS A O 1
ATOM 1306 N N . TYR A 1 167 ? -7.004 6.883 26.653 1.00 89.56 167 TYR A N 1
ATOM 1307 C CA . TYR A 1 167 ? -7.393 5.486 26.516 1.00 89.56 167 TYR A CA 1
ATOM 1308 C C . TYR A 1 167 ? -6.431 4.766 25.581 1.00 89.56 167 TYR A C 1
ATOM 1310 O O . TYR A 1 167 ? -5.886 5.371 24.657 1.00 89.56 167 TYR A O 1
ATOM 1318 N N . ARG A 1 168 ? -6.223 3.472 25.834 1.00 90.44 168 ARG A N 1
ATOM 1319 C CA . ARG A 1 168 ? -5.385 2.630 24.984 1.00 90.44 168 ARG A CA 1
ATOM 1320 C C . ARG A 1 168 ? -6.025 2.461 23.613 1.00 90.44 168 ARG A C 1
ATOM 1322 O O . ARG A 1 168 ? -7.190 2.062 23.516 1.00 90.44 168 ARG A O 1
ATOM 1329 N N . LEU A 1 169 ? -5.235 2.725 22.582 1.00 92.56 169 LEU A N 1
ATOM 1330 C CA . LEU A 1 169 ? -5.568 2.438 21.197 1.00 92.56 169 LEU A CA 1
ATOM 1331 C C . LEU A 1 169 ? -4.455 1.559 20.636 1.00 92.56 169 LEU A C 1
ATOM 1333 O O . LEU A 1 169 ? -3.414 2.062 20.237 1.00 92.56 169 LEU A O 1
ATOM 1337 N N . SER A 1 170 ? -4.646 0.244 20.690 1.00 90.94 170 SER A N 1
ATOM 1338 C CA . SER A 1 170 ? -3.612 -0.732 20.355 1.00 90.94 170 SER A CA 1
ATOM 1339 C C . SER A 1 170 ? -3.367 -0.838 18.863 1.00 90.94 170 SER A C 1
ATOM 1341 O O . SER A 1 170 ? -2.281 -1.238 18.458 1.00 90.94 170 SER A O 1
ATOM 1343 N N . THR A 1 171 ? -4.373 -0.545 18.041 1.00 92.75 171 THR A N 1
ATOM 1344 C CA . THR A 1 171 ? -4.303 -0.781 16.607 1.00 92.75 171 THR A CA 1
ATOM 1345 C C . THR A 1 171 ? -4.767 0.430 15.818 1.00 92.75 171 THR A C 1
ATOM 1347 O O . THR A 1 171 ? -5.856 0.963 16.017 1.00 92.75 171 THR A O 1
ATOM 1350 N N . LEU A 1 172 ? -3.936 0.848 14.874 1.00 95.75 172 LEU A N 1
ATOM 1351 C CA . LEU A 1 172 ? -4.334 1.749 13.801 1.00 95.75 172 LEU A CA 1
ATOM 1352 C C . LEU A 1 172 ? -4.092 1.032 12.487 1.00 95.75 172 LEU A C 1
ATOM 1354 O O . LEU A 1 172 ? -3.038 0.427 12.314 1.00 95.75 172 LEU A O 1
ATOM 1358 N N . GLN A 1 173 ? -5.054 1.100 11.581 1.00 95.81 173 GLN A N 1
ATOM 1359 C CA . GLN A 1 173 ? -4.863 0.682 10.200 1.00 95.81 173 GLN A CA 1
ATOM 1360 C C . GLN A 1 173 ? -5.037 1.904 9.310 1.00 95.81 173 GLN A C 1
ATOM 1362 O O . GLN A 1 173 ? -6.058 2.585 9.391 1.00 95.81 173 GLN A O 1
ATOM 1367 N N . ILE A 1 174 ? -4.014 2.221 8.524 1.00 96.88 174 ILE A N 1
ATOM 1368 C CA . ILE A 1 174 ? -3.952 3.450 7.737 1.00 96.88 174 ILE A CA 1
ATOM 1369 C C . ILE A 1 174 ? -3.559 3.096 6.313 1.00 96.88 174 ILE A C 1
ATOM 1371 O O . ILE A 1 174 ? -2.406 2.775 6.046 1.00 96.88 174 ILE A O 1
ATOM 1375 N N . ASP A 1 175 ? -4.504 3.215 5.394 1.00 94.19 175 ASP A N 1
ATOM 1376 C CA . ASP A 1 175 ? -4.308 2.815 4.010 1.00 94.19 175 ASP A CA 1
ATOM 1377 C C . ASP A 1 175 ? -4.515 4.007 3.068 1.00 94.19 175 ASP A C 1
ATOM 1379 O O . ASP A 1 175 ? -5.395 4.851 3.266 1.00 94.19 175 ASP A O 1
ATOM 1383 N N . MET A 1 176 ? -3.678 4.113 2.036 1.00 92.06 176 MET A N 1
ATOM 1384 C CA . MET A 1 176 ? -3.830 5.061 0.922 1.00 92.06 176 MET A CA 1
ATOM 1385 C C . MET A 1 176 ? -4.032 6.525 1.346 1.00 92.06 176 MET A C 1
ATOM 1387 O O . MET A 1 176 ? -4.762 7.281 0.706 1.00 92.06 176 MET A O 1
ATOM 1391 N N . SER A 1 177 ? -3.409 6.932 2.449 1.00 95.44 177 SER A N 1
ATOM 1392 C CA . SER A 1 177 ? -3.616 8.240 3.074 1.00 95.44 177 SER A CA 1
ATOM 1393 C C . SER A 1 177 ? -2.322 9.056 3.082 1.00 95.44 177 SER A C 1
ATOM 1395 O O . SER A 1 177 ? -1.230 8.496 3.020 1.00 95.44 177 SER A O 1
ATOM 1397 N N . LYS A 1 178 ? -2.405 10.387 3.154 1.00 95.50 178 LYS A N 1
ATOM 1398 C CA . LYS A 1 178 ? -1.206 11.243 3.166 1.00 95.50 178 LYS A CA 1
ATOM 1399 C C . LYS A 1 178 ? -1.304 12.434 4.104 1.00 95.50 178 LYS A C 1
ATOM 1401 O O . LYS A 1 178 ? -2.405 12.879 4.419 1.00 95.50 178 LYS A O 1
ATOM 1406 N N . ASP A 1 179 ? -0.157 12.982 4.490 1.00 97.12 179 ASP A N 1
ATOM 1407 C CA . ASP A 1 179 ? -0.065 14.132 5.394 1.00 97.12 179 ASP A CA 1
ATOM 1408 C C . ASP A 1 179 ? -0.790 13.847 6.727 1.00 97.12 179 ASP A C 1
ATOM 1410 O O . ASP A 1 179 ? -1.755 14.527 7.073 1.00 97.12 179 ASP A O 1
ATOM 1414 N N . LEU A 1 180 ? -0.396 12.799 7.457 1.00 98.06 180 LEU A N 1
ATOM 1415 C CA . LEU A 1 180 ? -1.038 12.452 8.735 1.00 98.06 180 LEU A CA 1
ATOM 1416 C C . LEU A 1 180 ? -0.160 12.807 9.928 1.00 98.06 180 LEU A C 1
ATOM 1418 O O . LEU A 1 180 ? 1.053 12.617 9.901 1.00 98.06 180 LEU A O 1
ATOM 1422 N N . LEU A 1 181 ? -0.786 13.229 11.021 1.00 98.38 181 LEU A N 1
ATOM 1423 C CA . LEU A 1 181 ? -0.137 13.327 12.324 1.00 98.38 181 LEU A CA 1
ATOM 1424 C C . LEU A 1 181 ? -0.885 12.436 13.308 1.00 98.38 181 LEU A C 1
ATOM 1426 O O . LEU A 1 181 ? -2.048 12.675 13.597 1.00 98.38 181 LEU A O 1
ATOM 1430 N N . VAL A 1 182 ? -0.218 11.415 13.835 1.00 98.12 182 VAL A N 1
ATOM 1431 C CA . VAL A 1 182 ? -0.755 10.570 14.903 1.00 98.12 182 VAL A CA 1
ATOM 1432 C C . VAL A 1 182 ? 0.054 10.827 16.163 1.00 98.12 182 VAL A C 1
ATOM 1434 O O . VAL A 1 182 ? 1.229 10.469 16.249 1.00 98.12 182 VAL A O 1
ATOM 1437 N N . GLU A 1 183 ? -0.577 11.453 17.147 1.00 98.00 183 GLU A N 1
ATOM 1438 C CA . GLU A 1 183 ? 0.024 11.789 18.430 1.00 98.00 183 GLU A CA 1
ATOM 1439 C C . GLU A 1 183 ? -0.683 11.043 19.562 1.00 98.00 183 GLU A C 1
ATOM 1441 O O . GLU A 1 183 ? -1.858 11.259 19.857 1.00 98.00 183 GLU A O 1
ATOM 1446 N N . TYR A 1 184 ? 0.067 10.191 20.249 1.00 97.25 184 TYR A N 1
ATOM 1447 C CA . TYR A 1 184 ? -0.315 9.670 21.553 1.00 97.25 184 TYR A CA 1
ATOM 1448 C C . TYR A 1 184 ? 0.197 10.631 22.626 1.00 97.25 184 TYR A C 1
ATOM 1450 O O . TYR A 1 184 ? 1.335 11.084 22.539 1.00 97.25 184 TYR A O 1
ATOM 1458 N N . THR A 1 185 ? -0.602 10.958 23.644 1.00 94.88 185 THR A N 1
ATOM 1459 C CA . THR A 1 185 ? -0.169 11.923 24.677 1.00 94.88 185 THR A CA 1
ATOM 1460 C C . THR A 1 185 ? 0.136 11.300 26.032 1.00 94.88 185 THR A C 1
ATOM 1462 O O . THR A 1 185 ? 0.813 11.931 26.839 1.00 94.88 185 THR A O 1
ATOM 1465 N N . ASP A 1 186 ? -0.345 10.085 26.298 1.00 92.44 186 ASP A N 1
ATOM 1466 C CA . ASP A 1 186 ? -0.134 9.380 27.567 1.00 92.44 186 ASP A CA 1
ATOM 1467 C C . ASP A 1 186 ? 0.665 8.086 27.364 1.00 92.44 186 ASP A C 1
ATOM 1469 O O . ASP A 1 186 ? 0.515 7.382 26.362 1.00 92.44 186 ASP A O 1
ATOM 1473 N N . LEU A 1 187 ? 1.517 7.768 28.344 1.00 90.38 187 LEU A N 1
ATOM 1474 C CA . LEU A 1 187 ? 2.394 6.590 28.359 1.00 90.38 187 LEU A CA 1
ATOM 1475 C C . LEU A 1 187 ? 1.631 5.258 28.297 1.00 90.38 187 LEU A C 1
ATOM 1477 O O . LEU A 1 187 ? 2.224 4.232 27.970 1.00 90.38 187 LEU A O 1
ATOM 1481 N N . ASN A 1 188 ? 0.341 5.263 28.636 1.00 88.00 188 ASN A N 1
ATOM 1482 C CA . ASN A 1 188 ? -0.507 4.076 28.660 1.00 88.00 188 ASN A CA 1
ATOM 1483 C C . ASN A 1 188 ? -1.335 3.893 27.384 1.00 88.00 188 ASN A C 1
ATOM 1485 O O . ASN A 1 188 ? -2.092 2.923 27.284 1.00 88.00 188 ASN A O 1
ATOM 1489 N N . CYS A 1 189 ? -1.225 4.807 26.416 1.00 90.12 189 CYS A N 1
ATOM 1490 C CA . CYS A 1 189 ? -2.056 4.748 25.222 1.00 90.12 189 CYS A CA 1
ATOM 1491 C C . CYS A 1 189 ? -1.535 3.779 24.149 1.00 90.12 189 CYS A C 1
ATOM 1493 O O . CYS A 1 189 ? -2.359 3.211 23.433 1.00 90.12 189 CYS A O 1
ATOM 1495 N N . PHE A 1 190 ? -0.213 3.599 24.034 1.00 92.75 190 PHE A N 1
ATOM 1496 C CA . PHE A 1 190 ? 0.431 2.787 22.993 1.00 92.75 190 PHE A CA 1
ATOM 1497 C C . PHE A 1 190 ? 1.856 2.370 23.391 1.00 92.75 190 PHE A C 1
ATOM 1499 O O . PHE A 1 190 ? 2.551 3.095 24.102 1.00 92.75 190 PHE A O 1
ATOM 1506 N N . GLY A 1 191 ? 2.329 1.228 22.891 1.00 85.12 191 GLY A N 1
ATOM 1507 C CA . GLY A 1 191 ? 3.710 0.771 23.060 1.00 85.12 191 GLY A CA 1
ATOM 1508 C C . GLY A 1 191 ? 4.006 0.214 24.453 1.00 85.12 191 GLY A C 1
ATOM 1509 O O . GLY A 1 191 ? 5.144 0.309 24.946 1.00 85.12 191 GLY A O 1
ATOM 1510 N N . LEU A 1 192 ? 2.980 -0.335 25.110 1.00 82.56 192 LEU A N 1
ATOM 1511 C CA . LEU A 1 192 ? 3.107 -0.953 26.425 1.00 82.56 192 LEU A CA 1
ATOM 1512 C C . LEU A 1 192 ? 3.933 -2.250 26.352 1.00 82.56 192 LEU A C 1
ATOM 1514 O O . LEU A 1 192 ? 3.855 -2.972 25.356 1.00 82.56 192 LEU A O 1
ATOM 1518 N N . PRO A 1 193 ? 4.720 -2.583 27.394 1.00 73.81 193 PRO A N 1
ATOM 1519 C CA . PRO A 1 193 ? 5.414 -3.864 27.453 1.00 73.81 193 PRO A CA 1
ATOM 1520 C C . PRO A 1 193 ? 4.415 -5.023 27.352 1.00 73.81 193 PRO A C 1
ATOM 1522 O O . PRO A 1 193 ? 3.477 -5.108 28.143 1.00 73.81 193 PRO A O 1
ATOM 1525 N N . SER A 1 194 ? 4.635 -5.920 26.394 1.00 68.50 194 SER A N 1
ATOM 1526 C CA . SER A 1 194 ? 3.869 -7.155 26.230 1.00 68.50 194 SER A CA 1
ATOM 1527 C C . SER A 1 194 ? 4.798 -8.347 26.430 1.00 68.50 194 SER A C 1
ATOM 1529 O O . SER A 1 194 ? 5.936 -8.327 25.960 1.00 68.50 194 SER A O 1
ATOM 1531 N N . SER A 1 195 ? 4.325 -9.393 27.114 1.00 56.09 195 SER A N 1
ATOM 1532 C CA . SER A 1 195 ? 5.023 -10.687 27.145 1.00 56.09 195 SER A CA 1
ATOM 1533 C C . SER A 1 195 ? 4.962 -11.403 25.793 1.00 56.09 195 SER A C 1
ATOM 1535 O O . SER A 1 195 ? 5.758 -12.301 25.540 1.00 56.09 195 SER A O 1
ATOM 1537 N N . ASP A 1 196 ? 4.024 -10.998 24.936 1.00 55.69 196 ASP A N 1
ATOM 1538 C CA . ASP A 1 196 ? 3.848 -11.495 23.580 1.00 55.69 196 ASP A CA 1
ATOM 1539 C C . ASP A 1 196 ? 4.179 -10.385 22.573 1.00 55.69 196 ASP A C 1
ATOM 1541 O O . ASP A 1 196 ? 3.420 -9.426 22.400 1.00 55.69 196 ASP A O 1
ATOM 1545 N N . VAL A 1 197 ? 5.332 -10.517 21.918 1.00 52.88 197 VAL A N 1
ATOM 1546 C CA . VAL A 1 197 ? 5.817 -9.582 20.887 1.00 52.88 197 VAL A CA 1
ATOM 1547 C C . VAL A 1 197 ? 4.875 -9.564 19.670 1.00 52.88 197 VAL A C 1
ATOM 1549 O O . VAL A 1 197 ? 4.773 -8.555 18.966 1.00 52.88 197 VAL A O 1
ATOM 1552 N N . HIS A 1 198 ? 4.111 -10.640 19.455 1.00 51.66 198 HIS A N 1
ATOM 1553 C CA . HIS A 1 198 ? 3.181 -10.765 18.334 1.00 51.66 198 HIS A CA 1
ATOM 1554 C C . HIS A 1 198 ? 1.850 -10.033 18.567 1.00 51.66 198 HIS A C 1
ATOM 1556 O O . HIS A 1 198 ? 1.202 -9.632 17.607 1.00 51.66 198 HIS A O 1
ATOM 1562 N N . ASN A 1 199 ? 1.477 -9.779 19.826 1.00 64.12 199 ASN A N 1
ATOM 1563 C CA . ASN A 1 199 ? 0.213 -9.135 20.218 1.00 64.12 199 ASN A CA 1
ATOM 1564 C C . ASN A 1 199 ? 0.406 -7.747 20.863 1.00 64.12 199 ASN A C 1
ATOM 1566 O O . ASN A 1 199 ? -0.418 -7.291 21.659 1.00 64.12 199 ASN A O 1
ATOM 1570 N N . GLY A 1 200 ? 1.522 -7.082 20.554 1.00 80.31 200 GLY A N 1
ATOM 1571 C CA . GLY A 1 200 ? 1.780 -5.701 20.968 1.00 80.31 200 GLY A CA 1
ATOM 1572 C C . GLY A 1 200 ? 0.912 -4.672 20.236 1.00 80.31 200 GLY A C 1
ATOM 1573 O O . GLY A 1 200 ? 0.230 -4.988 19.262 1.00 80.31 200 GLY A O 1
ATOM 1574 N N . ASP A 1 201 ? 0.966 -3.421 20.697 1.00 91.50 201 ASP A N 1
ATOM 1575 C CA . ASP A 1 201 ? 0.320 -2.312 19.992 1.00 91.50 201 ASP A CA 1
ATOM 1576 C C . ASP A 1 201 ? 1.020 -2.078 18.638 1.00 91.50 201 ASP A C 1
ATOM 1578 O O . ASP A 1 201 ? 2.251 -2.010 18.570 1.00 91.50 201 ASP A O 1
ATOM 1582 N N . ARG A 1 202 ? 0.242 -1.992 17.555 1.00 92.94 202 ARG A N 1
ATOM 1583 C CA . ARG A 1 202 ? 0.715 -2.007 16.164 1.00 92.94 202 ARG A CA 1
ATOM 1584 C C . ARG A 1 202 ? -0.026 -0.983 15.314 1.00 92.94 202 ARG A C 1
ATOM 1586 O O . ARG A 1 202 ? -1.241 -0.841 15.404 1.00 92.94 202 ARG A O 1
ATOM 1593 N N . ILE A 1 203 ? 0.705 -0.304 14.442 1.00 95.69 203 ILE A N 1
ATOM 1594 C CA . ILE A 1 203 ? 0.141 0.572 13.417 1.00 95.69 203 ILE A CA 1
ATOM 1595 C C . ILE A 1 203 ? 0.424 -0.064 12.069 1.00 95.69 203 ILE A C 1
ATOM 1597 O O . ILE A 1 203 ? 1.565 -0.074 11.619 1.00 95.69 203 ILE A O 1
ATOM 1601 N N . TYR A 1 204 ? -0.608 -0.610 11.445 1.00 95.00 204 TYR A N 1
ATOM 1602 C CA . TYR A 1 204 ? -0.537 -1.151 10.099 1.00 95.00 204 TYR A CA 1
ATOM 1603 C C . TYR A 1 204 ? -0.731 -0.030 9.093 1.00 95.00 204 TYR A C 1
ATOM 1605 O O . TYR A 1 204 ? -1.613 0.815 9.267 1.00 95.00 204 TYR A O 1
ATOM 1613 N N . HIS A 1 205 ? 0.085 -0.020 8.046 1.00 94.62 205 HIS A N 1
ATOM 1614 C CA . HIS A 1 205 ? -0.062 0.962 6.987 1.00 94.62 205 HIS A CA 1
ATOM 1615 C C . HIS A 1 205 ? 0.347 0.444 5.611 1.00 94.62 205 HIS A C 1
ATOM 1617 O O . HIS A 1 205 ? 1.346 -0.264 5.471 1.00 94.62 205 HIS A O 1
ATOM 1623 N N . ALA A 1 206 ? -0.400 0.854 4.588 1.00 91.25 206 ALA A N 1
ATOM 1624 C CA . ALA A 1 206 ? -0.100 0.607 3.181 1.00 91.25 206 ALA A CA 1
ATOM 1625 C C . ALA A 1 206 ? -0.379 1.868 2.349 1.00 91.25 206 ALA A C 1
ATOM 1627 O O . ALA A 1 206 ? -1.378 2.553 2.539 1.00 91.25 206 ALA A O 1
ATOM 1628 N N . GLY A 1 207 ? 0.521 2.229 1.433 1.00 88.31 207 GLY A N 1
ATOM 1629 C CA . GLY A 1 207 ? 0.332 3.403 0.571 1.00 88.31 207 GLY A CA 1
ATOM 1630 C C . GLY A 1 207 ? 0.309 4.756 1.302 1.00 88.31 207 GLY A C 1
ATOM 1631 O O . GLY A 1 207 ? -0.273 5.705 0.783 1.00 88.31 207 GLY A O 1
ATOM 1632 N N . VAL A 1 208 ? 0.919 4.855 2.492 1.00 91.56 208 VAL A N 1
ATOM 1633 C CA . VAL A 1 208 ? 0.912 6.074 3.323 1.00 91.56 208 VAL A CA 1
ATOM 1634 C C . VAL A 1 208 ? 2.154 6.937 3.116 1.00 91.56 208 VAL A C 1
ATOM 1636 O O . VAL A 1 208 ? 3.267 6.461 3.322 1.00 91.56 208 VAL A O 1
ATOM 1639 N N . SER A 1 209 ? 1.988 8.216 2.777 1.00 91.50 209 SER A N 1
ATOM 1640 C CA . SER A 1 209 ? 3.104 9.168 2.632 1.00 91.50 209 SER A CA 1
ATOM 1641 C C . SER A 1 209 ? 3.005 10.341 3.606 1.00 91.50 209 SER A C 1
ATOM 1643 O O . SER A 1 209 ? 1.906 10.797 3.922 1.00 91.50 209 SER A O 1
ATOM 1645 N N . ASP A 1 210 ? 4.153 10.862 4.041 1.00 93.94 210 ASP A N 1
ATOM 1646 C CA . ASP A 1 210 ? 4.242 12.033 4.926 1.00 93.94 210 ASP A CA 1
ATOM 1647 C C . ASP A 1 210 ? 3.431 11.893 6.230 1.00 93.94 210 ASP A C 1
ATOM 1649 O O . ASP A 1 210 ? 2.768 12.825 6.689 1.00 93.94 210 ASP A O 1
ATOM 1653 N N . MET A 1 211 ? 3.472 10.711 6.849 1.00 96.88 211 MET A N 1
ATOM 1654 C CA . MET A 1 211 ? 2.874 10.491 8.164 1.00 96.88 211 MET A CA 1
ATOM 1655 C C . MET A 1 211 ? 3.909 10.727 9.268 1.00 96.88 211 MET A C 1
ATOM 1657 O O . MET A 1 211 ? 5.053 10.296 9.170 1.00 96.88 211 MET A O 1
ATOM 1661 N N . VAL A 1 212 ? 3.512 11.366 10.365 1.00 98.31 212 VAL A N 1
ATOM 1662 C CA . VAL A 1 212 ? 4.335 11.515 11.569 1.00 98.31 212 VAL A CA 1
ATOM 1663 C C . VAL A 1 212 ? 3.649 10.818 12.731 1.00 98.31 212 VAL A C 1
ATOM 1665 O O . VAL A 1 212 ? 2.511 11.126 13.071 1.00 98.31 212 VAL A O 1
ATOM 1668 N N . LEU A 1 213 ? 4.364 9.891 13.358 1.00 98.19 213 LEU A N 1
ATOM 1669 C CA . LEU A 1 213 ? 3.935 9.190 14.557 1.00 98.19 213 LEU A CA 1
ATOM 1670 C C . LEU A 1 213 ? 4.712 9.709 15.764 1.00 98.19 213 LEU A C 1
ATOM 1672 O O . LEU A 1 213 ? 5.944 9.690 15.754 1.00 98.19 213 LEU A O 1
ATOM 1676 N N . LYS A 1 214 ? 3.997 10.111 16.816 1.00 98.12 214 LYS A N 1
ATOM 1677 C CA . LYS A 1 214 ? 4.568 10.532 18.099 1.00 98.12 214 LYS A CA 1
ATOM 1678 C C . LYS A 1 214 ? 4.047 9.659 19.229 1.00 98.12 214 LYS A C 1
ATOM 1680 O O . LYS A 1 214 ? 2.838 9.576 19.441 1.00 98.12 214 LYS A O 1
ATOM 1685 N N . VAL A 1 215 ? 4.960 9.018 19.957 1.00 97.00 215 VAL A N 1
ATOM 1686 C CA . VAL A 1 215 ? 4.629 8.094 21.050 1.00 97.00 215 VAL A CA 1
ATOM 1687 C C . VAL A 1 215 ? 5.467 8.415 22.289 1.00 97.00 215 VAL A C 1
ATOM 1689 O O . VAL A 1 215 ? 6.695 8.301 22.240 1.00 97.00 215 VAL A O 1
ATOM 1692 N N . PRO A 1 216 ? 4.852 8.791 23.421 1.00 95.25 216 PRO A N 1
ATOM 1693 C CA . PRO A 1 216 ? 5.557 8.956 24.676 1.00 95.25 216 PRO A CA 1
ATOM 1694 C C . PRO A 1 216 ? 5.949 7.579 25.208 1.00 95.25 216 PRO A C 1
ATOM 1696 O O . PRO A 1 216 ? 5.148 6.649 25.256 1.00 95.25 216 PRO A O 1
ATOM 1699 N N . VAL A 1 217 ? 7.195 7.451 25.647 1.00 92.25 217 VAL A N 1
ATOM 1700 C CA . VAL A 1 217 ? 7.725 6.225 26.241 1.00 92.25 217 VAL A CA 1
ATOM 1701 C C . VAL A 1 217 ? 8.462 6.533 27.531 1.00 92.25 217 VAL A C 1
ATOM 1703 O O . VAL A 1 217 ? 9.075 7.588 27.700 1.00 92.25 217 VAL A O 1
ATOM 1706 N N . PHE A 1 218 ? 8.439 5.564 28.440 1.00 89.69 218 PHE A N 1
ATOM 1707 C CA . PHE A 1 218 ? 9.259 5.571 29.640 1.00 89.69 218 PHE A CA 1
ATOM 1708 C C . PHE A 1 218 ? 10.311 4.467 29.550 1.00 89.69 218 PHE A C 1
ATOM 1710 O O . PHE A 1 218 ? 9.990 3.293 29.321 1.00 89.69 218 PHE A O 1
ATOM 1717 N N . CYS A 1 219 ? 11.574 4.844 29.737 1.00 85.38 219 CYS A N 1
ATOM 1718 C CA . CYS A 1 219 ? 12.678 3.901 29.821 1.00 85.38 219 CYS A CA 1
ATOM 1719 C C . CYS A 1 219 ? 12.961 3.568 31.286 1.00 85.38 219 CYS A C 1
ATOM 1721 O O . CYS A 1 219 ? 13.529 4.378 32.017 1.00 85.38 219 CYS A O 1
ATOM 1723 N N . ALA A 1 220 ? 12.604 2.354 31.713 1.00 83.50 220 ALA A N 1
ATOM 1724 C CA . ALA A 1 220 ? 12.814 1.907 33.091 1.00 83.50 220 ALA A CA 1
ATOM 1725 C C . ALA A 1 220 ? 14.299 1.912 33.504 1.00 83.50 220 ALA A C 1
ATOM 1727 O O . ALA A 1 220 ? 14.617 2.204 34.655 1.00 83.50 220 ALA A O 1
ATOM 1728 N N . ARG A 1 221 ? 15.211 1.649 32.556 1.00 82.19 221 ARG A N 1
ATOM 1729 C CA . ARG A 1 221 ? 16.663 1.619 32.789 1.00 82.19 221 ARG A CA 1
ATOM 1730 C C . ARG A 1 221 ? 17.232 3.010 33.076 1.00 82.19 221 ARG A C 1
ATOM 1732 O O . ARG A 1 221 ? 17.987 3.173 34.028 1.00 82.19 221 ARG A O 1
ATOM 1739 N N . THR A 1 222 ? 16.868 4.011 32.272 1.00 86.00 222 THR A N 1
ATOM 1740 C CA . THR A 1 222 ? 17.354 5.395 32.440 1.00 86.00 222 THR A CA 1
ATOM 1741 C C . THR A 1 222 ? 16.466 6.236 33.357 1.00 86.00 222 THR A C 1
ATOM 1743 O O . THR A 1 222 ? 16.856 7.342 33.725 1.00 86.00 222 THR A O 1
ATOM 1746 N N . LYS A 1 223 ? 15.282 5.724 33.725 1.00 87.62 223 LYS A N 1
ATOM 1747 C CA . LYS A 1 223 ? 14.227 6.412 34.486 1.00 87.62 223 LYS A CA 1
ATOM 1748 C C . LYS A 1 223 ? 13.798 7.747 33.865 1.00 87.62 223 LYS A C 1
ATOM 1750 O O . LYS A 1 223 ? 13.431 8.676 34.581 1.00 87.62 223 LYS A O 1
ATOM 1755 N N . LYS A 1 224 ? 13.857 7.856 32.536 1.00 88.50 224 LYS A N 1
ATOM 1756 C CA . LYS A 1 224 ? 13.480 9.062 31.788 1.00 88.50 224 LYS A CA 1
ATOM 1757 C C . LYS A 1 224 ? 12.283 8.790 30.886 1.00 88.50 224 LYS A C 1
ATOM 1759 O O . LYS A 1 224 ? 12.204 7.736 30.251 1.00 88.50 224 LYS A O 1
ATOM 1764 N N . ALA A 1 225 ? 11.379 9.765 30.837 1.00 90.19 225 ALA A N 1
ATOM 1765 C CA . ALA A 1 225 ? 10.345 9.854 29.819 1.00 90.19 225 ALA A CA 1
ATOM 1766 C C . ALA A 1 225 ? 10.888 10.608 28.599 1.00 90.19 225 ALA A C 1
ATOM 1768 O O . ALA A 1 225 ? 11.659 11.559 28.740 1.00 90.19 225 ALA A O 1
ATOM 1769 N N . SER A 1 226 ? 10.481 10.182 27.412 1.00 92.50 226 SER A N 1
ATOM 1770 C CA . SER A 1 226 ? 10.801 10.830 26.140 1.00 92.50 226 SER A CA 1
ATOM 1771 C C . SER A 1 226 ? 9.658 10.618 25.157 1.00 92.50 226 SER A C 1
ATOM 1773 O O . SER A 1 226 ? 8.887 9.674 25.308 1.00 92.50 226 SER A O 1
ATOM 1775 N N . VAL A 1 227 ? 9.563 11.457 24.130 1.00 96.19 227 VAL A N 1
ATOM 1776 C CA . VAL A 1 227 ? 8.638 11.243 23.012 1.00 96.19 227 VAL A CA 1
ATOM 1777 C C . VAL A 1 227 ? 9.442 10.705 21.840 1.00 96.19 227 VAL A C 1
ATOM 1779 O O . VAL A 1 227 ? 10.389 11.348 21.394 1.00 96.19 227 VAL A O 1
ATOM 1782 N N . LEU A 1 228 ? 9.097 9.505 21.384 1.00 96.06 228 LEU A N 1
ATOM 1783 C CA . LEU A 1 228 ? 9.616 8.961 20.138 1.00 96.06 228 LEU A CA 1
ATOM 1784 C C . LEU A 1 228 ? 8.855 9.597 18.985 1.00 96.06 228 LEU A C 1
ATOM 1786 O O . LEU A 1 228 ? 7.631 9.695 19.038 1.00 96.06 228 LEU A O 1
ATOM 1790 N N . GLU A 1 229 ? 9.580 9.986 17.945 1.00 97.56 229 GLU A N 1
ATOM 1791 C CA . GLU A 1 229 ? 9.008 10.476 16.699 1.00 97.56 229 GLU A CA 1
ATOM 1792 C C . GLU A 1 229 ? 9.517 9.616 15.544 1.00 97.56 229 GLU A C 1
ATOM 1794 O O . GLU A 1 229 ? 10.716 9.349 15.439 1.00 97.56 229 GLU A O 1
ATOM 1799 N N . ARG A 1 230 ? 8.608 9.189 14.669 1.00 96.12 230 ARG A N 1
ATOM 1800 C CA . ARG A 1 230 ? 8.940 8.494 13.425 1.00 96.12 230 ARG A CA 1
ATOM 1801 C C . ARG A 1 230 ? 8.157 9.120 12.286 1.00 96.12 230 ARG A C 1
ATOM 1803 O O . ARG A 1 230 ? 6.932 9.184 12.333 1.00 96.12 230 ARG A O 1
ATOM 1810 N N . LYS A 1 231 ? 8.874 9.555 11.253 1.00 96.62 231 LYS A N 1
ATOM 1811 C CA . LYS A 1 231 ? 8.274 9.892 9.961 1.00 96.62 231 LYS A CA 1
ATOM 1812 C C . LYS A 1 231 ? 8.089 8.605 9.180 1.00 96.62 231 LYS A C 1
ATOM 1814 O O . LYS A 1 231 ? 9.079 7.916 8.984 1.00 96.62 231 LYS A O 1
ATOM 1819 N N . ILE A 1 232 ? 6.872 8.280 8.793 1.00 93.62 232 ILE A N 1
ATOM 1820 C CA . ILE A 1 232 ? 6.508 7.115 7.995 1.00 93.62 232 ILE A CA 1
ATOM 1821 C C . ILE A 1 232 ? 6.286 7.601 6.567 1.00 93.62 232 ILE A C 1
ATOM 1823 O O . ILE A 1 232 ? 5.520 8.540 6.332 1.00 93.62 232 ILE A O 1
ATOM 1827 N N . ASP A 1 233 ? 6.970 6.964 5.627 1.00 90.00 233 ASP A N 1
ATOM 1828 C CA . ASP A 1 233 ? 6.788 7.217 4.206 1.00 90.00 233 ASP A CA 1
ATOM 1829 C C . ASP A 1 233 ? 6.925 5.914 3.437 1.00 90.00 233 ASP A C 1
ATOM 1831 O O . ASP A 1 233 ? 7.957 5.250 3.472 1.00 90.00 233 ASP A O 1
ATOM 1835 N N . TYR A 1 234 ? 5.879 5.592 2.689 1.00 84.81 234 TYR A N 1
ATOM 1836 C CA . TYR A 1 234 ? 5.732 4.331 1.993 1.00 84.81 234 TYR A CA 1
ATOM 1837 C C . TYR A 1 234 ? 6.956 3.935 1.164 1.00 84.81 234 TYR A C 1
ATOM 1839 O O . TYR A 1 234 ? 7.408 2.791 1.219 1.00 84.81 234 TYR A O 1
ATOM 1847 N N . ILE A 1 235 ? 7.511 4.879 0.401 1.00 78.75 235 ILE A N 1
ATOM 1848 C CA . ILE A 1 235 ? 8.626 4.601 -0.505 1.00 78.75 235 ILE A CA 1
ATOM 1849 C C . ILE A 1 235 ? 9.938 4.554 0.260 1.00 78.75 235 ILE A C 1
ATOM 1851 O O . ILE A 1 235 ? 10.740 3.646 0.037 1.00 78.75 235 ILE A O 1
ATOM 1855 N N . ALA A 1 236 ? 10.153 5.505 1.172 1.00 78.44 236 ALA A N 1
ATOM 1856 C CA . ALA A 1 236 ? 11.350 5.532 2.003 1.00 78.44 236 ALA A CA 1
ATOM 1857 C C . ALA A 1 236 ? 11.463 4.285 2.896 1.00 78.44 236 ALA A C 1
ATOM 1859 O O . ALA A 1 236 ? 12.566 3.778 3.100 1.00 78.44 236 ALA A O 1
ATOM 1860 N N . ASP A 1 237 ? 10.331 3.753 3.359 1.00 81.06 237 ASP A N 1
ATOM 1861 C CA . ASP A 1 237 ? 10.246 2.538 4.173 1.00 81.06 237 ASP A CA 1
ATOM 1862 C C . ASP A 1 237 ? 10.416 1.251 3.337 1.00 81.06 237 ASP A C 1
ATOM 1864 O O . ASP A 1 237 ? 10.511 0.152 3.882 1.00 81.06 237 ASP A O 1
ATOM 1868 N N . GLY A 1 238 ? 10.552 1.375 2.012 1.00 71.00 238 GLY A N 1
ATOM 1869 C CA . GLY A 1 238 ? 11.020 0.302 1.137 1.00 71.00 238 GLY A CA 1
ATOM 1870 C C . GLY A 1 238 ? 10.020 -0.172 0.089 1.00 71.00 238 GLY A C 1
ATOM 1871 O O . GLY A 1 238 ? 10.346 -1.114 -0.644 1.00 71.00 238 GLY A O 1
ATOM 1872 N N . ALA A 1 239 ? 8.845 0.459 -0.029 1.00 74.31 239 ALA A N 1
ATOM 1873 C CA . ALA A 1 239 ? 7.946 0.189 -1.143 1.00 74.31 239 ALA A CA 1
ATOM 1874 C C . ALA A 1 239 ? 8.558 0.668 -2.463 1.00 74.31 239 ALA A C 1
ATOM 1876 O O . ALA A 1 239 ? 9.099 1.768 -2.583 1.00 74.31 239 ALA A O 1
ATOM 1877 N N . ILE A 1 240 ? 8.446 -0.158 -3.497 1.00 64.62 240 ILE A N 1
ATOM 1878 C CA . ILE A 1 240 ? 8.973 0.151 -4.824 1.00 64.62 240 ILE A CA 1
ATOM 1879 C C . ILE A 1 240 ? 7.881 0.845 -5.643 1.00 64.62 240 ILE A C 1
ATOM 1881 O O . ILE A 1 240 ? 6.834 0.252 -5.905 1.00 64.62 240 ILE A O 1
ATOM 1885 N N . ARG A 1 241 ? 8.135 2.075 -6.115 1.00 56.31 241 ARG A N 1
ATOM 1886 C CA . ARG A 1 241 ? 7.314 2.676 -7.179 1.00 56.31 241 ARG A CA 1
ATOM 1887 C C . ARG A 1 241 ? 7.666 2.016 -8.506 1.00 56.31 241 ARG A C 1
ATOM 1889 O O . ARG A 1 241 ? 8.793 2.147 -8.975 1.00 56.31 241 ARG A O 1
ATOM 1896 N N . VAL A 1 242 ? 6.703 1.342 -9.124 1.00 52.62 242 VAL A N 1
ATOM 1897 C CA . VAL A 1 242 ? 6.795 0.971 -10.540 1.00 52.62 242 VAL A CA 1
ATOM 1898 C C . VAL A 1 242 ? 6.131 2.091 -11.333 1.00 52.62 242 VAL A C 1
ATOM 1900 O O . VAL A 1 242 ? 5.018 2.496 -11.005 1.00 52.62 242 VAL A O 1
ATOM 1903 N N . ALA A 1 243 ? 6.829 2.644 -12.326 1.00 42.38 243 ALA A N 1
ATOM 1904 C CA . ALA A 1 243 ? 6.325 3.760 -13.123 1.00 42.38 243 ALA A CA 1
ATOM 1905 C C . ALA A 1 243 ? 4.917 3.462 -13.685 1.00 42.38 243 ALA A C 1
ATOM 1907 O O . ALA A 1 243 ? 4.706 2.431 -14.321 1.00 42.38 243 ALA A O 1
ATOM 1908 N N . GLU A 1 244 ? 3.972 4.370 -13.412 1.00 45.09 244 GLU A N 1
ATOM 1909 C CA . GLU A 1 244 ? 2.588 4.431 -13.930 1.00 45.09 244 GLU A CA 1
ATOM 1910 C C . GLU A 1 244 ? 1.677 3.199 -13.737 1.00 45.09 244 GLU A C 1
ATOM 1912 O O . GLU A 1 244 ? 0.563 3.179 -14.261 1.00 45.09 244 GLU A O 1
ATOM 1917 N N . GLN A 1 245 ? 2.081 2.196 -12.956 1.00 48.59 245 GLN A N 1
ATOM 1918 C CA . GLN A 1 245 ? 1.206 1.097 -12.528 1.00 48.59 245 GLN A CA 1
ATOM 1919 C C . GLN A 1 245 ? 0.861 1.258 -11.049 1.00 48.59 245 GLN A C 1
ATOM 1921 O O . GLN A 1 245 ? 1.652 1.829 -10.296 1.00 48.59 245 GLN A O 1
ATOM 1926 N N . SER A 1 246 ? -0.337 0.808 -10.651 1.00 48.31 246 SER A N 1
ATOM 1927 C CA . SER A 1 246 ? -0.799 0.840 -9.259 1.00 48.31 246 SER A CA 1
ATOM 1928 C C . SER A 1 246 ? 0.325 0.345 -8.361 1.00 48.31 246 SER A C 1
ATOM 1930 O O . SER A 1 246 ? 0.825 -0.765 -8.554 1.00 48.31 246 SER A O 1
ATOM 1932 N N . ALA A 1 247 ? 0.776 1.196 -7.435 1.00 49.34 247 ALA A N 1
ATOM 1933 C CA . ALA A 1 247 ? 1.740 0.786 -6.433 1.00 49.34 247 ALA A CA 1
ATOM 1934 C C . ALA A 1 247 ? 1.195 -0.493 -5.797 1.00 49.34 247 ALA A C 1
ATOM 1936 O O . ALA A 1 247 ? 0.072 -0.488 -5.300 1.00 49.34 247 ALA A O 1
ATOM 1937 N N . GLN A 1 248 ? 1.943 -1.594 -5.866 1.00 51.50 248 GLN A N 1
ATOM 1938 C CA . GLN A 1 248 ? 1.555 -2.764 -5.093 1.00 51.50 248 GLN A CA 1
ATOM 1939 C C . GLN A 1 248 ? 1.499 -2.352 -3.636 1.00 51.50 248 GLN A C 1
ATOM 1941 O O . GLN A 1 248 ? 2.442 -1.721 -3.159 1.00 51.50 248 GLN A O 1
ATOM 1946 N N . GLU A 1 249 ? 0.400 -2.690 -2.970 1.00 61.97 249 GLU A N 1
ATOM 1947 C CA . GLU A 1 249 ? 0.185 -2.465 -1.546 1.00 61.97 249 GLU A CA 1
ATOM 1948 C C . GLU A 1 249 ? 1.054 -3.448 -0.751 1.00 61.97 249 GLU A C 1
ATOM 1950 O O . GLU A 1 249 ? 0.657 -4.557 -0.402 1.00 61.97 249 GLU A O 1
ATOM 1955 N N . TYR A 1 250 ? 2.301 -3.062 -0.505 1.00 77.75 250 TYR A N 1
ATOM 1956 C CA . TYR A 1 250 ? 3.060 -3.559 0.622 1.00 77.75 250 TYR A CA 1
ATOM 1957 C C . TYR A 1 250 ? 2.376 -3.093 1.896 1.00 77.75 250 TYR A C 1
ATOM 1959 O O . TYR A 1 250 ? 2.096 -1.909 2.080 1.00 77.75 250 TYR A O 1
ATOM 1967 N N . GLN A 1 251 ? 2.160 -4.035 2.796 1.00 88.12 251 GLN A N 1
ATOM 1968 C CA . GLN A 1 251 ? 1.747 -3.714 4.141 1.00 88.12 251 GLN A CA 1
ATOM 1969 C C . GLN A 1 251 ? 2.988 -3.608 5.017 1.00 88.12 251 GLN A C 1
ATOM 1971 O O . GLN A 1 251 ? 3.874 -4.467 4.993 1.00 88.12 251 GLN A O 1
ATOM 1976 N N . PHE A 1 252 ? 3.040 -2.538 5.787 1.00 92.38 252 PHE A N 1
ATOM 1977 C CA . PHE A 1 252 ? 4.044 -2.309 6.803 1.00 92.38 252 PHE A CA 1
ATOM 1978 C C . PHE A 1 252 ? 3.375 -2.270 8.166 1.00 92.38 252 PHE A C 1
ATOM 1980 O O . PHE A 1 252 ? 2.177 -1.998 8.293 1.00 92.38 252 PHE A O 1
ATOM 1987 N N . VAL A 1 253 ? 4.167 -2.541 9.192 1.00 94.25 253 VAL A N 1
ATOM 1988 C CA . VAL A 1 253 ? 3.758 -2.390 10.580 1.00 94.25 253 VAL A CA 1
ATOM 1989 C C . VAL A 1 253 ? 4.776 -1.534 11.312 1.00 94.25 253 VAL A C 1
ATOM 1991 O O . VAL A 1 253 ? 5.977 -1.778 11.236 1.00 94.25 253 VAL A O 1
ATOM 1994 N N . THR A 1 254 ? 4.288 -0.531 12.034 1.00 95.12 254 THR A N 1
ATOM 1995 C CA . THR A 1 254 ? 5.083 0.284 12.949 1.00 95.12 254 THR A CA 1
ATOM 1996 C C . THR A 1 254 ? 4.709 -0.027 14.395 1.00 95.12 254 THR A C 1
ATOM 1998 O O . THR A 1 254 ? 3.529 -0.040 14.751 1.00 95.12 254 THR A O 1
ATOM 2001 N N . TYR A 1 255 ? 5.707 -0.270 15.241 1.00 93.56 255 TYR A N 1
ATOM 2002 C CA . TYR A 1 255 ? 5.522 -0.601 16.654 1.00 93.56 255 TYR A CA 1
ATOM 2003 C C . TYR A 1 255 ? 6.686 -0.075 17.509 1.00 93.56 255 TYR A C 1
ATOM 2005 O O . TYR A 1 255 ? 7.704 0.391 16.993 1.00 93.56 255 TYR A O 1
ATOM 2013 N N . VAL A 1 256 ? 6.529 -0.116 18.836 1.00 92.38 256 VAL A N 1
ATOM 2014 C CA . VAL A 1 256 ? 7.604 0.244 19.775 1.00 92.38 256 VAL A CA 1
ATOM 2015 C C . VAL A 1 256 ? 8.465 -0.986 20.053 1.00 92.38 256 VAL A C 1
ATOM 2017 O O . VAL A 1 256 ? 8.016 -1.914 20.726 1.00 92.38 256 VAL A O 1
ATOM 2020 N N . ASP A 1 257 ? 9.712 -0.975 19.587 1.00 88.69 257 ASP A N 1
ATOM 2021 C CA . ASP A 1 257 ? 10.699 -1.987 19.949 1.00 88.69 257 ASP A CA 1
ATOM 2022 C C . ASP A 1 257 ? 11.332 -1.667 21.310 1.00 88.69 257 ASP A C 1
ATOM 2024 O O . ASP A 1 257 ? 11.761 -0.544 21.594 1.00 88.69 257 ASP A O 1
ATOM 2028 N N . ARG A 1 258 ? 11.376 -2.689 22.167 1.00 86.12 258 ARG A N 1
ATOM 2029 C CA . ARG A 1 258 ? 11.981 -2.663 23.507 1.00 86.12 258 ARG A CA 1
ATOM 2030 C C . ARG A 1 258 ? 13.028 -3.767 23.691 1.00 86.12 258 ARG A C 1
ATOM 2032 O O . ARG A 1 258 ? 13.493 -3.961 24.812 1.00 86.12 258 ARG A O 1
ATOM 2039 N N . SER A 1 259 ? 13.345 -4.516 22.634 1.00 77.38 259 SER A N 1
ATOM 2040 C CA . SER A 1 259 ? 14.291 -5.636 22.680 1.00 77.38 259 SER A CA 1
ATOM 2041 C C . SER A 1 259 ? 15.749 -5.171 22.699 1.00 77.38 259 SER A C 1
ATOM 2043 O O . SER A 1 259 ? 16.590 -5.810 23.333 1.00 77.38 259 SER A O 1
ATOM 2045 N N . SER A 1 260 ? 16.043 -4.041 22.054 1.00 71.75 260 SER A N 1
ATOM 2046 C CA . SER A 1 260 ? 17.377 -3.447 22.006 1.00 71.75 260 SER A CA 1
ATOM 2047 C C . SER A 1 260 ? 17.689 -2.571 23.230 1.00 71.75 260 SER A C 1
ATOM 2049 O O . SER A 1 260 ? 16.851 -2.314 24.098 1.00 71.75 260 SER A O 1
ATOM 2051 N N . GLU A 1 261 ? 18.937 -2.101 23.338 1.00 71.12 261 GLU A N 1
ATOM 2052 C CA . GLU A 1 261 ? 19.360 -1.222 24.438 1.00 71.12 261 GLU A CA 1
ATOM 2053 C C . GLU A 1 261 ? 18.629 0.130 24.461 1.00 71.12 261 GLU A C 1
ATOM 2055 O O . GLU A 1 261 ? 18.556 0.772 25.514 1.00 71.12 261 GLU A O 1
ATOM 2060 N N . THR A 1 262 ? 18.070 0.544 23.322 1.00 81.06 262 THR A N 1
ATOM 2061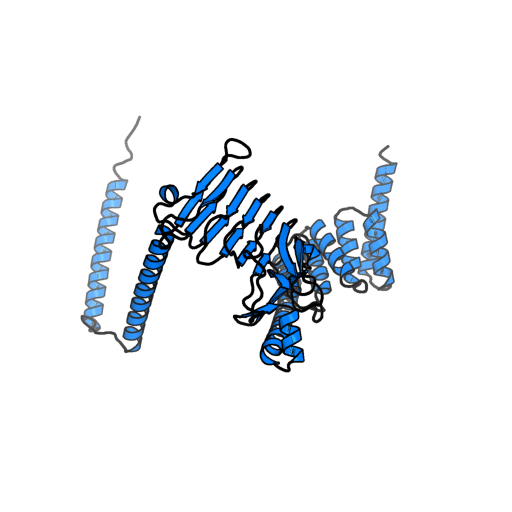 C CA . THR A 1 262 ? 17.372 1.814 23.119 1.00 81.06 262 THR A CA 1
ATOM 2062 C C . THR A 1 262 ? 15.938 1.564 22.668 1.00 81.06 262 THR A C 1
ATOM 2064 O O . THR A 1 262 ? 15.719 0.898 21.666 1.00 81.06 262 THR A O 1
ATOM 2067 N N . ILE A 1 263 ? 14.954 2.142 23.362 1.00 89.00 263 ILE A N 1
ATOM 2068 C CA . ILE A 1 263 ? 13.550 2.059 22.934 1.00 89.00 263 ILE A CA 1
ATOM 2069 C C . ILE A 1 263 ? 13.378 2.896 21.663 1.00 89.00 263 ILE A C 1
ATOM 2071 O O . ILE A 1 263 ? 13.729 4.078 21.667 1.00 89.00 263 ILE A O 1
ATOM 2075 N N . ALA A 1 264 ? 12.816 2.307 20.611 1.00 91.62 264 ALA A N 1
ATOM 2076 C CA . ALA A 1 264 ? 12.651 2.963 19.317 1.00 91.62 264 ALA A CA 1
ATOM 2077 C C . ALA A 1 264 ? 11.299 2.634 18.670 1.00 91.62 264 ALA A C 1
ATOM 2079 O O . ALA A 1 264 ? 10.669 1.629 18.990 1.00 91.62 264 ALA A O 1
ATOM 2080 N N . LEU A 1 265 ? 10.862 3.493 17.747 1.00 93.81 265 LEU A N 1
ATOM 2081 C CA . LEU A 1 265 ? 9.780 3.177 16.817 1.00 93.81 265 LEU A CA 1
ATOM 2082 C C . LEU A 1 265 ? 10.389 2.494 15.595 1.00 93.81 265 LEU A C 1
ATOM 2084 O O . LEU A 1 265 ? 11.224 3.088 14.909 1.00 93.81 265 LEU A O 1
ATOM 2088 N N . VAL A 1 266 ? 9.974 1.257 15.341 1.00 92.19 266 VAL A N 1
ATOM 2089 C CA . VAL A 1 266 ? 10.466 0.434 14.234 1.00 92.19 266 VAL A CA 1
ATOM 2090 C C . VAL A 1 266 ? 9.327 0.211 13.256 1.00 92.19 266 VAL A C 1
ATOM 2092 O O . VAL A 1 266 ? 8.202 -0.049 13.674 1.00 92.19 266 VAL A O 1
ATOM 2095 N N . THR A 1 267 ? 9.635 0.333 11.967 1.00 93.44 267 THR A N 1
ATOM 2096 C CA . THR A 1 267 ? 8.721 0.049 10.859 1.00 93.44 267 THR A CA 1
ATOM 2097 C C . THR A 1 267 ? 9.296 -1.126 10.086 1.00 93.44 267 THR A C 1
ATOM 2099 O O . THR A 1 267 ? 10.426 -1.034 9.608 1.00 93.44 267 THR A O 1
ATOM 2102 N N . GLU A 1 268 ? 8.539 -2.211 9.971 1.00 91.12 268 GLU A N 1
ATOM 2103 C CA . GLU A 1 268 ? 8.945 -3.416 9.247 1.00 91.12 268 GLU A CA 1
ATOM 2104 C C . GLU A 1 268 ? 7.939 -3.767 8.160 1.00 91.12 268 GLU A C 1
ATOM 2106 O O . GLU A 1 268 ? 6.748 -3.454 8.258 1.00 91.12 268 GLU A O 1
ATOM 2111 N N . ARG A 1 269 ? 8.420 -4.456 7.125 1.00 88.75 269 ARG A N 1
ATOM 2112 C CA . ARG A 1 269 ? 7.548 -5.034 6.111 1.00 88.75 269 ARG A CA 1
ATOM 2113 C C . ARG A 1 269 ? 6.838 -6.260 6.680 1.00 88.75 269 ARG A C 1
ATOM 2115 O O . ARG A 1 269 ? 7.427 -7.044 7.423 1.00 88.75 269 ARG A O 1
ATOM 2122 N N . LEU A 1 270 ? 5.575 -6.423 6.302 1.00 88.50 270 LEU A N 1
ATOM 2123 C CA . LEU A 1 270 ? 4.761 -7.564 6.686 1.00 88.50 270 LEU A CA 1
ATOM 2124 C C . LEU A 1 270 ? 4.682 -8.584 5.545 1.00 88.50 270 LEU A C 1
ATOM 2126 O O . LEU A 1 270 ? 4.390 -8.246 4.394 1.00 88.50 270 LEU A O 1
ATOM 2130 N N . HIS A 1 271 ? 4.913 -9.847 5.883 1.00 84.06 271 HIS A N 1
ATOM 2131 C CA . HIS A 1 271 ? 4.868 -10.981 4.970 1.00 84.06 271 HIS A CA 1
ATOM 2132 C C . HIS A 1 271 ? 3.735 -11.911 5.360 1.00 84.06 271 HIS A C 1
ATOM 2134 O O . HIS A 1 271 ? 3.713 -12.465 6.459 1.00 84.06 271 HIS A O 1
ATOM 2140 N N . ARG A 1 272 ? 2.785 -12.112 4.449 1.00 80.25 272 ARG A N 1
ATOM 2141 C CA . ARG A 1 272 ? 1.694 -13.059 4.667 1.00 80.25 272 ARG A CA 1
ATOM 2142 C C . ARG A 1 272 ? 2.133 -14.468 4.278 1.00 80.25 272 ARG A C 1
ATOM 2144 O O . ARG A 1 272 ? 2.477 -14.720 3.127 1.00 80.25 272 ARG A O 1
ATOM 2151 N N . VAL A 1 273 ? 2.052 -15.388 5.233 1.00 74.44 273 VAL A N 1
ATOM 2152 C CA . VAL A 1 273 ? 2.339 -16.815 5.074 1.00 74.44 273 VAL A CA 1
ATOM 2153 C C . VAL A 1 273 ? 1.098 -17.594 5.501 1.00 74.44 273 VAL A C 1
ATOM 2155 O O . VAL A 1 273 ? 0.752 -17.675 6.683 1.00 74.44 273 VAL A O 1
ATOM 2158 N N . GLY A 1 274 ? 0.371 -18.137 4.522 1.00 76.88 274 GLY A N 1
ATOM 2159 C CA . GLY A 1 274 ? -0.941 -18.736 4.765 1.00 76.88 274 GLY A CA 1
ATOM 2160 C C . GLY A 1 274 ? -1.929 -17.710 5.334 1.00 76.88 274 GLY A C 1
ATOM 2161 O O . GLY A 1 274 ? -2.212 -16.698 4.699 1.00 76.88 274 GLY A O 1
ATOM 2162 N N . THR A 1 275 ? -2.458 -17.971 6.533 1.00 75.12 275 THR A N 1
ATOM 2163 C CA . THR A 1 275 ? -3.395 -17.072 7.237 1.00 75.12 275 THR A CA 1
ATOM 2164 C C . THR A 1 275 ? -2.716 -16.174 8.272 1.00 75.12 275 THR A C 1
ATOM 2166 O O . THR A 1 275 ? -3.412 -15.502 9.030 1.00 75.12 275 THR A O 1
ATOM 2169 N N . ARG A 1 276 ? -1.384 -16.223 8.386 1.00 80.62 276 ARG A N 1
ATOM 2170 C CA . ARG A 1 276 ? -0.616 -15.464 9.377 1.00 80.62 276 ARG A CA 1
ATOM 2171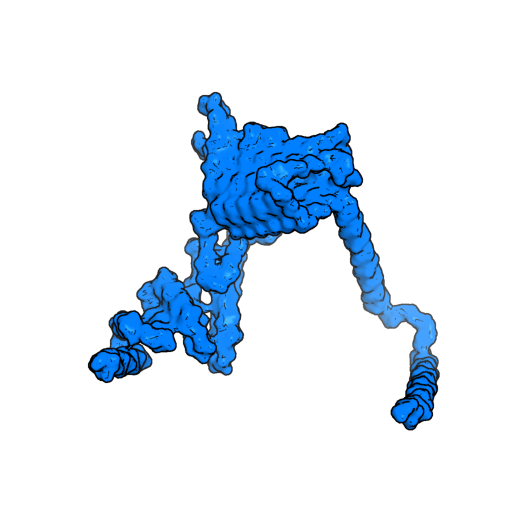 C C . ARG A 1 276 ? 0.284 -14.452 8.697 1.00 80.62 276 ARG A C 1
ATOM 2173 O O . ARG A 1 276 ? 0.657 -14.608 7.538 1.00 80.62 276 ARG A O 1
ATOM 2180 N N . GLU A 1 277 ? 0.623 -13.426 9.449 1.00 84.94 277 GLU A N 1
ATOM 2181 C CA . GLU A 1 277 ? 1.488 -12.340 9.027 1.00 84.94 277 GLU A CA 1
ATOM 2182 C C . GLU A 1 277 ? 2.726 -12.337 9.910 1.00 84.94 277 GLU A C 1
ATOM 2184 O O . GLU A 1 277 ? 2.623 -12.546 11.120 1.00 84.94 277 GLU A O 1
ATOM 2189 N N . PHE A 1 278 ? 3.881 -12.145 9.285 1.00 86.19 278 PHE A N 1
ATOM 2190 C CA . PHE A 1 278 ? 5.171 -12.126 9.952 1.00 86.19 278 PHE A CA 1
ATOM 2191 C C . PHE A 1 278 ? 5.964 -10.898 9.540 1.00 86.19 278 PHE A C 1
ATOM 2193 O O . PHE A 1 278 ? 5.965 -10.529 8.366 1.00 86.19 278 PHE A O 1
ATOM 2200 N N . THR A 1 279 ? 6.652 -10.278 10.491 1.00 88.81 279 THR A N 1
ATOM 2201 C CA . THR A 1 279 ? 7.662 -9.263 10.174 1.00 88.81 279 THR A CA 1
ATOM 2202 C C . THR A 1 279 ? 8.989 -9.911 9.781 1.00 88.81 279 THR A C 1
ATOM 2204 O O . THR A 1 279 ? 9.220 -11.094 10.052 1.00 88.81 279 THR A O 1
ATOM 2207 N N . ASP A 1 280 ? 9.880 -9.138 9.157 1.00 83.81 280 ASP A N 1
ATOM 2208 C CA . ASP A 1 280 ? 11.241 -9.585 8.833 1.00 83.81 280 ASP A CA 1
ATOM 2209 C C . ASP A 1 280 ? 11.967 -10.132 10.078 1.00 83.81 280 ASP A C 1
ATOM 2211 O O . ASP A 1 280 ? 12.506 -11.243 10.056 1.00 83.81 280 ASP A O 1
ATOM 2215 N N . SER A 1 281 ? 11.915 -9.402 11.199 1.00 84.69 281 SER A N 1
ATOM 2216 C CA . SER A 1 281 ? 12.521 -9.837 12.464 1.00 84.69 281 SER A CA 1
ATOM 2217 C C . SER A 1 281 ? 11.905 -11.126 13.018 1.00 84.69 281 SER A C 1
ATOM 2219 O O . SER A 1 281 ? 12.614 -11.965 13.580 1.00 84.69 281 SER A O 1
ATOM 2221 N N . GLU A 1 282 ? 10.593 -11.320 12.867 1.00 85.06 282 GLU A N 1
ATOM 2222 C CA . GLU A 1 282 ? 9.909 -12.533 13.329 1.00 85.06 282 GLU A CA 1
ATOM 2223 C C . GLU A 1 282 ? 10.311 -13.764 12.504 1.00 85.06 282 GLU A C 1
ATOM 2225 O O . GLU A 1 282 ? 10.532 -14.839 13.072 1.00 85.06 282 GLU A O 1
ATOM 2230 N N . LEU A 1 283 ? 10.444 -13.614 11.182 1.00 84.31 283 LEU A N 1
ATOM 2231 C CA . LEU A 1 283 ? 10.918 -14.683 10.302 1.00 84.31 283 LEU A CA 1
ATOM 2232 C C . LEU A 1 283 ? 12.375 -15.050 10.601 1.00 84.31 283 LEU A C 1
ATOM 2234 O O . LEU A 1 283 ? 12.696 -16.235 10.712 1.00 84.31 283 LEU A O 1
ATOM 2238 N N . GLU A 1 284 ? 13.246 -14.057 10.795 1.00 82.19 284 GLU A N 1
ATOM 2239 C CA . GLU A 1 284 ? 14.654 -14.302 11.121 1.00 82.19 284 GLU A CA 1
ATOM 2240 C C . GLU A 1 284 ? 14.804 -14.995 12.478 1.00 82.19 284 GLU A C 1
ATOM 2242 O O . GLU A 1 284 ? 15.546 -15.970 12.604 1.00 82.19 284 GLU A O 1
ATOM 2247 N N . LYS A 1 285 ? 14.049 -14.559 13.491 1.00 83.69 285 LYS A N 1
ATOM 2248 C CA . LYS A 1 285 ? 14.051 -15.212 14.801 1.00 83.69 285 LYS A CA 1
ATOM 2249 C C . LYS A 1 285 ? 13.649 -16.684 14.694 1.00 83.69 285 LYS A C 1
ATOM 2251 O O . LYS A 1 285 ? 14.344 -17.540 15.233 1.00 83.69 285 LYS A O 1
ATOM 2256 N N . LYS A 1 286 ? 12.581 -16.997 13.953 1.00 83.38 286 LYS A N 1
ATOM 2257 C CA . LYS A 1 286 ? 12.153 -18.388 13.731 1.00 83.38 286 LYS A CA 1
ATOM 2258 C C . LYS A 1 286 ? 13.207 -19.223 13.017 1.00 83.38 286 LYS A C 1
ATOM 2260 O O . LYS A 1 286 ? 13.404 -20.382 13.380 1.00 83.38 286 LYS A O 1
ATOM 2265 N N . ARG A 1 287 ? 13.906 -18.628 12.045 1.00 80.94 287 ARG A N 1
ATOM 2266 C CA . ARG A 1 287 ? 15.033 -19.264 11.356 1.00 80.94 287 ARG A CA 1
ATOM 2267 C C . ARG A 1 287 ? 16.153 -19.618 12.336 1.00 80.94 287 ARG A C 1
ATOM 2269 O O . ARG A 1 287 ? 16.636 -20.744 12.319 1.00 80.94 287 ARG A O 1
ATOM 2276 N N . LEU A 1 288 ? 16.538 -18.683 13.205 1.00 81.56 288 LEU A N 1
ATOM 2277 C CA . LEU A 1 288 ? 17.595 -18.887 14.204 1.00 81.56 288 LEU A CA 1
ATOM 2278 C C . LEU A 1 288 ? 17.202 -19.892 15.296 1.00 81.56 288 LEU A C 1
ATOM 2280 O O . LEU A 1 288 ? 18.053 -20.626 15.790 1.00 81.56 288 LEU A O 1
ATOM 2284 N N . GLU A 1 289 ? 15.921 -19.952 15.654 1.00 82.75 289 GLU A N 1
ATOM 2285 C CA . GLU A 1 289 ? 15.372 -20.914 16.619 1.00 82.75 289 GLU A CA 1
ATOM 2286 C C . GLU A 1 289 ? 15.193 -22.329 16.035 1.00 82.75 289 GLU A C 1
ATOM 2288 O O . GLU A 1 289 ? 14.778 -23.237 16.754 1.00 82.75 289 GLU A O 1
ATOM 2293 N N . GLY A 1 290 ? 15.489 -22.538 14.745 1.00 74.12 290 GLY A N 1
ATOM 2294 C CA . GLY A 1 290 ? 15.297 -23.824 14.066 1.00 74.12 290 GLY A CA 1
ATOM 2295 C C . GLY A 1 290 ? 13.823 -24.215 13.898 1.00 74.12 290 GLY A C 1
ATOM 2296 O O . GLY A 1 290 ? 13.508 -25.381 13.665 1.00 74.12 290 GLY A O 1
ATOM 2297 N N . ASN A 1 291 ? 12.898 -23.258 14.030 1.00 74.25 291 ASN A N 1
ATOM 2298 C CA . ASN A 1 291 ? 11.470 -23.469 13.810 1.00 74.25 291 ASN A CA 1
ATOM 2299 C C . ASN A 1 291 ? 11.138 -23.190 12.339 1.00 74.25 291 ASN A C 1
ATOM 2301 O O . ASN A 1 291 ? 10.611 -22.137 11.972 1.00 74.25 291 ASN A O 1
ATOM 2305 N N . GLU A 1 292 ? 11.512 -24.143 11.488 1.00 68.69 292 GLU A N 1
ATOM 2306 C CA . GLU A 1 292 ? 11.615 -23.939 10.042 1.00 68.69 292 GLU A CA 1
ATOM 2307 C C . GLU A 1 292 ? 10.270 -23.865 9.317 1.00 68.69 292 GLU A C 1
ATOM 2309 O O . GLU A 1 292 ? 10.231 -23.338 8.218 1.00 68.69 292 GLU A O 1
ATOM 2314 N N . ARG A 1 293 ? 9.149 -24.315 9.899 1.00 81.00 293 ARG A N 1
ATOM 2315 C CA . ARG A 1 293 ? 7.894 -24.497 9.142 1.00 81.00 293 ARG A CA 1
ATOM 2316 C C . ARG A 1 293 ? 7.371 -23.220 8.473 1.00 81.00 293 ARG A C 1
ATOM 2318 O O . ARG A 1 293 ? 7.008 -23.253 7.303 1.00 81.00 293 ARG A O 1
ATOM 2325 N N . ASP A 1 294 ? 7.293 -22.109 9.207 1.00 78.50 294 ASP A N 1
ATOM 2326 C CA . ASP A 1 294 ? 6.771 -20.846 8.654 1.00 78.50 294 ASP A CA 1
ATOM 2327 C C . ASP A 1 294 ? 7.784 -20.181 7.712 1.00 78.50 294 ASP A C 1
ATOM 2329 O O . ASP A 1 294 ? 7.395 -19.563 6.722 1.00 78.50 294 ASP A O 1
ATOM 2333 N N . VAL A 1 295 ? 9.081 -20.358 7.984 1.00 78.62 295 VAL A N 1
ATOM 2334 C CA . VAL A 1 295 ? 10.163 -19.897 7.106 1.00 78.62 295 VAL A CA 1
ATOM 2335 C C . VAL A 1 295 ? 10.139 -20.687 5.797 1.00 78.62 295 VAL A C 1
ATOM 2337 O O . VAL A 1 295 ? 10.171 -20.099 4.726 1.00 78.62 295 VAL A O 1
ATOM 2340 N N . GLU A 1 296 ? 10.004 -22.008 5.858 1.00 81.19 296 GLU A N 1
ATOM 2341 C CA . GLU A 1 296 ? 9.893 -22.895 4.704 1.00 81.19 296 GLU A CA 1
ATOM 2342 C C . GLU A 1 296 ? 8.635 -22.585 3.885 1.00 81.19 296 GLU A C 1
ATOM 2344 O O . GLU A 1 296 ? 8.719 -22.456 2.667 1.00 81.19 296 GLU A O 1
ATOM 2349 N N . LEU A 1 297 ? 7.483 -22.372 4.532 1.00 79.44 297 LEU A N 1
ATOM 2350 C CA . LEU A 1 297 ? 6.252 -21.950 3.855 1.00 79.44 297 LEU A CA 1
ATOM 2351 C C . LEU A 1 297 ? 6.414 -20.602 3.143 1.00 79.44 297 LEU A C 1
ATOM 2353 O O . LEU A 1 297 ? 5.949 -20.460 2.014 1.00 79.44 297 LEU A O 1
ATOM 2357 N N . TYR A 1 298 ? 7.075 -19.625 3.770 1.00 79.56 298 TYR A N 1
ATOM 2358 C CA . TYR A 1 298 ? 7.389 -18.341 3.134 1.00 79.56 298 TYR A CA 1
ATOM 2359 C C . TYR A 1 298 ? 8.282 -18.526 1.901 1.00 79.56 298 TYR A C 1
ATOM 2361 O O . TYR A 1 298 ? 8.019 -17.977 0.834 1.00 79.56 298 TYR A O 1
ATOM 2369 N N . MET A 1 299 ? 9.306 -19.365 2.022 1.00 79.94 299 MET A N 1
ATOM 2370 C CA . MET A 1 299 ? 10.247 -19.654 0.941 1.00 79.94 299 MET A CA 1
ATOM 2371 C C . MET A 1 299 ? 9.563 -20.357 -0.238 1.00 79.94 299 MET A C 1
ATOM 2373 O O . MET A 1 299 ? 9.762 -19.974 -1.390 1.00 79.94 299 MET A O 1
ATOM 2377 N N . GLN A 1 300 ? 8.706 -21.338 0.050 1.00 83.62 300 GLN A N 1
ATOM 2378 C CA . GLN A 1 300 ? 7.871 -22.016 -0.942 1.00 83.62 300 GLN A CA 1
ATOM 2379 C C . GLN A 1 300 ? 6.883 -21.046 -1.612 1.00 83.62 300 GLN A C 1
ATOM 2381 O O . GLN A 1 300 ? 6.587 -21.183 -2.801 1.00 83.62 300 GLN A O 1
ATOM 2386 N N . ASP A 1 301 ? 6.368 -20.057 -0.875 1.00 81.94 301 ASP A N 1
ATOM 2387 C CA . ASP A 1 301 ? 5.486 -19.018 -1.411 1.00 81.94 301 ASP A CA 1
ATOM 2388 C C . ASP A 1 301 ? 6.203 -18.134 -2.443 1.00 81.94 301 ASP A C 1
ATOM 2390 O O . ASP A 1 301 ? 5.670 -17.899 -3.531 1.00 81.94 301 ASP A O 1
ATOM 2394 N N . ASP A 1 302 ? 7.434 -17.714 -2.147 1.00 82.88 302 ASP A N 1
ATOM 2395 C CA . ASP A 1 302 ? 8.280 -16.956 -3.073 1.00 82.88 302 ASP A CA 1
ATOM 2396 C C . ASP A 1 302 ? 8.662 -17.775 -4.311 1.00 82.88 302 ASP A C 1
ATOM 2398 O O . ASP A 1 302 ? 8.560 -17.281 -5.436 1.00 82.88 302 ASP A O 1
ATOM 2402 N N . GLU A 1 303 ? 9.012 -19.053 -4.152 1.00 85.56 303 GLU A N 1
ATOM 2403 C CA . GLU A 1 303 ? 9.255 -19.950 -5.290 1.00 85.56 303 GLU A CA 1
ATOM 2404 C C . GLU A 1 303 ? 8.013 -20.102 -6.178 1.00 85.56 303 GLU A C 1
ATOM 2406 O O . GLU A 1 303 ? 8.106 -20.041 -7.411 1.00 85.56 303 GLU A O 1
ATOM 2411 N N . ARG A 1 304 ? 6.827 -20.235 -5.569 1.00 87.19 304 ARG A N 1
ATOM 2412 C CA . ARG A 1 304 ? 5.554 -20.278 -6.298 1.00 87.19 304 ARG A CA 1
ATOM 2413 C C . ARG A 1 304 ? 5.320 -18.982 -7.074 1.00 87.19 304 ARG A C 1
ATOM 2415 O O . ARG A 1 304 ? 5.025 -19.040 -8.267 1.00 87.19 304 ARG A O 1
ATOM 2422 N N . LYS A 1 305 ? 5.512 -17.822 -6.441 1.00 86.38 305 LYS A N 1
ATOM 2423 C CA . LYS A 1 305 ? 5.399 -16.502 -7.085 1.00 86.38 305 LYS A CA 1
ATOM 2424 C C . LYS A 1 305 ? 6.392 -16.336 -8.236 1.00 86.38 305 LYS A C 1
ATOM 2426 O O . LYS A 1 305 ? 6.010 -15.828 -9.288 1.00 86.38 305 LYS A O 1
ATOM 2431 N N . ILE A 1 306 ? 7.639 -16.785 -8.085 1.00 89.44 306 ILE A N 1
ATOM 2432 C CA . ILE A 1 306 ? 8.644 -16.764 -9.163 1.00 89.44 306 ILE A CA 1
ATOM 2433 C C . ILE A 1 306 ? 8.173 -17.616 -10.346 1.00 89.44 306 ILE A C 1
ATOM 2435 O O . ILE A 1 306 ? 8.265 -17.179 -11.495 1.00 89.44 306 ILE A O 1
ATOM 2439 N N . LYS A 1 307 ? 7.618 -18.804 -10.086 1.00 91.31 307 LYS A N 1
ATOM 2440 C CA . LYS A 1 307 ? 7.066 -19.674 -11.132 1.00 91.31 307 LYS A CA 1
ATOM 2441 C C . LYS A 1 307 ? 5.875 -19.034 -11.853 1.00 91.31 307 LYS A C 1
ATOM 2443 O O . LYS A 1 307 ? 5.775 -19.137 -13.076 1.00 91.31 307 LYS A O 1
ATOM 2448 N N . GLU A 1 308 ? 5.000 -18.344 -11.127 1.00 91.00 308 GLU A N 1
ATOM 2449 C CA . GLU A 1 308 ? 3.912 -17.548 -11.713 1.00 91.00 308 GLU A CA 1
ATOM 2450 C C . GLU A 1 308 ? 4.463 -16.408 -12.592 1.00 91.00 308 GLU A C 1
ATOM 2452 O O . GLU A 1 308 ? 4.009 -16.236 -13.723 1.00 91.00 308 GLU A O 1
ATOM 2457 N N . CYS A 1 309 ? 5.502 -15.689 -12.142 1.00 91.06 309 CYS A N 1
ATOM 2458 C CA . CYS A 1 309 ? 6.170 -14.655 -12.947 1.00 91.06 309 CYS A CA 1
ATOM 2459 C C . CYS A 1 309 ? 6.737 -15.227 -14.257 1.00 91.06 309 CYS A C 1
ATOM 2461 O O . CYS A 1 309 ? 6.585 -14.625 -15.321 1.00 91.06 309 CYS A O 1
ATOM 2463 N N . GLU A 1 310 ? 7.384 -16.394 -14.194 1.00 93.62 310 GLU A N 1
ATOM 2464 C CA . GLU A 1 310 ? 7.899 -17.096 -15.374 1.00 93.62 310 GLU A CA 1
ATOM 2465 C C . GLU A 1 310 ? 6.773 -17.529 -16.326 1.00 93.62 310 GLU A C 1
ATOM 2467 O O . GLU A 1 310 ? 6.912 -17.396 -17.544 1.00 93.62 310 GLU A O 1
ATOM 2472 N N . THR A 1 311 ? 5.638 -17.972 -15.779 1.00 94.94 311 THR A N 1
ATOM 2473 C CA . THR A 1 311 ? 4.452 -18.361 -16.558 1.00 94.94 311 THR A CA 1
ATOM 2474 C C . THR A 1 311 ? 3.883 -17.164 -17.316 1.00 94.94 311 THR A C 1
ATOM 2476 O O . THR A 1 311 ? 3.784 -17.209 -18.540 1.00 94.94 311 THR A O 1
ATOM 2479 N N . HIS A 1 312 ? 3.637 -16.045 -16.635 1.00 92.19 312 HIS A N 1
ATOM 2480 C CA . HIS A 1 312 ? 3.148 -14.822 -17.275 1.00 92.19 312 HIS A CA 1
ATOM 2481 C C . HIS A 1 312 ? 4.138 -14.239 -18.289 1.00 92.19 312 HIS A C 1
ATOM 2483 O O . HIS A 1 312 ? 3.744 -13.764 -19.354 1.00 92.19 312 HIS A O 1
ATOM 2489 N N . LYS A 1 313 ? 5.448 -14.316 -18.023 1.00 94.94 313 LYS A N 1
ATOM 2490 C CA . LYS A 1 313 ? 6.463 -13.958 -19.025 1.00 94.94 313 LYS A CA 1
ATOM 2491 C C . LYS A 1 313 ? 6.335 -14.834 -20.275 1.00 94.94 313 LYS A C 1
ATOM 2493 O O . LYS A 1 313 ? 6.453 -14.321 -21.388 1.00 94.94 313 LYS A O 1
ATOM 2498 N N . ALA A 1 314 ? 6.136 -16.142 -20.110 1.00 95.44 314 ALA A N 1
ATOM 2499 C CA . ALA A 1 314 ? 5.981 -17.078 -21.220 1.00 95.44 314 ALA A CA 1
ATOM 2500 C C . ALA A 1 314 ? 4.696 -16.815 -22.025 1.00 95.44 314 ALA A C 1
ATOM 2502 O O . ALA A 1 314 ? 4.770 -16.740 -23.250 1.00 95.44 314 ALA A O 1
ATOM 2503 N N . GLU A 1 315 ? 3.567 -16.581 -21.356 1.00 92.00 315 GLU A N 1
ATOM 2504 C CA . GLU A 1 315 ? 2.298 -16.181 -21.981 1.00 92.00 315 GLU A CA 1
ATOM 2505 C C . GLU A 1 315 ? 2.454 -14.870 -22.763 1.00 92.00 315 GLU A C 1
ATOM 2507 O O . GLU A 1 315 ? 2.091 -14.791 -23.934 1.00 92.00 315 GLU A O 1
ATOM 2512 N N . GLY A 1 316 ? 3.102 -13.860 -22.172 1.00 93.44 316 GLY A N 1
ATOM 2513 C CA . GLY A 1 316 ? 3.394 -12.598 -22.854 1.00 93.44 316 GLY A CA 1
ATOM 2514 C C . GLY A 1 316 ? 4.291 -12.766 -24.084 1.00 93.44 316 GLY A C 1
ATOM 2515 O O . GLY A 1 316 ? 4.103 -12.075 -25.089 1.00 93.44 316 GLY A O 1
ATOM 2516 N N . ASN A 1 317 ? 5.249 -13.698 -24.045 1.00 91.25 317 ASN A N 1
ATOM 2517 C CA . ASN A 1 317 ? 6.073 -14.033 -25.210 1.00 91.25 317 ASN A CA 1
ATOM 2518 C C . ASN A 1 317 ? 5.241 -14.682 -26.322 1.00 91.25 317 ASN A C 1
ATOM 2520 O O . ASN A 1 317 ? 5.515 -14.434 -27.495 1.00 91.25 317 ASN A O 1
ATOM 2524 N N . GLU A 1 318 ? 4.258 -15.507 -25.972 1.00 95.06 318 GLU A N 1
ATOM 2525 C CA . GLU A 1 318 ? 3.393 -16.175 -26.941 1.00 95.06 318 GLU A CA 1
ATOM 2526 C C . GLU A 1 318 ? 2.436 -15.188 -27.615 1.00 95.06 318 GLU A C 1
ATOM 2528 O O . GLU A 1 318 ? 2.405 -15.093 -28.842 1.00 95.06 318 GLU A O 1
ATOM 2533 N N . GLU A 1 319 ? 1.775 -14.339 -26.831 1.00 90.19 319 GLU A N 1
ATOM 2534 C CA . GLU A 1 319 ? 0.915 -13.272 -27.353 1.00 90.19 319 GLU A CA 1
ATOM 2535 C C . GLU A 1 319 ? 1.686 -12.289 -28.241 1.00 90.19 319 GLU A C 1
ATOM 2537 O O . GLU A 1 319 ? 1.188 -11.841 -29.277 1.00 90.19 319 GLU A O 1
ATOM 2542 N N . PHE A 1 320 ? 2.948 -12.002 -27.903 1.00 91.00 320 PHE A N 1
ATOM 2543 C CA . PHE A 1 320 ? 3.810 -11.176 -28.746 1.00 91.00 320 PHE A CA 1
ATOM 2544 C C . PHE A 1 320 ? 4.069 -11.808 -30.122 1.00 91.00 320 PHE A C 1
ATOM 2546 O O . PHE A 1 320 ? 4.055 -11.094 -31.128 1.00 91.00 320 PHE A O 1
ATOM 2553 N N . LYS A 1 321 ? 4.302 -13.129 -30.187 1.00 92.00 321 LYS A N 1
ATOM 2554 C CA . LYS A 1 321 ? 4.483 -13.848 -31.464 1.00 92.00 321 LYS A CA 1
ATOM 2555 C C . LYS A 1 321 ? 3.199 -13.852 -32.291 1.00 92.00 321 LYS A C 1
ATOM 2557 O O . LYS A 1 321 ? 3.280 -13.705 -33.507 1.00 92.00 321 LYS A O 1
ATOM 2562 N N . ASN A 1 322 ? 2.048 -13.955 -31.628 1.00 92.81 322 ASN A N 1
ATOM 2563 C CA . ASN A 1 322 ? 0.728 -13.913 -32.260 1.00 92.81 322 ASN A CA 1
ATOM 2564 C C . ASN A 1 322 ? 0.334 -12.508 -32.751 1.00 92.81 322 ASN A C 1
ATOM 2566 O O . ASN A 1 322 ? -0.668 -12.357 -33.443 1.00 92.81 322 ASN A O 1
ATOM 2570 N N . GLY A 1 323 ? 1.117 -11.472 -32.424 1.00 87.69 323 GLY A N 1
ATOM 2571 C CA . GLY A 1 323 ? 0.823 -10.081 -32.783 1.00 87.69 323 GLY A CA 1
ATOM 2572 C C . GLY A 1 323 ? -0.173 -9.392 -31.844 1.00 87.69 323 GLY A C 1
ATOM 2573 O O . GLY A 1 323 ? -0.506 -8.226 -32.053 1.00 87.69 323 GLY A O 1
ATOM 2574 N N . ASN A 1 324 ? -0.599 -10.065 -30.774 1.00 90.00 324 ASN A N 1
ATOM 2575 C CA . ASN A 1 324 ? -1.536 -9.559 -29.775 1.00 90.00 324 ASN A CA 1
ATOM 2576 C C . ASN A 1 324 ? -0.808 -8.682 -28.743 1.00 90.00 324 ASN A C 1
ATOM 2578 O O . ASN A 1 324 ? -0.676 -9.020 -27.566 1.00 90.00 324 ASN A O 1
ATOM 2582 N N . TYR A 1 325 ? -0.301 -7.528 -29.181 1.00 83.56 325 TYR A N 1
ATOM 2583 C CA . TYR A 1 325 ? 0.585 -6.694 -28.362 1.00 83.56 325 TYR A CA 1
ATOM 2584 C C . TYR A 1 325 ? -0.065 -6.163 -27.078 1.00 83.56 325 TYR A C 1
ATOM 2586 O O . TYR A 1 325 ? 0.611 -6.076 -26.057 1.00 83.56 325 TYR A O 1
ATOM 2594 N N . THR A 1 326 ? -1.364 -5.851 -27.087 1.00 87.44 326 THR A N 1
ATOM 2595 C CA . THR A 1 326 ? -2.085 -5.403 -25.881 1.00 87.44 326 THR A CA 1
ATOM 2596 C C . THR A 1 326 ? -2.164 -6.509 -24.827 1.00 87.44 326 THR A C 1
ATOM 2598 O O . THR A 1 326 ? -1.919 -6.254 -23.649 1.00 87.44 326 THR A O 1
ATOM 2601 N N . GLN A 1 327 ? -2.428 -7.750 -25.248 1.00 86.12 327 GLN A N 1
ATOM 2602 C CA . GLN A 1 327 ? -2.464 -8.896 -24.338 1.00 86.12 327 GLN A CA 1
ATOM 2603 C C . GLN A 1 327 ? -1.063 -9.227 -23.811 1.00 86.12 327 GLN A C 1
ATOM 2605 O O . GLN A 1 327 ? -0.888 -9.477 -22.620 1.00 86.12 327 GLN A O 1
ATOM 2610 N N . ALA A 1 328 ? -0.042 -9.134 -24.666 1.00 82.38 328 ALA A N 1
ATOM 2611 C CA . ALA A 1 328 ? 1.347 -9.285 -24.246 1.00 82.38 328 ALA A CA 1
ATOM 2612 C C . ALA A 1 328 ? 1.739 -8.248 -23.175 1.00 82.38 328 ALA A C 1
ATOM 2614 O O . ALA A 1 328 ? 2.378 -8.601 -22.185 1.00 82.38 328 ALA A O 1
ATOM 2615 N N . VAL A 1 329 ? 1.314 -6.982 -23.320 1.00 88.50 329 VAL A N 1
ATOM 2616 C CA . VAL A 1 329 ? 1.518 -5.937 -22.297 1.00 88.50 329 VAL A CA 1
ATOM 2617 C C . VAL A 1 329 ? 0.899 -6.337 -20.961 1.00 88.50 329 VAL A C 1
ATOM 2619 O O . VAL A 1 329 ? 1.553 -6.157 -19.930 1.00 88.50 329 VAL A O 1
ATOM 2622 N N . LEU A 1 330 ? -0.322 -6.880 -20.962 1.00 88.06 330 LEU A N 1
ATOM 2623 C CA . LEU A 1 330 ? -0.991 -7.335 -19.743 1.00 88.06 330 LEU A CA 1
ATOM 2624 C C . LEU A 1 330 ? -0.179 -8.436 -19.050 1.00 88.06 330 LEU A C 1
ATOM 2626 O O . LEU A 1 330 ? 0.146 -8.303 -17.874 1.00 88.06 330 LEU A O 1
ATOM 2630 N N . MET A 1 331 ? 0.234 -9.460 -19.797 1.00 88.56 331 MET A N 1
ATOM 2631 C CA . MET A 1 331 ? 0.985 -10.595 -19.251 1.00 88.56 331 MET A CA 1
ATOM 2632 C C . MET A 1 331 ? 2.358 -10.187 -18.704 1.00 88.56 331 MET A C 1
ATOM 2634 O O . MET A 1 331 ? 2.718 -10.543 -17.582 1.00 88.56 331 MET A O 1
ATOM 2638 N N . TYR A 1 332 ? 3.116 -9.354 -19.425 1.00 88.50 332 TYR A N 1
ATOM 2639 C CA . TYR A 1 332 ? 4.371 -8.824 -18.880 1.00 88.50 332 TYR A CA 1
ATOM 2640 C C . TYR A 1 332 ? 4.147 -7.940 -17.654 1.00 88.50 332 TYR A C 1
ATOM 2642 O O . TYR A 1 332 ? 4.974 -7.951 -16.746 1.00 88.50 332 TYR A O 1
ATOM 2650 N N . SER A 1 333 ? 3.046 -7.187 -17.611 1.00 89.12 333 SER A N 1
ATOM 2651 C CA . SER A 1 333 ? 2.700 -6.380 -16.440 1.00 89.12 333 SER A CA 1
ATOM 2652 C C . SER A 1 333 ? 2.416 -7.257 -15.230 1.00 89.12 333 SER A C 1
ATOM 2654 O O . SER A 1 333 ? 3.000 -7.000 -14.186 1.00 89.12 333 SER A O 1
ATOM 2656 N N . MET A 1 334 ? 1.649 -8.338 -15.391 1.00 86.69 334 MET A N 1
ATOM 2657 C CA . MET A 1 334 ? 1.407 -9.317 -14.327 1.00 86.69 334 MET A CA 1
ATOM 2658 C C . MET A 1 334 ? 2.714 -9.932 -13.807 1.00 86.69 334 MET A C 1
ATOM 2660 O O . MET A 1 334 ? 2.905 -10.019 -12.597 1.00 86.69 334 MET A O 1
ATOM 2664 N N . ALA A 1 335 ? 3.656 -10.291 -14.688 1.00 88.50 335 ALA A N 1
ATOM 2665 C CA . ALA A 1 335 ? 4.969 -10.798 -14.273 1.00 88.50 335 ALA A CA 1
ATOM 2666 C C . ALA A 1 335 ? 5.795 -9.749 -13.499 1.00 88.50 335 ALA A C 1
ATOM 2668 O O . ALA A 1 335 ? 6.369 -10.044 -12.450 1.00 88.50 335 ALA A O 1
ATOM 2669 N N . ILE A 1 336 ? 5.857 -8.510 -14.004 1.00 88.12 336 ILE A N 1
ATOM 2670 C CA . ILE A 1 336 ? 6.593 -7.402 -13.371 1.00 88.12 336 ILE A CA 1
ATOM 2671 C C . ILE A 1 336 ? 5.994 -7.061 -12.008 1.00 88.12 336 ILE A C 1
ATOM 2673 O O . ILE A 1 336 ? 6.744 -6.863 -11.050 1.00 88.12 336 ILE A O 1
ATOM 2677 N N . GLU A 1 337 ? 4.671 -7.005 -11.933 1.00 80.62 337 GLU A N 1
ATOM 2678 C CA . GLU A 1 337 ? 3.910 -6.727 -10.727 1.00 80.62 337 GLU A CA 1
ATOM 2679 C C . GLU A 1 337 ? 4.123 -7.849 -9.712 1.00 80.62 337 GLU A C 1
ATOM 2681 O O . GLU A 1 337 ? 4.637 -7.613 -8.623 1.00 80.62 337 GLU A O 1
ATOM 2686 N N . LYS A 1 338 ? 3.863 -9.107 -10.065 1.00 81.56 338 LYS A N 1
ATOM 2687 C CA . LYS A 1 338 ? 4.066 -10.227 -9.140 1.00 81.56 338 LYS A CA 1
ATOM 2688 C C . LYS A 1 338 ? 5.508 -10.298 -8.628 1.00 81.56 338 LYS A C 1
ATOM 2690 O O . LYS A 1 338 ? 5.723 -10.572 -7.452 1.00 81.56 338 LYS A O 1
ATOM 2695 N N . SER A 1 339 ? 6.498 -9.958 -9.451 1.00 83.62 339 SER A N 1
ATOM 2696 C CA . SER A 1 339 ? 7.894 -9.964 -9.010 1.00 83.62 339 SER A CA 1
ATOM 2697 C C . SER A 1 339 ? 8.252 -8.914 -7.951 1.00 83.62 339 SER A C 1
ATOM 2699 O O . SER A 1 339 ? 9.243 -9.099 -7.250 1.00 83.62 339 SER A O 1
ATOM 2701 N N . SER A 1 340 ? 7.489 -7.823 -7.796 1.00 71.50 340 SER A N 1
ATOM 2702 C CA . SER A 1 340 ? 7.778 -6.825 -6.752 1.00 71.50 340 SER A CA 1
ATOM 2703 C C . SER A 1 340 ? 7.450 -7.329 -5.349 1.00 71.50 340 SER A C 1
ATOM 2705 O O . SER A 1 340 ? 8.071 -6.869 -4.393 1.00 71.50 340 SER A O 1
ATOM 2707 N N . CYS A 1 341 ? 6.539 -8.292 -5.194 1.00 68.81 341 CYS A N 1
ATOM 2708 C CA . CYS A 1 341 ? 6.214 -8.826 -3.871 1.00 68.81 341 CYS A CA 1
ATOM 2709 C C . CYS A 1 341 ? 7.270 -9.802 -3.320 1.00 68.81 341 CYS A C 1
ATOM 2711 O O . CYS A 1 341 ? 7.176 -10.169 -2.151 1.00 68.81 341 CYS A O 1
ATOM 2713 N N . LEU A 1 342 ? 8.279 -10.167 -4.115 1.00 73.38 342 LEU A N 1
ATOM 2714 C CA . LEU A 1 342 ? 9.360 -11.065 -3.709 1.00 73.38 342 LEU A CA 1
ATOM 2715 C C . LEU A 1 342 ? 10.344 -10.400 -2.742 1.00 73.38 342 LEU A C 1
ATOM 2717 O O . LEU A 1 342 ? 10.517 -9.173 -2.728 1.00 73.38 342 LEU A O 1
ATOM 2721 N N . ASP A 1 343 ? 11.019 -11.232 -1.955 1.00 70.88 343 ASP A N 1
ATOM 2722 C CA . ASP A 1 343 ? 12.178 -10.824 -1.173 1.00 70.88 343 ASP A CA 1
ATOM 2723 C C . ASP A 1 343 ? 13.309 -10.308 -2.089 1.00 70.88 343 ASP A C 1
ATOM 2725 O O . ASP A 1 343 ? 13.590 -10.871 -3.152 1.00 70.88 343 ASP A O 1
ATOM 2729 N N . LYS A 1 344 ? 14.012 -9.246 -1.672 1.00 70.31 344 LYS A N 1
ATOM 2730 C CA . LYS A 1 344 ? 15.161 -8.701 -2.424 1.00 70.31 344 LYS A CA 1
ATOM 2731 C C . LYS A 1 344 ? 16.301 -9.716 -2.562 1.00 70.31 344 LYS A C 1
ATOM 2733 O O . LYS A 1 344 ? 17.060 -9.642 -3.525 1.00 70.31 344 LYS A O 1
ATOM 2738 N N . SER A 1 345 ? 16.418 -10.651 -1.621 1.00 71.88 345 SER A N 1
ATOM 2739 C CA . SER A 1 345 ? 17.371 -11.762 -1.664 1.00 71.88 345 SER A CA 1
ATOM 2740 C C . SER A 1 345 ? 16.986 -12.852 -2.673 1.00 71.88 345 SER A C 1
ATOM 2742 O O . SER A 1 345 ? 17.834 -13.668 -3.035 1.00 71.88 345 SER A O 1
ATOM 2744 N N . ARG A 1 346 ? 15.738 -12.854 -3.169 1.00 79.06 346 ARG A N 1
ATOM 2745 C CA . ARG A 1 346 ? 15.195 -13.839 -4.123 1.00 79.06 346 ARG A CA 1
ATOM 2746 C C . ARG A 1 346 ? 14.488 -13.154 -5.298 1.00 79.06 346 ARG A C 1
ATOM 2748 O O . ARG A 1 346 ? 13.298 -13.367 -5.528 1.00 79.06 346 ARG A O 1
ATOM 2755 N N . PRO A 1 347 ? 15.200 -12.322 -6.075 1.00 83.69 347 PRO A N 1
ATOM 2756 C CA . PRO A 1 347 ? 14.570 -11.564 -7.138 1.00 83.69 347 PRO A CA 1
ATOM 2757 C C . PRO A 1 347 ? 14.155 -12.469 -8.301 1.00 83.69 347 PRO A C 1
ATOM 2759 O O . PRO A 1 347 ? 14.838 -13.430 -8.666 1.00 83.69 347 PRO A O 1
ATOM 2762 N N . PHE A 1 348 ? 13.075 -12.083 -8.975 1.00 89.62 348 PHE A N 1
ATOM 2763 C CA . PHE A 1 348 ? 12.754 -12.609 -10.295 1.00 89.62 348 PHE A CA 1
ATOM 2764 C C . PHE A 1 348 ? 13.812 -12.159 -11.311 1.00 89.62 348 PHE A C 1
ATOM 2766 O O . PHE A 1 348 ? 13.807 -11.018 -11.780 1.00 89.62 348 PHE A O 1
ATOM 2773 N N . GLN A 1 349 ? 14.715 -13.068 -11.677 1.00 90.50 349 GLN A N 1
ATOM 2774 C CA . GLN A 1 349 ? 15.874 -12.747 -12.517 1.00 90.50 349 GLN A CA 1
ATOM 2775 C C . GLN A 1 349 ? 15.491 -12.200 -13.900 1.00 90.50 349 GLN A C 1
ATOM 2777 O O . GLN A 1 349 ? 16.186 -11.356 -14.459 1.00 90.50 349 GLN A O 1
ATOM 2782 N N . SER A 1 350 ? 14.339 -12.611 -14.438 1.00 92.31 350 SER A N 1
ATOM 2783 C CA . SER A 1 350 ? 13.859 -12.181 -15.757 1.00 92.31 350 SER A CA 1
ATOM 2784 C C . SER A 1 350 ? 13.086 -10.850 -15.741 1.00 92.31 350 SER A C 1
ATOM 2786 O O . SER A 1 350 ? 12.456 -10.498 -16.744 1.00 92.31 350 SER A O 1
ATOM 2788 N N . ARG A 1 351 ? 13.098 -10.086 -14.637 1.00 91.94 351 ARG A N 1
ATOM 2789 C CA . ARG A 1 351 ? 12.311 -8.843 -14.523 1.00 91.94 351 ARG A CA 1
ATOM 2790 C C . ARG A 1 351 ? 12.700 -7.798 -15.571 1.00 91.94 351 ARG A C 1
ATOM 2792 O O . ARG A 1 351 ? 11.827 -7.246 -16.238 1.00 91.94 351 ARG A O 1
ATOM 2799 N N . HIS A 1 352 ? 13.999 -7.572 -15.771 1.00 88.94 352 HIS A N 1
ATOM 2800 C CA . HIS A 1 352 ? 14.517 -6.648 -16.789 1.00 88.94 352 HIS A CA 1
ATOM 2801 C C . HIS A 1 352 ? 14.095 -7.064 -18.216 1.00 88.94 352 HIS A C 1
ATOM 2803 O O . HIS A 1 352 ? 13.731 -6.219 -19.034 1.00 88.94 352 HIS A O 1
ATOM 2809 N N . ILE A 1 353 ? 14.034 -8.374 -18.497 1.00 93.88 353 ILE A N 1
ATOM 2810 C CA . ILE A 1 353 ? 13.552 -8.922 -19.778 1.00 93.88 353 ILE A CA 1
ATOM 2811 C C . ILE A 1 353 ? 12.083 -8.555 -20.007 1.00 93.88 353 ILE A C 1
ATOM 2813 O O . ILE A 1 353 ? 11.725 -8.151 -21.113 1.00 93.88 353 ILE A O 1
ATOM 2817 N N . CYS A 1 354 ? 11.241 -8.660 -18.975 1.00 92.06 354 CYS A N 1
ATOM 2818 C CA . CYS A 1 354 ? 9.823 -8.312 -19.073 1.00 92.06 354 CYS A CA 1
ATOM 2819 C C . CYS A 1 354 ? 9.636 -6.827 -19.404 1.00 92.06 354 CYS A C 1
ATOM 2821 O O . CYS A 1 354 ? 8.862 -6.511 -20.304 1.00 92.06 354 CYS A O 1
ATOM 2823 N N . PHE A 1 355 ? 10.398 -5.930 -18.766 1.00 93.50 355 PHE A N 1
ATOM 2824 C CA . PHE A 1 355 ? 10.399 -4.502 -19.109 1.00 93.50 355 PHE A CA 1
ATOM 2825 C C . PHE A 1 355 ? 10.806 -4.263 -20.570 1.00 93.50 355 PHE A C 1
ATOM 2827 O O . PHE A 1 355 ? 10.111 -3.570 -21.308 1.00 93.50 355 PHE A O 1
ATOM 2834 N N . ALA A 1 356 ? 11.884 -4.890 -21.045 1.00 92.38 356 ALA A N 1
ATOM 2835 C CA . ALA A 1 356 ? 12.306 -4.739 -22.439 1.00 92.38 356 ALA A CA 1
ATOM 2836 C C . ALA A 1 356 ? 11.293 -5.299 -23.456 1.00 92.38 356 ALA A C 1
ATOM 2838 O O . ALA A 1 356 ? 11.150 -4.755 -24.558 1.00 92.38 356 ALA A O 1
ATOM 2839 N N . ASN A 1 357 ? 10.605 -6.393 -23.119 1.00 93.62 357 ASN A N 1
ATOM 2840 C CA . ASN A 1 357 ? 9.586 -6.990 -23.978 1.00 93.62 357 ASN A CA 1
ATOM 2841 C C . ASN A 1 357 ? 8.296 -6.159 -23.977 1.00 93.62 357 ASN A C 1
ATOM 2843 O O . ASN A 1 357 ? 7.730 -5.920 -25.045 1.00 93.62 357 ASN A O 1
ATOM 2847 N N . ARG A 1 358 ? 7.872 -5.643 -22.819 1.00 9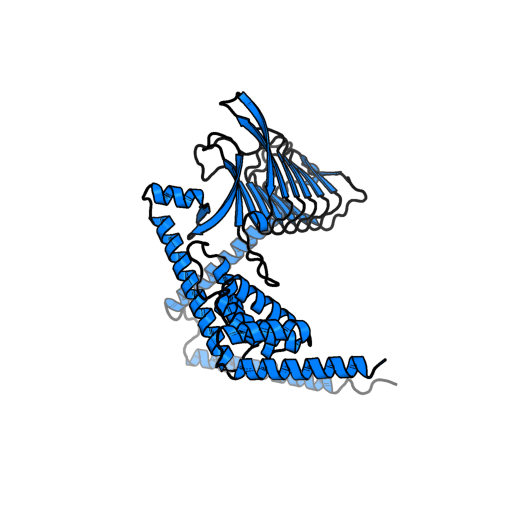6.81 358 ARG A N 1
ATOM 2848 C CA . ARG A 1 358 ? 6.728 -4.731 -22.706 1.00 96.81 358 ARG A CA 1
ATOM 2849 C C . ARG A 1 358 ? 6.988 -3.402 -23.418 1.00 96.81 358 ARG A C 1
ATOM 2851 O O . ARG A 1 358 ? 6.145 -2.973 -24.201 1.00 96.81 358 ARG A O 1
ATOM 2858 N N . SER A 1 359 ? 8.201 -2.853 -23.307 1.00 94.75 359 SER A N 1
ATOM 2859 C CA . SER A 1 359 ? 8.667 -1.717 -24.116 1.00 94.75 359 SER A CA 1
ATOM 2860 C C . SER A 1 359 ? 8.536 -1.989 -25.621 1.00 94.75 359 SER A C 1
ATOM 2862 O O . SER A 1 359 ? 8.042 -1.150 -26.375 1.00 94.75 359 SER A O 1
ATOM 2864 N N . ALA A 1 360 ? 8.900 -3.194 -26.078 1.00 92.12 360 ALA A N 1
ATOM 2865 C CA . ALA A 1 360 ? 8.729 -3.588 -27.478 1.00 92.12 360 ALA A CA 1
ATOM 2866 C C . ALA A 1 360 ? 7.255 -3.599 -27.912 1.00 92.12 360 ALA A C 1
ATOM 2868 O O . ALA A 1 360 ? 6.949 -3.184 -29.030 1.00 92.12 360 ALA A O 1
ATOM 2869 N N . CYS A 1 361 ? 6.354 -4.062 -27.042 1.00 89.81 361 CYS A N 1
ATOM 2870 C CA . CYS A 1 361 ? 4.915 -4.040 -27.294 1.00 89.81 361 CYS A CA 1
ATOM 2871 C C . CYS A 1 361 ? 4.398 -2.601 -27.376 1.00 89.81 361 CYS A C 1
ATOM 2873 O O . CYS A 1 361 ? 3.703 -2.266 -28.331 1.00 89.81 361 CYS A O 1
ATOM 2875 N N . PHE A 1 362 ? 4.800 -1.732 -26.442 1.00 92.19 362 PHE A N 1
ATOM 2876 C CA . PHE A 1 362 ? 4.429 -0.316 -26.445 1.00 92.19 362 PHE A CA 1
ATOM 2877 C C . PHE A 1 362 ? 4.884 0.417 -27.715 1.00 92.19 362 PHE A C 1
ATOM 2879 O O . PHE A 1 362 ? 4.105 1.179 -28.286 1.00 92.19 362 PHE A O 1
ATOM 2886 N N . LEU A 1 363 ? 6.085 0.121 -28.229 1.00 89.25 363 LEU A N 1
ATOM 2887 C CA . LEU A 1 363 ? 6.541 0.626 -29.532 1.00 89.25 363 LEU A CA 1
ATOM 2888 C C . LEU A 1 363 ? 5.633 0.183 -30.688 1.00 89.25 363 LEU A C 1
ATOM 2890 O O . LEU A 1 363 ? 5.423 0.956 -31.619 1.00 89.25 363 LEU A O 1
ATOM 2894 N N . LYS A 1 364 ? 5.102 -1.046 -30.646 1.00 89.62 364 LYS A N 1
ATOM 2895 C CA . LYS A 1 364 ? 4.223 -1.592 -31.694 1.00 89.62 364 LYS A CA 1
ATOM 2896 C C . LYS A 1 364 ? 2.827 -0.978 -31.693 1.00 89.62 364 LYS A C 1
ATOM 2898 O O . LYS A 1 364 ? 2.243 -0.857 -32.763 1.00 89.62 364 LYS A O 1
ATOM 2903 N N . ILE A 1 365 ? 2.321 -0.585 -30.526 1.00 92.50 365 ILE A N 1
ATOM 2904 C CA . ILE A 1 365 ? 0.985 0.016 -30.369 1.00 92.50 365 ILE A CA 1
ATOM 2905 C C . ILE A 1 365 ? 1.002 1.551 -30.301 1.00 92.50 365 ILE A C 1
ATOM 2907 O O . ILE A 1 365 ? -0.049 2.158 -30.140 1.00 92.50 365 ILE A O 1
ATOM 2911 N N . GLY A 1 366 ? 2.170 2.190 -30.439 1.00 87.56 366 GLY A N 1
ATOM 2912 C CA . GLY A 1 366 ? 2.286 3.651 -30.534 1.00 87.56 366 GLY A CA 1
ATOM 2913 C C . GLY A 1 366 ? 2.413 4.404 -29.203 1.00 87.56 366 GLY A C 1
ATOM 2914 O O . GLY A 1 366 ? 2.365 5.627 -29.194 1.00 87.56 366 GLY A O 1
ATOM 2915 N N . HIS A 1 367 ? 2.604 3.714 -28.076 1.00 88.75 367 HIS A N 1
ATOM 2916 C CA . HIS A 1 367 ? 2.782 4.352 -26.763 1.00 88.75 367 HIS A CA 1
ATOM 2917 C C . HIS A 1 367 ? 4.266 4.604 -26.464 1.00 88.75 367 HIS A C 1
ATOM 2919 O O . HIS A 1 367 ? 4.903 3.870 -25.705 1.00 88.75 367 HIS A O 1
ATOM 2925 N N . HIS A 1 368 ? 4.844 5.622 -27.098 1.00 90.38 368 HIS A N 1
ATOM 2926 C CA . HIS A 1 368 ? 6.292 5.848 -27.097 1.00 90.38 368 HIS A CA 1
ATOM 2927 C C . HIS A 1 368 ? 6.851 6.286 -25.734 1.00 90.38 368 HIS A C 1
ATOM 2929 O O . HIS A 1 368 ? 7.917 5.807 -25.347 1.00 90.38 368 HIS A O 1
ATOM 2935 N N . GLU A 1 369 ? 6.121 7.102 -24.966 1.00 91.75 369 GLU A N 1
ATOM 2936 C CA . GLU A 1 369 ? 6.528 7.507 -23.612 1.00 91.75 369 GLU A CA 1
ATOM 2937 C C . GLU A 1 369 ? 6.622 6.297 -22.673 1.00 91.75 369 GLU A C 1
ATOM 2939 O O . GLU A 1 369 ? 7.619 6.119 -21.972 1.00 91.75 369 GLU A O 1
ATOM 2944 N N . LYS A 1 370 ? 5.623 5.406 -22.719 1.00 88.06 370 LYS A N 1
ATOM 2945 C CA . LYS A 1 370 ? 5.610 4.173 -21.914 1.00 88.06 370 LYS A CA 1
ATOM 2946 C C . LYS A 1 370 ? 6.732 3.222 -22.321 1.00 88.06 370 LYS A C 1
ATOM 2948 O O . LYS A 1 370 ? 7.382 2.622 -21.468 1.00 88.06 370 LYS A O 1
ATOM 2953 N N . ALA A 1 371 ? 7.007 3.119 -23.623 1.00 88.44 371 ALA A N 1
ATOM 2954 C CA . ALA A 1 371 ? 8.134 2.339 -24.119 1.00 88.44 371 ALA A CA 1
ATOM 2955 C C . ALA A 1 371 ? 9.483 2.866 -23.606 1.00 88.44 371 ALA A C 1
ATOM 2957 O O . ALA A 1 371 ? 10.358 2.057 -23.281 1.00 88.44 371 ALA A O 1
ATOM 2958 N N . LEU A 1 372 ? 9.650 4.191 -23.533 1.00 95.25 372 LEU A N 1
ATOM 2959 C CA . LEU A 1 372 ? 10.846 4.832 -22.991 1.00 95.25 372 LEU A CA 1
ATOM 2960 C C . LEU A 1 372 ? 11.007 4.529 -21.495 1.00 95.25 372 LEU A C 1
ATOM 2962 O O . LEU A 1 372 ? 12.069 4.053 -21.098 1.00 95.25 372 LEU A O 1
ATOM 2966 N N . ALA A 1 373 ? 9.949 4.711 -20.699 1.00 91.69 373 ALA A N 1
ATOM 2967 C CA . ALA A 1 373 ? 9.963 4.435 -19.260 1.00 91.69 373 ALA A CA 1
ATOM 2968 C C . ALA A 1 373 ? 10.318 2.969 -18.942 1.00 91.69 373 ALA A C 1
ATOM 2970 O O . ALA A 1 373 ? 11.140 2.689 -18.064 1.00 91.69 373 ALA A O 1
ATOM 2971 N N . ASP A 1 374 ? 9.764 2.017 -19.699 1.00 92.19 374 ASP A N 1
ATOM 2972 C CA . ASP A 1 374 ? 10.098 0.597 -19.555 1.00 92.19 374 ASP A CA 1
ATOM 2973 C C . ASP A 1 374 ? 11.548 0.296 -19.968 1.00 92.19 374 ASP A C 1
ATOM 2975 O O . ASP A 1 374 ? 12.233 -0.496 -19.319 1.00 92.19 374 ASP A O 1
ATOM 2979 N N . ALA A 1 375 ? 12.048 0.925 -21.035 1.00 91.50 375 ALA A N 1
ATOM 2980 C CA . ALA A 1 375 ? 13.427 0.730 -21.476 1.00 91.50 375 ALA A CA 1
ATOM 2981 C C . ALA A 1 375 ? 14.441 1.279 -20.458 1.00 91.50 375 ALA A C 1
ATOM 2983 O O . ALA A 1 375 ? 15.482 0.665 -20.229 1.00 91.50 375 ALA A O 1
ATOM 2984 N N . GLU A 1 376 ? 14.128 2.401 -19.813 1.00 93.69 376 GLU A N 1
ATOM 2985 C CA . GLU A 1 376 ? 14.934 2.960 -18.725 1.00 93.69 376 GLU A CA 1
ATOM 2986 C C . GLU A 1 376 ? 14.899 2.076 -17.481 1.00 93.69 376 GLU A C 1
ATOM 2988 O O . GLU A 1 376 ? 15.958 1.764 -16.937 1.00 93.69 376 GLU A O 1
ATOM 2993 N N . SER A 1 377 ? 13.717 1.587 -17.098 1.00 90.19 377 SER A N 1
ATOM 2994 C CA . SER A 1 377 ? 13.558 0.622 -16.001 1.00 90.19 377 SER A CA 1
ATOM 2995 C C . SER A 1 377 ? 14.364 -0.658 -16.256 1.00 90.19 377 SER A C 1
ATOM 2997 O O . SER A 1 377 ? 15.034 -1.172 -15.363 1.00 90.19 377 SER A O 1
ATOM 2999 N N . CYS A 1 378 ? 14.378 -1.149 -17.499 1.00 91.56 378 CYS A N 1
ATOM 3000 C CA . CYS A 1 378 ? 15.201 -2.287 -17.897 1.00 91.56 378 CYS A CA 1
ATOM 3001 C C . CYS A 1 378 ? 16.702 -2.027 -17.690 1.00 91.56 378 CYS A C 1
ATOM 3003 O O . CYS A 1 378 ? 17.386 -2.888 -17.146 1.00 91.56 378 CYS A O 1
ATOM 3005 N N . ILE A 1 379 ? 17.214 -0.870 -18.123 1.00 92.06 379 ILE A N 1
ATOM 3006 C CA . ILE A 1 379 ? 18.643 -0.521 -18.005 1.00 92.06 379 ILE A CA 1
ATOM 3007 C C . ILE A 1 379 ? 19.041 -0.318 -16.539 1.00 92.06 379 ILE A C 1
ATOM 3009 O O . ILE A 1 379 ? 20.147 -0.679 -16.148 1.00 92.06 379 ILE A O 1
ATOM 3013 N N . GLN A 1 380 ? 18.147 0.248 -15.723 1.00 91.19 380 GLN A N 1
ATOM 3014 C CA . GLN A 1 380 ? 18.370 0.399 -14.284 1.00 91.19 380 GLN A CA 1
ATOM 3015 C C . GLN A 1 380 ? 18.500 -0.956 -13.580 1.00 91.19 380 GLN A C 1
ATOM 3017 O O . GLN A 1 380 ? 19.324 -1.088 -12.678 1.00 91.19 380 GLN A O 1
ATOM 3022 N N . LEU A 1 381 ? 17.714 -1.953 -14.000 1.00 86.06 381 LEU A N 1
ATOM 3023 C CA . LEU A 1 381 ? 17.759 -3.304 -13.436 1.00 86.06 381 LEU A CA 1
ATOM 3024 C C . LEU A 1 381 ? 18.942 -4.131 -13.949 1.00 86.06 381 LEU A C 1
ATOM 3026 O O . LEU A 1 381 ? 19.534 -4.875 -13.173 1.00 86.06 381 LEU A O 1
ATOM 3030 N N . ASP A 1 382 ? 19.279 -4.021 -15.234 1.00 87.00 382 ASP A N 1
ATOM 3031 C CA . ASP A 1 382 ? 20.424 -4.710 -15.829 1.00 87.00 382 ASP A CA 1
ATOM 3032 C C . ASP A 1 382 ? 21.097 -3.847 -16.909 1.00 87.00 382 ASP A C 1
ATOM 3034 O O . ASP A 1 382 ? 20.637 -3.740 -18.051 1.00 87.00 382 ASP A O 1
ATOM 3038 N N . GLN A 1 383 ? 22.246 -3.268 -16.552 1.00 90.19 383 GLN A N 1
ATOM 3039 C CA . GLN A 1 383 ? 23.059 -2.433 -17.443 1.00 90.19 383 GLN A CA 1
ATOM 3040 C C . GLN A 1 383 ? 23.806 -3.236 -18.519 1.00 90.19 383 GLN A C 1
ATOM 3042 O O . GLN A 1 383 ? 24.406 -2.646 -19.419 1.00 90.19 383 GLN A O 1
ATOM 3047 N N . THR A 1 384 ? 23.788 -4.567 -18.447 1.00 88.94 384 THR A N 1
ATOM 3048 C CA . THR A 1 384 ? 24.389 -5.456 -19.448 1.00 88.94 384 THR A CA 1
ATOM 3049 C C . THR A 1 384 ? 23.373 -5.919 -20.494 1.00 88.94 384 THR A C 1
ATOM 3051 O O . THR A 1 384 ? 23.762 -6.395 -21.564 1.00 88.94 384 THR A O 1
ATOM 3054 N N . TYR A 1 385 ? 22.070 -5.721 -20.252 1.00 88.69 385 TYR A N 1
ATOM 3055 C CA . TYR A 1 385 ? 21.019 -6.166 -21.160 1.00 88.69 385 TYR A CA 1
ATOM 3056 C C . TYR A 1 385 ? 20.825 -5.211 -22.346 1.00 88.69 385 TYR A C 1
ATOM 3058 O O . TYR A 1 385 ? 20.043 -4.258 -22.338 1.00 88.69 385 TYR A O 1
ATOM 3066 N N . ILE A 1 386 ? 21.526 -5.526 -23.431 1.00 90.19 386 ILE A N 1
ATOM 3067 C CA . ILE A 1 386 ? 21.690 -4.717 -24.652 1.00 90.19 386 ILE A CA 1
ATOM 3068 C C . ILE A 1 386 ? 20.351 -4.300 -25.273 1.00 90.19 386 ILE A C 1
ATOM 3070 O O . ILE A 1 386 ? 20.203 -3.182 -25.781 1.00 90.19 386 ILE A O 1
ATOM 3074 N N . LYS A 1 387 ? 19.342 -5.178 -25.199 1.00 87.88 387 LYS A N 1
ATOM 3075 C CA . LYS A 1 387 ? 18.000 -4.889 -25.715 1.00 87.88 387 LYS A CA 1
ATOM 3076 C C . LYS A 1 387 ? 17.368 -3.686 -25.012 1.00 87.88 387 LYS A C 1
ATOM 3078 O O . LYS A 1 387 ? 16.648 -2.963 -25.685 1.00 87.88 387 LYS A O 1
ATOM 3083 N N . GLY A 1 388 ? 17.669 -3.415 -23.739 1.00 88.56 388 GLY A N 1
ATOM 3084 C CA . GLY A 1 388 ? 17.197 -2.218 -23.031 1.00 88.56 388 GLY A CA 1
ATOM 3085 C C . GLY A 1 388 ? 17.650 -0.924 -23.714 1.00 88.56 388 GLY A C 1
ATOM 3086 O O . GLY A 1 388 ? 16.817 -0.099 -24.091 1.00 88.56 388 GLY A O 1
ATOM 3087 N N . PHE A 1 389 ? 18.952 -0.791 -23.995 1.00 93.62 389 PHE A N 1
ATOM 3088 C CA . PHE A 1 389 ? 19.505 0.354 -24.738 1.00 93.62 389 PHE A CA 1
ATOM 3089 C C . PHE A 1 389 ? 18.911 0.469 -26.140 1.00 93.62 389 PHE A C 1
ATOM 3091 O O . PHE A 1 389 ? 18.524 1.556 -26.568 1.00 93.62 389 PHE A O 1
ATOM 3098 N N . PHE A 1 390 ? 18.776 -0.656 -26.845 1.00 93.00 390 PHE A N 1
ATOM 3099 C CA . PHE A 1 390 ? 18.167 -0.653 -28.170 1.00 93.00 390 PHE A CA 1
ATOM 3100 C C . PHE A 1 390 ? 16.701 -0.185 -28.130 1.00 93.00 390 PHE A C 1
ATOM 3102 O O . PHE A 1 390 ? 16.305 0.643 -28.949 1.00 93.00 390 PHE A O 1
ATOM 3109 N N . ARG A 1 391 ? 15.899 -0.643 -27.156 1.00 94.56 391 ARG A N 1
ATOM 3110 C CA . ARG A 1 391 ? 14.513 -0.181 -26.965 1.00 94.56 391 ARG A CA 1
ATOM 3111 C C . ARG A 1 391 ? 14.438 1.305 -26.622 1.00 94.56 391 ARG A C 1
ATOM 3113 O O . ARG A 1 391 ? 13.626 1.997 -27.229 1.00 94.56 391 ARG A O 1
ATOM 3120 N N . LYS A 1 392 ? 15.311 1.804 -25.739 1.00 96.19 392 LYS A N 1
ATOM 3121 C CA . LYS A 1 392 ? 15.392 3.234 -25.394 1.00 96.19 392 LYS A CA 1
ATOM 3122 C C . LYS A 1 392 ? 15.681 4.085 -26.632 1.00 96.19 392 LYS A C 1
ATOM 3124 O O . LYS A 1 392 ? 14.982 5.062 -26.880 1.00 96.19 392 LYS A O 1
ATOM 3129 N N . GLY A 1 393 ? 16.659 3.678 -27.442 1.00 95.25 393 GLY A N 1
ATOM 3130 C CA . GLY A 1 393 ? 16.996 4.359 -28.692 1.00 95.25 393 GLY A CA 1
ATOM 3131 C C . GLY A 1 393 ? 15.838 4.389 -29.696 1.00 95.25 393 GLY A C 1
ATOM 3132 O O . GLY A 1 393 ? 15.571 5.428 -30.295 1.00 95.25 393 GLY A O 1
ATOM 3133 N N . LEU A 1 394 ? 15.104 3.280 -29.844 1.00 93.94 394 LEU A N 1
ATOM 3134 C CA . LEU A 1 394 ? 13.916 3.226 -30.704 1.00 93.94 394 LEU A CA 1
ATOM 3135 C C . LEU A 1 394 ? 12.761 4.094 -30.185 1.00 93.94 394 LEU A C 1
ATOM 3137 O O . LEU A 1 394 ? 12.093 4.734 -30.991 1.00 93.94 394 LEU A O 1
ATOM 3141 N N . ALA A 1 395 ? 12.533 4.134 -28.870 1.00 92.75 395 ALA A N 1
ATOM 3142 C CA . ALA A 1 395 ? 11.499 4.976 -28.269 1.00 92.75 395 ALA A CA 1
ATOM 3143 C C . ALA A 1 395 ? 11.805 6.465 -28.463 1.00 92.75 395 ALA A C 1
ATOM 3145 O O . ALA A 1 395 ? 10.959 7.197 -28.964 1.00 92.75 395 ALA A O 1
ATOM 3146 N N . LEU A 1 396 ? 13.041 6.894 -28.184 1.00 94.94 396 LEU A N 1
ATOM 3147 C CA . LEU A 1 396 ? 13.481 8.272 -28.425 1.00 94.94 396 LEU A CA 1
ATOM 3148 C C . LEU A 1 396 ? 13.377 8.655 -29.906 1.00 94.94 396 LEU A C 1
ATOM 3150 O O . LEU A 1 396 ? 12.901 9.740 -30.225 1.00 94.94 396 LEU A O 1
ATOM 3154 N N . HIS A 1 397 ? 13.762 7.753 -30.814 1.00 92.69 397 HIS A N 1
ATOM 3155 C CA . HIS A 1 397 ? 13.594 7.970 -32.250 1.00 92.69 397 HIS A CA 1
ATOM 3156 C C . HIS A 1 397 ? 12.113 8.120 -32.635 1.00 92.69 397 HIS A C 1
ATOM 3158 O O . HIS A 1 397 ? 11.781 8.978 -33.447 1.00 92.69 397 HIS A O 1
ATOM 3164 N N . ALA A 1 398 ? 11.218 7.293 -32.085 1.00 91.19 398 ALA A N 1
ATOM 3165 C CA . ALA A 1 398 ? 9.780 7.380 -32.350 1.00 91.19 398 ALA A CA 1
ATOM 3166 C C . ALA A 1 398 ? 9.156 8.682 -31.815 1.00 91.19 398 ALA A C 1
ATOM 3168 O O . ALA A 1 398 ? 8.215 9.193 -32.408 1.00 91.19 398 ALA A O 1
ATOM 3169 N N . MET A 1 399 ? 9.725 9.249 -30.749 1.00 93.06 399 MET A N 1
ATOM 3170 C CA . MET A 1 399 ? 9.370 10.566 -30.204 1.00 93.06 399 MET A CA 1
ATOM 3171 C C . MET A 1 399 ? 10.068 11.735 -30.922 1.00 93.06 399 MET A C 1
ATOM 3173 O O . MET A 1 399 ? 10.052 12.854 -30.419 1.00 93.06 399 MET A O 1
ATOM 3177 N N . GLU A 1 400 ? 10.741 11.481 -32.048 1.00 93.50 400 GLU A N 1
ATOM 3178 C CA . GLU A 1 400 ? 11.521 12.463 -32.817 1.00 93.50 400 GLU A CA 1
ATOM 3179 C C . GLU A 1 400 ? 12.673 13.134 -32.039 1.00 93.50 400 GLU A C 1
ATOM 3181 O O . GLU A 1 400 ? 13.245 14.133 -32.471 1.00 93.50 400 GLU A O 1
ATOM 3186 N N . LYS A 1 401 ? 13.094 12.550 -30.913 1.00 94.88 401 LYS A N 1
ATOM 3187 C CA . LYS A 1 401 ? 14.224 13.014 -30.094 1.00 94.88 401 LYS A CA 1
ATOM 3188 C C . LYS A 1 401 ? 15.545 12.455 -30.622 1.00 94.88 401 LYS A C 1
ATOM 3190 O O . LYS A 1 401 ? 16.265 11.731 -29.930 1.00 94.88 401 LYS A O 1
ATOM 3195 N N . TYR A 1 402 ? 15.875 12.762 -31.875 1.00 92.69 402 TYR A N 1
ATOM 3196 C CA . TYR A 1 402 ? 17.001 12.137 -32.584 1.00 92.69 402 TYR A CA 1
ATOM 3197 C C . TYR A 1 402 ? 18.369 12.432 -31.945 1.00 92.69 402 TYR A C 1
ATOM 3199 O O . TYR A 1 402 ? 19.242 11.562 -31.930 1.00 92.69 402 TYR A O 1
ATOM 3207 N N . GLN A 1 403 ? 18.543 13.629 -31.369 1.00 94.31 403 GLN A N 1
ATOM 3208 C CA . GLN A 1 403 ? 19.767 14.019 -30.651 1.00 94.31 403 GLN A CA 1
ATOM 3209 C C . GLN A 1 403 ? 20.032 13.143 -29.418 1.00 94.31 403 GLN A C 1
ATOM 3211 O O . GLN A 1 403 ? 21.182 12.826 -29.123 1.00 94.31 403 GLN A O 1
ATOM 3216 N N . GLU A 1 404 ? 18.973 12.715 -28.728 1.00 95.50 404 GLU A N 1
ATOM 3217 C CA . GLU A 1 404 ? 19.061 11.832 -27.561 1.00 95.50 404 GLU A CA 1
ATOM 3218 C C . GLU A 1 404 ? 19.133 10.351 -27.974 1.00 95.50 404 GLU A C 1
ATOM 3220 O O . GLU A 1 404 ? 19.814 9.552 -27.330 1.00 95.50 404 GLU A O 1
ATOM 3225 N N . ALA A 1 405 ? 18.461 9.966 -29.065 1.00 93.62 405 ALA A N 1
ATOM 3226 C CA . ALA A 1 405 ? 18.401 8.585 -29.544 1.00 93.62 405 ALA A CA 1
ATOM 3227 C C . ALA A 1 405 ? 19.753 8.064 -30.062 1.00 93.62 405 ALA A C 1
ATOM 3229 O O . ALA A 1 405 ? 20.144 6.932 -29.758 1.00 93.62 405 ALA A O 1
ATOM 3230 N N . LEU A 1 406 ? 20.476 8.881 -30.836 1.00 95.06 406 LEU A N 1
ATOM 3231 C CA . LEU A 1 406 ? 21.726 8.491 -31.490 1.00 95.06 406 LEU A CA 1
ATOM 3232 C C . LEU A 1 406 ? 22.809 7.983 -30.515 1.00 95.06 406 LEU A C 1
ATOM 3234 O O . LEU A 1 406 ? 23.299 6.870 -30.731 1.00 95.06 406 LEU A O 1
ATOM 3238 N N . PRO A 1 407 ? 23.182 8.704 -29.434 1.00 95.81 407 PRO A N 1
ATOM 3239 C CA . PRO A 1 407 ? 24.206 8.222 -28.505 1.00 95.81 407 PRO A CA 1
ATOM 3240 C C . PRO A 1 407 ? 23.813 6.901 -27.828 1.00 95.81 407 PRO A C 1
ATOM 3242 O O . PRO A 1 407 ? 24.667 6.032 -27.644 1.00 95.81 407 PRO A O 1
ATOM 3245 N N . VAL A 1 408 ? 22.525 6.705 -27.526 1.00 93.81 408 VAL A N 1
ATOM 3246 C CA . VAL A 1 408 ? 22.014 5.465 -26.919 1.00 93.81 408 VAL A CA 1
ATOM 3247 C C . VAL A 1 408 ? 22.093 4.290 -27.901 1.00 93.81 408 VAL A C 1
ATOM 3249 O O . VAL A 1 408 ? 22.534 3.196 -27.540 1.00 93.81 408 VAL A O 1
ATOM 3252 N N . LEU A 1 409 ? 21.723 4.502 -29.167 1.00 91.06 409 LEU A N 1
ATOM 3253 C CA . LEU A 1 409 ? 21.843 3.477 -30.206 1.00 91.06 409 LEU A CA 1
ATOM 3254 C C . LEU A 1 409 ? 23.311 3.114 -30.472 1.00 91.06 409 LEU A C 1
ATOM 3256 O O . LEU A 1 409 ? 23.643 1.930 -30.558 1.00 91.06 409 LEU A O 1
ATOM 3260 N N . VAL A 1 410 ? 24.210 4.102 -30.518 1.00 93.62 410 VAL A N 1
ATOM 3261 C CA . VAL A 1 410 ? 25.662 3.875 -30.631 1.00 93.62 410 VAL A CA 1
ATOM 3262 C C . VAL A 1 410 ? 26.187 3.080 -29.436 1.00 93.62 410 VAL A C 1
ATOM 3264 O O . VAL A 1 410 ? 26.991 2.166 -29.617 1.00 93.62 410 VAL A O 1
ATOM 3267 N N . GLN A 1 411 ? 25.710 3.365 -28.223 1.00 91.12 411 GLN A N 1
ATOM 3268 C CA . GLN A 1 411 ? 26.046 2.577 -27.039 1.00 91.12 411 GLN A CA 1
ATOM 3269 C C . GLN A 1 411 ? 25.593 1.118 -27.186 1.00 91.12 411 GLN A C 1
ATOM 3271 O O . GLN A 1 411 ? 26.395 0.221 -26.937 1.00 91.12 411 GLN A O 1
ATOM 3276 N N . SER A 1 412 ? 24.373 0.860 -27.670 1.00 88.94 412 SER A N 1
ATOM 3277 C CA . SER A 1 412 ? 23.903 -0.514 -27.921 1.00 88.94 412 SER A CA 1
ATOM 3278 C C . SER A 1 412 ? 24.761 -1.260 -28.959 1.00 88.94 412 SER A C 1
ATOM 3280 O O . SER A 1 412 ? 25.019 -2.455 -28.808 1.00 88.94 412 SER A O 1
ATOM 3282 N N . LEU A 1 413 ? 25.299 -0.552 -29.964 1.00 91.38 413 LEU A N 1
ATOM 3283 C CA . LEU A 1 413 ? 26.193 -1.129 -30.974 1.00 91.38 413 LEU A CA 1
ATOM 3284 C C . LEU A 1 413 ? 27.556 -1.533 -30.398 1.00 91.38 413 LEU A C 1
ATOM 3286 O O . LEU A 1 413 ? 28.158 -2.481 -30.896 1.00 91.38 413 LEU A O 1
ATOM 3290 N N . LYS A 1 414 ? 28.050 -0.847 -29.357 1.00 89.94 414 LYS A N 1
ATOM 3291 C CA . LYS A 1 414 ? 29.311 -1.225 -28.692 1.00 89.94 414 LYS A CA 1
ATOM 3292 C C . LYS A 1 414 ? 29.229 -2.626 -28.089 1.00 89.94 414 LYS A C 1
ATOM 3294 O O . LYS A 1 414 ? 30.225 -3.341 -28.110 1.00 89.94 414 LYS A O 1
ATOM 3299 N N . PHE A 1 415 ? 28.052 -3.021 -27.600 1.00 85.00 415 PHE A N 1
ATOM 3300 C CA . PHE A 1 415 ? 27.838 -4.356 -27.051 1.00 85.00 415 PHE A CA 1
ATOM 3301 C C . PHE A 1 415 ? 27.598 -5.420 -28.138 1.00 85.00 415 PHE A C 1
ATOM 3303 O O . PHE A 1 415 ? 28.125 -6.523 -28.024 1.00 85.00 415 PHE A O 1
ATOM 3310 N N . GLU A 1 416 ? 26.886 -5.097 -29.230 1.00 86.75 416 GLU A N 1
ATOM 3311 C CA . GLU A 1 416 ? 26.729 -5.997 -30.392 1.00 86.75 416 GLU A CA 1
ATOM 3312 C C . GLU A 1 416 ? 27.196 -5.361 -31.720 1.00 86.75 416 GLU A C 1
ATOM 3314 O O . GLU A 1 416 ? 26.371 -5.007 -32.574 1.00 86.75 416 GLU A O 1
ATOM 3319 N N . PRO A 1 417 ? 28.514 -5.295 -32.000 1.00 89.00 417 PRO A N 1
ATOM 3320 C CA . PRO A 1 417 ? 29.049 -4.590 -33.177 1.00 89.00 417 PRO A CA 1
ATOM 3321 C C . PRO A 1 417 ? 28.602 -5.155 -34.534 1.00 89.00 417 PRO A C 1
ATOM 3323 O O . PRO A 1 417 ? 28.748 -4.513 -35.582 1.00 89.00 417 PRO A O 1
ATOM 3326 N N . LYS A 1 418 ? 28.080 -6.386 -34.550 1.00 89.56 418 LYS A N 1
ATOM 3327 C CA . LYS A 1 418 ? 27.614 -7.089 -35.755 1.00 89.56 418 LYS A CA 1
ATOM 3328 C C . LYS A 1 418 ? 26.090 -7.046 -35.935 1.00 89.56 418 LYS A C 1
ATOM 3330 O O . LYS A 1 418 ? 25.610 -7.526 -36.962 1.00 89.56 418 LYS A O 1
ATOM 3335 N N . ASN A 1 419 ? 25.331 -6.449 -35.012 1.00 87.00 419 ASN A N 1
ATOM 3336 C CA . ASN A 1 419 ? 23.873 -6.416 -35.104 1.00 87.00 419 ASN A CA 1
ATOM 3337 C C . ASN A 1 419 ? 23.399 -5.475 -36.229 1.00 87.00 419 ASN A C 1
ATOM 3339 O O . ASN A 1 419 ? 23.577 -4.256 -36.183 1.00 87.00 419 ASN A O 1
ATOM 3343 N N . LYS A 1 420 ? 22.779 -6.057 -37.265 1.00 90.19 420 LYS A N 1
ATOM 3344 C CA . LYS A 1 420 ? 22.282 -5.318 -38.437 1.00 90.19 420 LYS A CA 1
ATOM 3345 C C . LYS A 1 420 ? 21.138 -4.359 -38.091 1.00 90.19 420 LYS A C 1
ATOM 3347 O O . LYS A 1 420 ? 21.076 -3.285 -38.681 1.00 90.19 420 LYS A O 1
ATOM 3352 N N . GLN A 1 421 ? 20.271 -4.717 -37.143 1.00 86.06 421 GLN A N 1
ATOM 3353 C CA . GLN A 1 421 ? 19.126 -3.891 -36.747 1.00 86.06 421 GLN A CA 1
ATOM 3354 C C . GLN A 1 421 ? 19.588 -2.609 -36.053 1.00 86.06 421 GLN A C 1
ATOM 3356 O O . GLN A 1 421 ? 19.091 -1.532 -36.367 1.00 86.06 421 GLN A O 1
ATOM 3361 N N . ILE A 1 422 ? 20.595 -2.707 -35.179 1.00 86.56 422 ILE A N 1
ATOM 3362 C CA . ILE A 1 422 ? 21.173 -1.537 -34.504 1.00 86.56 422 ILE A CA 1
ATOM 3363 C C . ILE A 1 422 ? 21.824 -0.599 -35.527 1.00 86.56 422 ILE A C 1
ATOM 3365 O O . ILE A 1 422 ? 21.553 0.599 -35.522 1.00 86.56 422 ILE A O 1
ATOM 3369 N N . LYS A 1 423 ? 22.617 -1.136 -36.466 1.00 89.50 423 LYS A N 1
ATOM 3370 C CA . LYS A 1 423 ? 23.231 -0.333 -37.542 1.00 89.50 423 LYS A CA 1
ATOM 3371 C C . LYS A 1 423 ? 22.195 0.384 -38.405 1.00 89.50 423 LYS A C 1
ATOM 3373 O O . LYS A 1 423 ? 22.392 1.540 -38.765 1.00 89.50 423 LYS A O 1
ATOM 3378 N N . GLN A 1 424 ? 21.096 -0.293 -38.736 1.00 90.06 424 GLN A N 1
ATOM 3379 C CA . GLN A 1 424 ? 19.992 0.312 -39.479 1.00 90.06 424 GLN A CA 1
ATOM 3380 C C . GLN A 1 424 ? 19.317 1.425 -38.672 1.00 90.06 424 GLN A C 1
ATOM 3382 O O . GLN A 1 424 ? 19.108 2.505 -39.214 1.00 90.06 424 GLN A O 1
ATOM 3387 N N . ALA A 1 425 ? 19.030 1.195 -37.388 1.00 88.44 425 ALA A N 1
ATOM 3388 C CA . ALA A 1 425 ? 18.431 2.201 -36.512 1.00 88.44 425 ALA A CA 1
ATOM 3389 C C . ALA A 1 425 ? 19.318 3.450 -36.371 1.00 88.44 425 ALA A C 1
ATOM 3391 O O . ALA A 1 425 ? 18.808 4.562 -36.469 1.00 88.44 425 ALA A O 1
ATOM 3392 N N . ILE A 1 426 ? 20.637 3.276 -36.221 1.00 92.38 426 ILE A N 1
ATOM 3393 C CA . ILE A 1 426 ? 21.608 4.384 -36.206 1.00 92.38 426 ILE A CA 1
ATOM 3394 C C . ILE A 1 426 ? 21.532 5.171 -37.513 1.00 92.38 426 ILE A C 1
ATOM 3396 O O . ILE A 1 426 ? 21.310 6.375 -37.476 1.00 92.38 426 ILE A O 1
ATOM 3400 N N . LYS A 1 427 ? 21.616 4.492 -38.664 1.00 92.31 427 LYS A N 1
ATOM 3401 C CA . LYS A 1 427 ? 21.560 5.149 -39.976 1.00 92.31 427 LYS A CA 1
ATOM 3402 C C . LYS A 1 427 ? 20.256 5.926 -40.182 1.00 92.31 427 LYS A C 1
ATOM 3404 O O . LYS A 1 427 ? 20.276 7.033 -40.712 1.00 92.31 427 LYS A O 1
ATOM 3409 N N . PHE A 1 428 ? 19.115 5.366 -39.775 1.00 90.00 428 PHE A N 1
ATOM 3410 C CA . PHE A 1 428 ? 17.835 6.075 -39.844 1.00 90.00 428 PHE A CA 1
ATOM 3411 C C . PHE A 1 428 ? 17.814 7.305 -38.935 1.00 90.00 428 PHE A C 1
ATOM 3413 O O . PHE A 1 428 ? 17.373 8.369 -39.371 1.00 90.00 428 PHE A O 1
ATOM 3420 N N . CYS A 1 429 ? 18.346 7.180 -37.719 1.00 90.44 429 CYS A N 1
ATOM 3421 C CA . CYS A 1 429 ? 18.453 8.285 -36.776 1.00 90.44 429 CYS A CA 1
ATOM 3422 C C . CYS A 1 429 ? 19.359 9.409 -37.305 1.00 90.44 429 CYS A C 1
ATOM 3424 O O . CYS A 1 429 ? 18.988 10.574 -37.212 1.00 90.44 429 CYS A O 1
ATOM 3426 N N . GLU A 1 430 ? 20.505 9.073 -37.906 1.00 91.69 430 GLU A N 1
ATOM 3427 C CA . GLU A 1 430 ? 21.431 10.032 -38.528 1.00 91.69 430 GLU A CA 1
ATOM 3428 C C . GLU A 1 430 ? 20.768 10.796 -39.677 1.00 91.69 430 GLU A C 1
ATOM 3430 O O . GLU A 1 430 ? 20.812 12.023 -39.706 1.00 91.69 430 GLU A O 1
ATOM 3435 N N . ILE A 1 431 ? 20.086 10.085 -40.584 1.00 92.50 431 ILE A N 1
ATOM 3436 C CA . ILE A 1 431 ? 19.369 10.704 -41.709 1.00 92.50 431 ILE A CA 1
ATOM 3437 C C . ILE A 1 431 ? 18.295 11.671 -41.198 1.00 92.50 431 ILE A C 1
ATOM 3439 O O . ILE A 1 431 ? 18.166 12.783 -41.710 1.00 92.50 431 ILE A O 1
ATOM 3443 N N . LYS A 1 432 ? 17.512 11.265 -40.192 1.00 90.25 432 LYS A N 1
ATOM 3444 C CA . LYS A 1 432 ? 16.456 12.108 -39.616 1.00 90.25 432 LYS A CA 1
ATOM 3445 C C . LYS A 1 432 ? 17.019 13.338 -38.912 1.00 90.25 432 LYS A C 1
ATOM 3447 O O . LYS A 1 432 ? 16.500 14.433 -39.127 1.00 90.25 432 LYS A O 1
ATOM 3452 N N . LEU A 1 433 ? 18.101 13.173 -38.154 1.00 92.00 433 LEU A N 1
ATOM 3453 C CA . LEU A 1 433 ? 18.795 14.273 -37.495 1.00 92.00 433 LEU A CA 1
ATOM 3454 C C . LEU A 1 433 ? 19.366 15.271 -38.514 1.00 92.00 433 LEU A C 1
ATOM 3456 O O . LEU A 1 433 ? 19.206 16.479 -38.354 1.00 92.00 433 LEU A O 1
ATOM 3460 N N . GLU A 1 434 ? 19.973 14.786 -39.600 1.00 91.81 434 GLU A N 1
ATOM 3461 C CA . GLU A 1 434 ? 20.488 15.640 -40.674 1.00 91.81 434 GLU A CA 1
ATOM 3462 C C . GLU A 1 434 ? 19.358 16.399 -41.388 1.00 91.81 434 GLU A C 1
ATOM 3464 O O . GLU A 1 434 ? 19.481 17.596 -41.658 1.00 91.81 434 GLU A O 1
ATOM 3469 N N . MET A 1 435 ? 18.226 15.738 -41.656 1.00 90.62 435 MET A N 1
ATOM 3470 C CA . MET A 1 435 ? 17.036 16.392 -42.211 1.00 90.62 435 MET A CA 1
ATOM 3471 C C . MET A 1 435 ? 16.505 17.495 -41.286 1.00 90.62 435 MET A C 1
ATOM 3473 O O . MET A 1 435 ? 16.134 18.564 -41.771 1.00 90.62 435 MET A O 1
ATOM 3477 N N . GLU A 1 436 ? 16.471 17.261 -39.973 1.00 89.75 436 GLU A N 1
ATOM 3478 C CA . GLU A 1 436 ? 16.046 18.249 -38.976 1.00 89.75 436 GLU A CA 1
ATOM 3479 C C . GLU A 1 436 ? 16.998 19.454 -38.935 1.00 89.75 436 GLU A C 1
ATOM 3481 O O . GLU A 1 436 ? 16.550 20.601 -38.980 1.00 89.75 436 GLU A O 1
ATOM 3486 N N . MET A 1 437 ? 18.312 19.212 -38.941 1.00 89.00 437 MET A N 1
ATOM 3487 C CA . MET A 1 437 ? 19.323 20.272 -38.990 1.00 89.00 437 MET A CA 1
ATOM 3488 C C . MET A 1 437 ? 19.230 21.096 -40.278 1.00 89.00 437 MET A C 1
ATOM 3490 O O . MET A 1 437 ? 19.248 22.323 -40.221 1.00 89.00 437 MET A O 1
ATOM 3494 N N . ARG A 1 438 ? 19.065 20.452 -41.442 1.00 90.12 438 ARG A N 1
ATOM 3495 C CA . ARG A 1 438 ? 18.886 21.147 -42.729 1.00 90.12 438 ARG A CA 1
ATOM 3496 C C . ARG A 1 438 ? 17.617 21.996 -42.756 1.00 90.12 438 ARG A C 1
ATOM 3498 O O . ARG A 1 438 ? 17.658 23.119 -43.246 1.00 90.12 438 ARG A O 1
ATOM 3505 N N . LYS A 1 439 ? 16.505 21.504 -42.198 1.00 86.62 439 LYS A N 1
ATOM 3506 C CA . LYS A 1 439 ? 15.270 22.295 -42.054 1.00 86.62 439 LYS A CA 1
ATOM 3507 C C . LYS A 1 439 ? 15.480 23.523 -41.168 1.00 86.62 439 LYS A C 1
ATOM 3509 O O . LYS A 1 439 ? 15.004 24.592 -41.525 1.00 86.62 439 LYS A O 1
ATOM 3514 N N . ARG A 1 440 ? 16.216 23.387 -40.059 1.00 86.31 440 ARG A N 1
ATOM 3515 C CA . ARG A 1 440 ? 16.567 24.518 -39.181 1.00 86.31 440 ARG A CA 1
ATOM 3516 C C . ARG A 1 440 ? 17.478 25.536 -39.872 1.00 86.31 440 ARG A C 1
ATOM 3518 O O . ARG A 1 440 ? 17.293 26.726 -39.673 1.00 86.31 440 ARG A O 1
ATOM 3525 N N . MET A 1 441 ? 18.421 25.084 -40.701 1.00 82.50 441 MET A N 1
ATOM 3526 C CA . MET A 1 441 ? 19.310 25.971 -41.466 1.00 82.50 441 MET A CA 1
ATOM 3527 C C . MET A 1 441 ? 18.595 26.699 -42.614 1.00 82.50 441 MET A C 1
ATOM 3529 O O . MET A 1 441 ? 18.933 27.839 -42.901 1.00 82.50 441 MET A O 1
ATOM 3533 N N . ASN A 1 442 ? 17.606 26.064 -43.250 1.00 80.81 442 ASN A N 1
ATOM 3534 C CA . ASN A 1 442 ? 16.857 26.636 -44.378 1.00 80.81 442 ASN A CA 1
ATOM 3535 C C . ASN A 1 442 ? 15.605 27.433 -43.956 1.00 80.81 442 ASN A C 1
ATOM 3537 O O . ASN A 1 442 ? 14.890 27.931 -44.823 1.00 80.81 442 ASN A O 1
ATOM 3541 N N . GLY A 1 443 ? 15.292 27.477 -42.659 1.00 59.19 443 GLY A N 1
ATOM 3542 C CA . GLY A 1 443 ? 14.082 28.085 -42.095 1.00 59.19 443 GLY A CA 1
ATOM 3543 C C . GLY A 1 443 ? 14.310 29.386 -41.319 1.00 59.19 443 GLY A C 1
ATOM 3544 O O . GLY A 1 443 ? 13.414 29.772 -40.574 1.00 59.19 443 GLY A O 1
ATOM 3545 N N . ASN A 1 444 ? 15.479 30.021 -41.472 1.00 44.81 444 ASN A N 1
ATOM 3546 C CA . ASN A 1 444 ? 15.800 31.347 -40.928 1.00 44.81 444 ASN A CA 1
ATOM 3547 C C . ASN A 1 444 ? 15.851 32.399 -42.034 1.00 44.81 444 ASN A C 1
ATOM 3549 O O . ASN A 1 444 ? 16.555 32.142 -43.038 1.00 44.81 444 ASN A O 1
#